Protein AF-0000000085070399 (afdb_homodimer)

Structure (mmCIF, N/CA/C/O backbone):
data_AF-0000000085070399-model_v1
#
loop_
_entity.id
_entity.type
_entity.pdbx_description
1 polymer 'Transcriptional regulator, LysR family'
#
loop_
_atom_site.group_PDB
_atom_site.id
_atom_site.type_symbol
_atom_site.label_atom_id
_atom_site.label_alt_id
_atom_site.label_comp_id
_atom_site.label_asym_id
_atom_site.label_entity_id
_atom_site.label_seq_id
_atom_site.pdbx_PDB_ins_code
_atom_site.Cartn_x
_atom_site.Cartn_y
_atom_site.Cartn_z
_atom_site.occupancy
_atom_site.B_iso_or_equiv
_atom_site.auth_seq_id
_atom_site.auth_comp_id
_atom_sit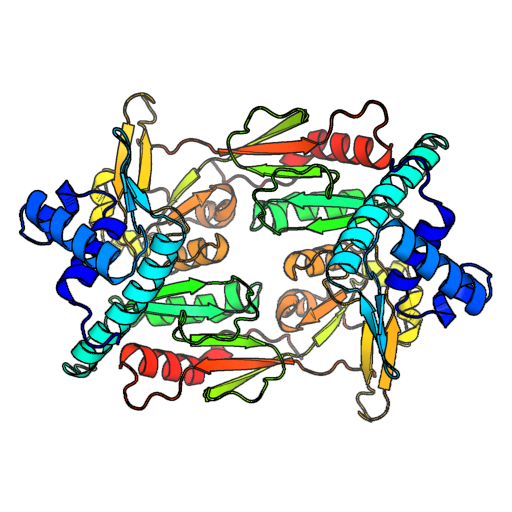e.auth_asym_id
_atom_site.auth_atom_id
_atom_site.pdbx_PDB_model_num
ATOM 1 N N . MET A 1 1 ? 22.188 -31.109 18.359 1 32.31 1 MET A N 1
ATOM 2 C CA . MET A 1 1 ? 21.031 -31.797 18.938 1 32.31 1 MET A CA 1
ATOM 3 C C . MET A 1 1 ? 19.922 -31.953 17.922 1 32.31 1 MET A C 1
ATOM 5 O O . MET A 1 1 ? 19.016 -32.781 18.109 1 32.31 1 MET A O 1
ATOM 9 N N . TYR A 1 2 ? 19.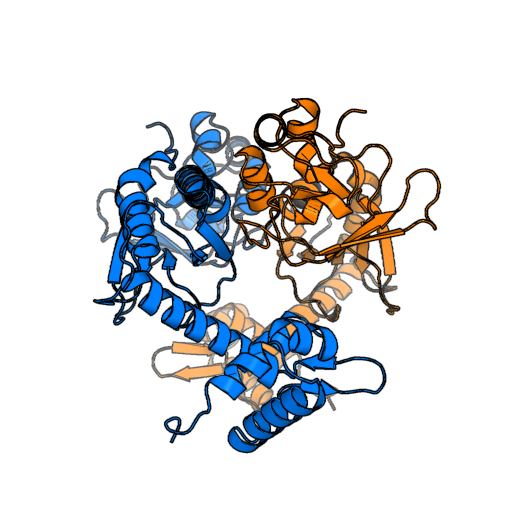766 -31.016 17 1 45.41 2 TYR A N 1
ATOM 10 C CA . TYR A 1 2 ? 18.812 -31.094 15.898 1 45.41 2 TYR A CA 1
ATOM 11 C C . TYR A 1 2 ? 19.125 -32.25 14.969 1 45.41 2 TYR A C 1
ATOM 13 O O . TYR A 1 2 ? 18.469 -32.438 13.945 1 45.41 2 TYR A O 1
ATOM 21 N N . GLN A 1 3 ? 20.141 -32.906 15.305 1 48.97 3 GLN A N 1
ATOM 22 C CA . GLN A 1 3 ? 20.641 -34 14.484 1 48.97 3 GLN A CA 1
ATOM 23 C C . GLN A 1 3 ? 19.641 -35.156 14.461 1 48.97 3 GLN A C 1
ATOM 25 O O . GLN A 1 3 ? 19.625 -35.969 13.523 1 48.97 3 GLN A O 1
ATOM 30 N N . ASP A 1 4 ? 18.75 -35.25 15.438 1 55.19 4 ASP A N 1
ATOM 31 C CA . ASP A 1 4 ? 17.922 -36.438 15.547 1 55.19 4 ASP A CA 1
ATOM 32 C C . ASP A 1 4 ? 16.469 -36.156 15.148 1 55.19 4 ASP A C 1
ATOM 34 O O . ASP A 1 4 ? 15.562 -36.906 15.484 1 55.19 4 ASP A O 1
ATOM 38 N N . LEU A 1 5 ? 16.328 -35.094 14.461 1 60.56 5 LEU A N 1
ATOM 39 C CA . LEU A 1 5 ? 14.984 -34.75 14.023 1 60.56 5 LEU A CA 1
ATOM 40 C C . LEU A 1 5 ? 14.531 -35.656 12.891 1 60.56 5 LEU A C 1
ATOM 42 O O . LEU A 1 5 ? 15.242 -35.812 11.891 1 60.56 5 LEU A O 1
ATOM 46 N N . ASN A 1 6 ? 13.5 -36.438 13.148 1 67.88 6 ASN A N 1
ATOM 47 C CA . ASN A 1 6 ? 12.914 -37.281 12.117 1 67.88 6 ASN A CA 1
ATOM 48 C C . ASN A 1 6 ? 12.211 -36.469 11.047 1 67.88 6 ASN A C 1
ATOM 50 O O . ASN A 1 6 ? 11.148 -35.875 11.289 1 67.88 6 ASN A O 1
ATOM 54 N N . LEU A 1 7 ? 12.781 -36.469 9.906 1 70.94 7 LEU A N 1
ATOM 55 C CA . LEU A 1 7 ? 12.266 -35.688 8.805 1 70.94 7 LEU A CA 1
ATOM 56 C C . LEU A 1 7 ? 10.859 -36.125 8.422 1 70.94 7 LEU A C 1
ATOM 58 O O . LEU A 1 7 ? 10.047 -35.312 7.973 1 70.94 7 LEU A O 1
ATOM 62 N N . ALA A 1 8 ? 10.602 -37.344 8.625 1 75.56 8 ALA A N 1
ATOM 63 C CA . ALA A 1 8 ? 9.258 -37.844 8.336 1 75.56 8 ALA A CA 1
ATOM 64 C C . ALA A 1 8 ? 8.227 -37.219 9.258 1 75.56 8 ALA A C 1
ATOM 66 O O . ALA A 1 8 ? 7.109 -36.906 8.828 1 75.56 8 ALA A O 1
ATOM 67 N N . ASP A 1 9 ? 8.688 -37.031 10.469 1 80.62 9 ASP A N 1
ATOM 68 C CA . ASP A 1 9 ? 7.793 -36.375 11.422 1 80.62 9 ASP A CA 1
ATOM 69 C C . ASP A 1 9 ? 7.566 -34.906 11.062 1 80.62 9 ASP A C 1
ATOM 71 O O . ASP A 1 9 ? 6.453 -34.406 11.18 1 80.62 9 ASP A O 1
ATOM 75 N N . VAL A 1 10 ? 8.641 -34.344 10.562 1 78.62 10 VAL A N 1
ATOM 76 C CA . VAL A 1 10 ? 8.531 -32.938 10.133 1 78.62 10 VAL A CA 1
ATOM 77 C C . VAL A 1 10 ? 7.609 -32.844 8.922 1 78.62 10 VAL A C 1
ATOM 79 O O . VAL A 1 10 ? 6.754 -31.953 8.859 1 78.62 10 VAL A O 1
ATOM 82 N N . ARG A 1 11 ? 7.766 -33.75 8.039 1 77.69 11 ARG A N 1
ATOM 83 C CA . ARG A 1 11 ? 6.91 -33.781 6.859 1 77.69 11 ARG A CA 1
ATOM 84 C C . ARG A 1 11 ? 5.453 -34 7.246 1 77.69 11 ARG A C 1
ATOM 86 O O . ARG A 1 11 ? 4.551 -33.375 6.711 1 77.69 11 ARG A O 1
ATOM 93 N N . ALA A 1 12 ? 5.246 -34.906 8.133 1 83.62 12 ALA A N 1
ATOM 94 C CA . ALA A 1 12 ? 3.9 -35.188 8.625 1 83.62 12 ALA A CA 1
ATOM 95 C C . ALA A 1 12 ? 3.242 -33.906 9.164 1 83.62 12 ALA A C 1
ATOM 97 O O . ALA A 1 12 ? 2.121 -33.562 8.773 1 83.62 12 ALA A O 1
ATOM 98 N N . PHE A 1 13 ? 4.008 -33.188 9.945 1 86.94 13 PHE A N 1
ATOM 99 C CA . PHE A 1 13 ? 3.516 -31.953 10.523 1 86.94 13 PHE A CA 1
ATOM 100 C C . PHE A 1 13 ? 3.189 -30.938 9.438 1 86.94 13 PHE A C 1
ATOM 102 O O . PHE A 1 13 ? 2.123 -30.328 9.453 1 86.94 13 PHE A O 1
ATOM 109 N N . THR A 1 14 ? 4.102 -30.828 8.586 1 84.88 14 THR A N 1
ATOM 110 C CA . THR A 1 14 ? 3.93 -29.797 7.562 1 84.88 14 THR A CA 1
ATOM 111 C C . THR A 1 14 ? 2.705 -30.094 6.703 1 84.88 14 THR A C 1
ATOM 113 O O . THR A 1 14 ? 1.967 -29.172 6.332 1 84.88 14 THR A O 1
ATOM 116 N N . VAL A 1 15 ? 2.391 -31.312 6.43 1 83.19 15 VAL A N 1
ATOM 117 C CA . VAL A 1 15 ? 1.247 -31.703 5.613 1 83.19 15 VAL A CA 1
ATOM 118 C C . VAL A 1 15 ? -0.044 -31.5 6.402 1 83.19 15 VAL A C 1
ATOM 120 O O . VAL A 1 15 ? -1.042 -31.016 5.863 1 83.19 15 VAL A O 1
ATOM 123 N N . ILE A 1 16 ? 0.028 -31.828 7.641 1 87.38 16 ILE A N 1
ATOM 124 C CA . ILE A 1 16 ? -1.137 -31.609 8.492 1 87.38 16 ILE A CA 1
ATOM 125 C C . ILE A 1 16 ? -1.468 -30.109 8.539 1 87.38 16 ILE A C 1
ATOM 127 O O . ILE A 1 16 ? -2.633 -29.719 8.422 1 87.38 16 ILE A O 1
ATOM 131 N N . ALA A 1 17 ? -0.436 -29.375 8.75 1 85.69 17 ALA A N 1
ATOM 132 C CA . ALA A 1 17 ? -0.605 -27.922 8.867 1 85.69 17 ALA A CA 1
ATOM 133 C C . ALA A 1 17 ? -1.156 -27.328 7.574 1 85.69 17 ALA A C 1
ATOM 135 O O . ALA A 1 17 ? -2.018 -26.453 7.605 1 85.69 17 ALA A O 1
ATOM 136 N N . GLU A 1 18 ? -0.58 -27.844 6.531 1 81.31 18 GLU A N 1
ATOM 137 C CA . GLU A 1 18 ? -0.972 -27.375 5.207 1 81.31 18 GLU A CA 1
ATOM 138 C C . GLU A 1 18 ? -2.428 -27.719 4.906 1 81.31 18 GLU A C 1
ATOM 140 O O . GLU A 1 18 ? -3.178 -26.891 4.395 1 81.31 18 GLU A O 1
ATOM 145 N N . LYS A 1 19 ? -2.809 -28.891 5.203 1 80.56 19 LYS A N 1
ATOM 146 C CA . LYS A 1 19 ? -4.109 -29.422 4.801 1 80.56 19 LYS A CA 1
ATOM 147 C C . LYS A 1 19 ? -5.188 -29.062 5.824 1 80.56 19 LYS A C 1
ATOM 149 O O . LYS A 1 19 ? -6.379 -29.078 5.508 1 80.56 19 LYS A O 1
ATOM 154 N N . GLY A 1 20 ? -4.738 -28.719 7 1 82.5 20 GLY A N 1
ATOM 155 C CA . GLY A 1 20 ? -5.645 -28.344 8.078 1 82.5 20 GLY A CA 1
ATOM 156 C C . GLY A 1 20 ? -6.508 -29.484 8.562 1 82.5 20 GLY A C 1
ATOM 157 O O . GLY A 1 20 ? -7.535 -29.266 9.203 1 82.5 20 GLY A O 1
ATOM 158 N N . SER A 1 21 ? -6.242 -30.656 8.039 1 84.19 21 SER A N 1
ATOM 159 C CA . SER A 1 21 ? -7 -31.859 8.398 1 84.19 21 SER A CA 1
ATOM 160 C C . SER A 1 21 ? -6.086 -33.062 8.5 1 84.19 21 SER A C 1
ATOM 162 O O . SER A 1 21 ? -5.305 -33.344 7.586 1 84.19 21 SER A O 1
ATOM 164 N N . PHE A 1 22 ? -6.305 -33.844 9.578 1 87.25 22 PHE A N 1
ATOM 165 C CA . PHE A 1 22 ? -5.52 -35.062 9.773 1 87.25 22 PHE A CA 1
ATOM 166 C C . PHE A 1 22 ? -5.902 -36.125 8.758 1 87.25 22 PHE A C 1
ATOM 168 O O . PHE A 1 22 ? -5.039 -36.844 8.242 1 87.25 22 PHE A O 1
ATOM 175 N N . THR A 1 23 ? -7.172 -36.125 8.508 1 86.25 23 THR A N 1
ATOM 176 C CA . THR A 1 23 ? -7.664 -37.125 7.57 1 86.25 23 THR A CA 1
ATOM 177 C C . THR A 1 23 ? -7.117 -36.875 6.168 1 86.25 23 THR A C 1
ATOM 179 O O . THR A 1 23 ? -6.602 -37.781 5.523 1 86.25 23 THR A O 1
ATOM 182 N N . ILE A 1 24 ? -7.18 -35.719 5.797 1 86.25 24 ILE A N 1
ATOM 183 C CA . ILE A 1 24 ? -6.719 -35.344 4.461 1 86.25 24 ILE A CA 1
ATOM 184 C C . ILE A 1 24 ? -5.199 -35.469 4.383 1 86.25 24 ILE A C 1
ATOM 186 O O . ILE A 1 24 ? -4.664 -35.938 3.379 1 86.25 24 ILE A O 1
ATOM 190 N N . ALA A 1 25 ? -4.598 -35.125 5.383 1 88.88 25 ALA A N 1
ATOM 191 C CA . ALA A 1 25 ? -3.141 -35.25 5.434 1 88.88 25 ALA A CA 1
ATOM 192 C C . ALA A 1 25 ? -2.703 -36.688 5.367 1 88.88 25 ALA A C 1
ATOM 194 O O . ALA A 1 25 ? -1.74 -37.031 4.672 1 88.88 25 ALA A O 1
ATOM 195 N N . ALA A 1 26 ? -3.387 -37.5 6.027 1 89.62 26 ALA A N 1
ATOM 196 C CA . ALA A 1 26 ? -3.07 -38.938 6.02 1 89.62 26 ALA A CA 1
ATOM 197 C C . ALA A 1 26 ? -3.252 -39.531 4.625 1 89.62 26 ALA A C 1
ATOM 199 O O . ALA A 1 26 ? -2.422 -40.312 4.168 1 89.62 26 ALA A O 1
ATOM 200 N N . GLU A 1 27 ?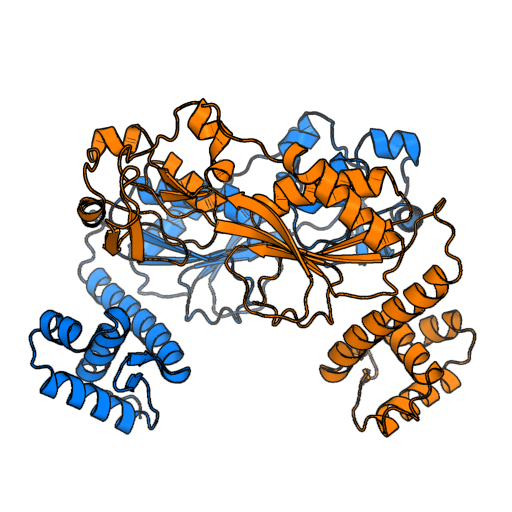 -4.254 -39.125 4.008 1 84.62 27 GLU A N 1
ATOM 201 C CA . GLU A 1 27 ? -4.504 -39.562 2.641 1 84.62 27 GLU A CA 1
ATOM 202 C C . GLU A 1 27 ? -3.389 -39.125 1.703 1 84.62 27 GLU A C 1
ATOM 204 O O . GLU A 1 27 ? -2.898 -39.906 0.892 1 84.62 27 GLU A O 1
ATOM 209 N N . LYS A 1 28 ? -2.971 -38.031 1.941 1 82.44 28 LYS A N 1
ATOM 210 C CA . LYS A 1 28 ? -1.915 -37.438 1.109 1 82.44 28 LYS A CA 1
ATOM 211 C C . LYS A 1 28 ? -0.589 -38.188 1.332 1 82.44 28 LYS A C 1
ATOM 213 O O . LYS A 1 28 ? 0.173 -38.375 0.387 1 82.44 28 LYS A O 1
ATOM 218 N N . LEU A 1 29 ? -0.382 -38.5 2.504 1 83.12 29 LEU A N 1
ATOM 219 C CA . LEU A 1 29 ? 0.894 -39.125 2.869 1 83.12 29 LEU A CA 1
ATOM 220 C C . LEU A 1 29 ? 0.821 -40.625 2.76 1 83.12 29 LEU A C 1
ATOM 222 O O . LEU A 1 29 ? 1.832 -41.312 2.922 1 83.12 29 LEU A O 1
ATOM 226 N N . GLY A 1 30 ? -0.4 -41.094 2.475 1 86 30 GLY A N 1
ATOM 227 C CA . GLY A 1 30 ? -0.584 -42.531 2.307 1 86 30 GLY A CA 1
ATOM 228 C C . GLY A 1 30 ? -0.414 -43.312 3.598 1 86 30 GLY A C 1
ATOM 229 O O . GLY A 1 30 ? 0.187 -44.375 3.605 1 86 30 GLY A O 1
ATOM 230 N N . CYS A 1 31 ? -0.804 -42.719 4.625 1 84.44 31 CYS A N 1
ATOM 231 C CA . CYS A 1 31 ? -0.688 -43.406 5.906 1 84.44 31 CYS A CA 1
ATOM 232 C C . CYS A 1 31 ? -1.979 -43.281 6.707 1 84.44 31 CYS A C 1
ATOM 234 O O . CYS A 1 31 ? -2.941 -42.688 6.25 1 84.44 31 CYS A O 1
ATOM 236 N N . SER A 1 32 ? -2.074 -44.031 7.75 1 88.44 32 SER A N 1
ATOM 237 C CA . SER A 1 32 ? -3.258 -43.969 8.602 1 88.44 32 SER A CA 1
ATOM 238 C C . SER A 1 32 ? -3.258 -42.688 9.453 1 88.44 32 SER A C 1
ATOM 240 O O . SER A 1 32 ? -2.197 -42.156 9.766 1 88.44 32 SER A O 1
ATOM 242 N N . ARG A 1 33 ? -4.41 -42.312 9.797 1 90.75 33 ARG A N 1
ATOM 243 C CA . ARG A 1 33 ? -4.566 -41.156 10.672 1 90.75 33 ARG A CA 1
ATOM 244 C C . ARG A 1 33 ? -3.852 -41.375 12 1 90.75 33 ARG A C 1
ATOM 246 O O . ARG A 1 33 ? -3.25 -40.469 12.555 1 90.75 33 ARG A O 1
ATOM 253 N N . SER A 1 34 ? -3.975 -42.594 12.516 1 90 34 SER A N 1
ATOM 254 C CA . SER A 1 34 ? -3.334 -42.938 13.781 1 90 34 SER A CA 1
ATOM 255 C C . SER A 1 34 ? -1.818 -42.781 13.688 1 90 34 SER A C 1
ATOM 257 O O . SER A 1 34 ? -1.181 -42.281 14.609 1 90 34 SER A O 1
ATOM 259 N N . HIS A 1 35 ? -1.276 -43.25 12.617 1 88.31 35 HIS A N 1
ATOM 260 C CA . HIS A 1 35 ? 0.16 -43.125 12.391 1 88.31 35 HIS A CA 1
ATOM 261 C C . HIS A 1 35 ? 0.582 -41.656 12.297 1 88.31 35 HIS A C 1
ATOM 263 O O . HIS A 1 35 ? 1.591 -41.25 12.883 1 88.31 35 HIS A O 1
ATOM 269 N N . LEU A 1 36 ? -0.133 -40.938 11.609 1 90.19 36 LEU A N 1
ATOM 270 C CA . LEU A 1 36 ? 0.137 -39.5 11.422 1 90.19 36 LEU A CA 1
ATOM 271 C C . LEU A 1 36 ? 0.086 -38.781 12.758 1 90.19 36 LEU A C 1
ATOM 273 O O . LEU A 1 36 ? 0.918 -37.906 13.023 1 90.19 36 LEU A O 1
ATOM 277 N N . SER A 1 37 ? -0.88 -39.094 13.57 1 89.94 37 SER A N 1
ATOM 278 C CA . SER A 1 37 ? -1.021 -38.5 14.891 1 89.94 37 SER A CA 1
ATOM 279 C C . SER A 1 37 ? 0.172 -38.812 15.781 1 89.94 37 SER A C 1
ATOM 281 O O . SER A 1 37 ? 0.664 -37.969 16.516 1 89.94 37 SER A O 1
ATOM 283 N N . LYS A 1 38 ? 0.625 -39.969 15.625 1 90.12 38 LYS A N 1
ATOM 284 C CA . LYS A 1 38 ? 1.791 -40.406 16.391 1 90.12 38 LYS A CA 1
ATOM 285 C C . LYS A 1 38 ? 3.039 -39.625 15.969 1 90.12 38 LYS A C 1
ATOM 287 O O . LYS A 1 38 ? 3.84 -39.25 16.812 1 90.12 38 LYS A O 1
ATOM 292 N N . GLN A 1 39 ? 3.18 -39.531 14.711 1 87.94 39 GLN A N 1
ATOM 293 C CA . GLN A 1 39 ? 4.309 -38.781 14.195 1 87.94 39 GLN A CA 1
ATOM 294 C C . GLN A 1 39 ? 4.309 -37.344 14.727 1 87.94 39 GLN A C 1
ATOM 296 O O . GLN A 1 39 ? 5.355 -36.812 15.109 1 87.94 39 GLN A O 1
ATOM 301 N N . LEU A 1 40 ? 3.16 -36.75 14.727 1 90.62 40 LEU A N 1
ATOM 302 C CA . LEU A 1 40 ? 3.039 -35.375 15.242 1 90.62 40 LEU A CA 1
ATOM 303 C C . LEU A 1 40 ? 3.395 -35.344 16.719 1 90.62 40 LEU A C 1
ATOM 305 O O . LEU A 1 40 ? 4.129 -34.438 17.156 1 90.62 40 LEU A O 1
ATOM 309 N N . THR A 1 41 ? 2.848 -36.25 17.438 1 88.88 41 THR A N 1
ATOM 310 C CA . THR A 1 41 ? 3.111 -36.312 18.859 1 88.88 41 THR A CA 1
ATOM 311 C C . THR A 1 41 ? 4.602 -36.5 19.141 1 88.88 41 THR A C 1
ATOM 313 O O . THR A 1 41 ? 5.152 -35.875 20.047 1 88.88 41 THR A O 1
ATOM 316 N N . GLN A 1 42 ? 5.18 -37.344 18.359 1 84.31 42 GLN A N 1
ATOM 317 C CA . GLN A 1 42 ? 6.617 -37.562 18.484 1 84.31 42 GLN A CA 1
ATOM 318 C C . GLN A 1 42 ? 7.395 -36.281 18.219 1 84.31 42 GLN A C 1
ATOM 320 O O . GLN A 1 42 ? 8.344 -35.969 18.938 1 84.31 42 GLN A O 1
ATOM 325 N N . LEU A 1 43 ? 7.047 -35.594 17.188 1 85.62 43 LEU A N 1
ATOM 326 C CA . LEU A 1 43 ? 7.695 -34.344 16.844 1 85.62 43 LEU A CA 1
ATOM 327 C C . LEU A 1 43 ? 7.52 -33.312 17.953 1 85.62 43 LEU A C 1
ATOM 329 O O . LEU A 1 43 ? 8.484 -32.656 18.344 1 85.62 43 LEU A O 1
ATOM 333 N N . GLU A 1 44 ? 6.293 -33.188 18.469 1 88.31 44 GLU A N 1
ATOM 334 C CA . GLU A 1 44 ? 5.992 -32.219 19.531 1 88.31 44 GLU A CA 1
ATOM 335 C C . GLU A 1 44 ? 6.77 -32.562 20.812 1 88.31 44 GLU A C 1
ATOM 337 O O . GLU A 1 44 ? 7.273 -31.656 21.484 1 88.31 44 GLU A O 1
ATOM 342 N N . ARG A 1 45 ? 6.871 -33.844 21.078 1 80.31 45 ARG A N 1
ATOM 343 C CA . ARG A 1 45 ? 7.652 -34.281 22.219 1 80.31 45 ARG A CA 1
ATOM 344 C C . ARG A 1 45 ? 9.125 -33.938 22.047 1 80.31 45 ARG A C 1
ATOM 346 O O . ARG A 1 45 ? 9.781 -33.5 22.984 1 80.31 45 ARG A O 1
ATOM 353 N N . TYR A 1 46 ? 9.562 -34.281 20.906 1 77.88 46 TYR A N 1
ATOM 354 C CA . TYR A 1 46 ? 10.953 -33.969 20.609 1 77.88 46 TYR A CA 1
ATOM 355 C C . TYR A 1 46 ? 11.242 -32.469 20.766 1 77.88 46 TYR A C 1
ATOM 357 O O . TYR A 1 46 ? 12.266 -32.094 21.328 1 77.88 46 TYR A O 1
ATOM 365 N N . LEU A 1 47 ? 10.312 -31.656 20.281 1 79.44 47 LEU A N 1
ATOM 366 C CA . LEU A 1 47 ? 10.477 -30.203 20.281 1 79.44 47 LEU A CA 1
ATOM 367 C C . LEU A 1 47 ? 10.117 -29.609 21.641 1 79.44 47 LEU A C 1
ATOM 369 O O . LEU A 1 47 ? 10.484 -28.484 21.953 1 79.44 47 LEU A O 1
ATOM 373 N N . GLY A 1 48 ? 9.344 -30.359 22.422 1 79.5 48 GLY A N 1
ATOM 374 C CA . GLY A 1 48 ? 8.922 -29.922 23.75 1 79.5 48 GLY A CA 1
ATOM 375 C C . GLY A 1 48 ? 7.82 -28.875 23.703 1 79.5 48 GLY A C 1
ATOM 376 O O . GLY A 1 48 ? 7.656 -28.094 24.641 1 79.5 48 GLY A O 1
ATOM 377 N N . VAL A 1 49 ? 7.266 -28.734 22.531 1 83.44 49 VAL A N 1
ATOM 378 C CA . VAL A 1 49 ? 6.184 -27.766 22.375 1 83.44 49 VAL A CA 1
ATOM 379 C C . VAL A 1 49 ? 5 -28.422 21.672 1 83.44 49 VAL A C 1
ATOM 381 O O . VAL A 1 49 ? 5.16 -29.469 21.031 1 83.44 49 VAL A O 1
ATOM 384 N N . THR A 1 50 ? 3.824 -27.812 21.859 1 86.88 50 THR A N 1
ATOM 385 C CA . THR A 1 50 ? 2.637 -28.203 21.125 1 86.88 50 THR A CA 1
ATOM 386 C C . THR A 1 50 ? 2.502 -27.375 19.844 1 86.88 50 THR A C 1
ATOM 388 O O . THR A 1 50 ? 2.537 -26.141 19.891 1 86.88 50 THR A O 1
ATOM 391 N N . LEU A 1 51 ? 2.482 -28.125 18.734 1 88.69 51 LEU A N 1
ATOM 392 C CA . LEU A 1 51 ? 2.426 -27.453 17.453 1 88.69 51 LEU A CA 1
ATOM 393 C C . LEU A 1 51 ? 0.984 -27.281 16.984 1 88.69 51 LEU A C 1
ATOM 395 O O . LEU A 1 51 ? 0.652 -26.312 16.312 1 88.69 51 LEU A O 1
ATOM 399 N N . ILE A 1 52 ? 0.136 -28.234 17.297 1 88.88 52 ILE A N 1
ATOM 400 C CA . ILE A 1 52 ? -1.256 -28.234 16.859 1 88.88 52 ILE A CA 1
ATOM 401 C C . ILE A 1 52 ? -2.168 -28.531 18.047 1 88.88 52 ILE A C 1
ATOM 403 O O . ILE A 1 52 ? -1.924 -29.469 18.797 1 88.88 52 ILE A O 1
ATOM 407 N N . THR A 1 53 ? -3.076 -27.531 18.266 1 83.31 53 THR A N 1
ATOM 408 C CA . THR A 1 53 ? -4.078 -27.797 19.297 1 83.31 53 THR A CA 1
ATOM 409 C C . THR A 1 53 ? -5.332 -28.406 18.688 1 83.31 53 THR A C 1
ATOM 411 O O . THR A 1 53 ? -5.777 -27.984 17.609 1 83.31 53 THR A O 1
ATOM 414 N N . ARG A 1 54 ? -5.727 -29.562 19.188 1 72.12 54 ARG A N 1
ATOM 415 C CA . ARG A 1 54 ? -6.91 -30.266 18.719 1 72.12 54 ARG A CA 1
ATOM 416 C C . ARG A 1 54 ? -8.086 -30.078 19.672 1 72.12 54 ARG A C 1
ATOM 418 O O . ARG A 1 54 ? -7.934 -30.203 20.891 1 72.12 54 ARG A O 1
ATOM 425 N N . THR A 1 55 ? -9.008 -29.281 19.266 1 62 55 THR A N 1
ATOM 426 C CA . THR A 1 55 ? -10.273 -29.344 19.984 1 62 55 THR A CA 1
ATOM 427 C C . THR A 1 55 ? -11.266 -30.266 19.281 1 62 55 THR A C 1
ATOM 429 O O . THR A 1 55 ? -10.984 -30.766 18.188 1 62 55 THR A O 1
ATOM 432 N N . THR A 1 56 ? -12.406 -30.734 19.953 1 58.62 56 THR A N 1
ATOM 433 C CA . THR A 1 56 ? -13.445 -31.578 19.375 1 58.62 56 THR A CA 1
ATOM 434 C C . THR A 1 56 ? -13.922 -31.031 18.047 1 58.62 56 THR A C 1
ATOM 436 O O . THR A 1 56 ? -14.398 -31.781 17.188 1 58.62 56 THR A O 1
ATOM 439 N N . ARG A 1 57 ? -13.758 -29.734 17.812 1 54.91 57 ARG A N 1
ATOM 440 C CA . ARG A 1 57 ? -14.422 -29.156 16.641 1 54.91 57 ARG A CA 1
ATOM 441 C C . ARG A 1 57 ? -13.406 -28.641 15.633 1 54.91 57 ARG A C 1
ATOM 443 O O . ARG A 1 57 ? -13.742 -28.406 14.469 1 54.91 57 ARG A O 1
ATOM 450 N N . ALA A 1 58 ? -12.172 -28.375 16.062 1 62.34 58 ALA A N 1
ATOM 451 C CA . ALA A 1 58 ? -11.273 -27.781 15.07 1 62.34 58 ALA A CA 1
ATOM 452 C C . ALA A 1 58 ? -9.812 -28 15.445 1 62.34 58 ALA A C 1
ATOM 454 O O . ALA A 1 58 ? -9.492 -28.172 16.625 1 62.34 58 ALA A O 1
ATOM 455 N N . GLN A 1 59 ? -8.93 -28.203 14.438 1 75.06 59 GLN A N 1
ATOM 456 C CA . GLN A 1 59 ? -7.477 -28.234 14.594 1 75.06 59 GLN A CA 1
ATOM 457 C C . GLN A 1 59 ? -6.848 -26.891 14.203 1 75.06 59 GLN A C 1
ATOM 459 O O . GLN A 1 59 ? -7.215 -26.312 13.188 1 75.06 59 GLN A O 1
ATOM 464 N N . ARG A 1 60 ? -6.078 -26.281 15.156 1 82.38 60 ARG A N 1
ATOM 465 C CA . ARG A 1 60 ? -5.422 -25.016 14.859 1 82.38 60 ARG A CA 1
ATOM 466 C C . ARG A 1 60 ? -3.939 -25.062 15.219 1 82.38 60 ARG A C 1
ATOM 468 O O . ARG A 1 60 ? -3.555 -25.719 16.203 1 82.38 60 ARG A O 1
ATOM 475 N N . LEU A 1 61 ? -3.154 -24.5 14.352 1 85.31 61 LEU A N 1
ATOM 476 C CA . LEU A 1 61 ? -1.746 -24.328 14.688 1 85.31 61 LEU A CA 1
ATOM 477 C C . LEU A 1 61 ? -1.587 -23.406 15.898 1 85.31 61 LEU A C 1
ATOM 479 O O . LEU A 1 61 ? -2.295 -22.406 16.016 1 85.31 61 LEU A O 1
ATOM 483 N N . THR A 1 62 ? -0.68 -23.797 16.844 1 81.19 62 THR A N 1
ATOM 484 C CA . THR A 1 62 ? -0.236 -22.859 17.875 1 81.19 62 THR A CA 1
ATOM 485 C C . THR A 1 62 ? 0.682 -21.797 17.297 1 81.19 62 THR A C 1
ATOM 487 O O . THR A 1 62 ? 1.043 -21.859 16.125 1 81.19 62 THR A O 1
ATOM 490 N N . GLU A 1 63 ? 0.999 -20.812 18.094 1 77.25 63 GLU A N 1
ATOM 491 C CA . GLU A 1 63 ? 1.976 -19.828 17.656 1 77.25 63 GLU A CA 1
ATOM 492 C C . GLU A 1 63 ? 3.309 -20.484 17.312 1 77.25 63 GLU A C 1
ATOM 494 O O . GLU A 1 63 ? 3.922 -20.141 16.297 1 77.25 63 GLU A O 1
ATOM 499 N N . GLN A 1 64 ? 3.643 -21.406 18.109 1 77.81 64 GLN A N 1
ATOM 500 C CA . GLN A 1 64 ? 4.859 -22.172 17.859 1 77.81 64 GLN A CA 1
ATOM 501 C C . GLN A 1 64 ? 4.707 -23.047 16.609 1 77.81 64 GLN A C 1
ATOM 503 O O . GLN A 1 64 ? 5.668 -23.234 15.859 1 77.81 64 GLN A O 1
ATOM 508 N N . GLY A 1 65 ? 3.52 -23.547 16.469 1 82.5 65 GLY A N 1
ATOM 509 C CA . GLY A 1 65 ? 3.236 -24.328 15.281 1 82.5 65 GLY A CA 1
ATOM 510 C C . GLY A 1 65 ? 3.344 -23.531 14 1 82.5 65 GLY A C 1
ATOM 511 O O . GLY A 1 65 ? 3.928 -23.984 13.016 1 82.5 65 GLY A O 1
ATOM 512 N N . ARG A 1 66 ? 2.846 -22.359 14.078 1 79.88 66 ARG A N 1
ATOM 513 C CA . ARG A 1 66 ? 2.914 -21.484 12.914 1 79.88 66 ARG A CA 1
ATOM 514 C C . ARG A 1 66 ? 4.359 -21.125 12.578 1 79.88 66 ARG A C 1
ATOM 516 O O . ARG A 1 66 ? 4.758 -21.156 11.414 1 79.88 66 ARG A O 1
ATOM 523 N N . PHE A 1 67 ? 5.074 -20.812 13.602 1 73.44 67 PHE A N 1
ATOM 524 C CA . PHE A 1 67 ? 6.484 -20.484 13.438 1 73.44 67 PHE A CA 1
ATOM 525 C C . PHE A 1 67 ? 7.254 -21.672 12.867 1 73.44 67 PHE A C 1
ATOM 527 O O . PHE A 1 67 ? 8 -21.516 11.891 1 73.44 67 PHE A O 1
ATOM 534 N N . PHE A 1 68 ? 7.039 -22.812 13.469 1 78.25 68 PHE A N 1
ATOM 535 C CA . PHE A 1 68 ? 7.742 -24.016 13.039 1 78.25 68 PHE A CA 1
ATOM 536 C C . PHE A 1 68 ? 7.348 -24.391 11.617 1 78.25 68 PHE A C 1
ATOM 538 O O . PHE A 1 68 ? 8.195 -24.781 10.812 1 78.25 68 PHE A O 1
ATOM 545 N N . TYR A 1 69 ? 6.086 -24.281 11.305 1 81.38 69 TYR A N 1
ATOM 546 C CA . TYR A 1 69 ? 5.59 -24.594 9.961 1 81.38 69 TYR A CA 1
ATOM 547 C C . TYR A 1 69 ? 6.25 -23.688 8.922 1 81.38 69 TYR A C 1
ATOM 549 O O . TYR A 1 69 ? 6.742 -24.188 7.898 1 81.38 69 TYR A O 1
ATOM 557 N N . GLU A 1 70 ? 6.262 -22.469 9.203 1 72.25 70 GLU A N 1
ATOM 558 C CA . GLU A 1 70 ? 6.863 -21.516 8.266 1 72.25 70 GLU A CA 1
ATOM 559 C C . GLU A 1 70 ? 8.344 -21.828 8.047 1 72.25 70 GLU A C 1
ATOM 561 O O . GLU A 1 70 ? 8.82 -21.797 6.91 1 72.25 70 GLU A O 1
ATOM 566 N N . ARG A 1 71 ? 8.992 -22.188 9.109 1 67.75 71 ARG A N 1
ATOM 567 C CA . ARG A 1 71 ? 10.406 -22.531 9.023 1 67.75 71 ARG A CA 1
ATOM 568 C C . ARG A 1 71 ? 10.617 -23.828 8.273 1 67.75 71 ARG A C 1
ATOM 570 O O . ARG A 1 71 ? 11.555 -23.953 7.48 1 67.75 71 ARG A O 1
ATOM 577 N N . CYS A 1 72 ? 9.773 -24.766 8.523 1 72.06 72 CYS A N 1
ATOM 578 C CA . CYS A 1 72 ? 9.867 -26.062 7.848 1 72.06 72 CYS A CA 1
ATOM 579 C C . CYS A 1 72 ? 9.594 -25.906 6.355 1 72.06 72 CYS A C 1
ATOM 581 O O . CYS A 1 72 ? 10.281 -26.516 5.531 1 72.06 72 CYS A O 1
ATOM 583 N N . GLN A 1 73 ? 8.594 -25.156 6.141 1 67.5 73 GLN A N 1
ATOM 584 C CA . GLN A 1 73 ? 8.281 -24.938 4.734 1 67.5 73 GLN A CA 1
ATOM 585 C C . GLN A 1 73 ? 9.469 -24.328 3.996 1 67.5 73 GLN A C 1
ATOM 587 O O . GLN A 1 73 ? 9.789 -24.734 2.883 1 67.5 73 GLN A O 1
ATOM 592 N N . HIS A 1 74 ? 10.047 -23.484 4.648 1 62.75 74 HIS A N 1
ATOM 593 C CA . HIS A 1 74 ? 11.227 -22.859 4.062 1 62.75 74 HIS A CA 1
ATOM 594 C C . HIS A 1 74 ? 12.344 -23.875 3.865 1 62.75 74 HIS A C 1
ATOM 596 O O . HIS A 1 74 ? 12.992 -23.906 2.816 1 62.75 74 HIS A O 1
ATOM 602 N N . ALA A 1 75 ? 12.547 -24.625 4.895 1 60.59 75 ALA A N 1
ATOM 603 C CA . ALA A 1 75 ? 13.578 -25.656 4.812 1 60.59 75 ALA A CA 1
ATOM 604 C C . ALA A 1 75 ? 13.258 -26.672 3.715 1 60.59 75 ALA A C 1
ATOM 606 O O . ALA A 1 75 ? 14.148 -27.109 2.98 1 60.59 75 ALA A O 1
ATOM 607 N N . LEU A 1 76 ? 12.031 -27.078 3.662 1 59.47 76 LEU A N 1
ATOM 608 C CA . LEU A 1 76 ? 11.633 -28.031 2.621 1 59.47 76 LEU A CA 1
ATOM 609 C C . LEU A 1 76 ? 11.82 -27.422 1.237 1 59.47 76 LEU A C 1
ATOM 611 O O . LEU A 1 76 ? 12.25 -28.094 0.306 1 59.47 76 LEU A O 1
ATOM 615 N N . ASP A 1 77 ? 11.508 -26.234 1.177 1 58.28 77 ASP A N 1
ATOM 616 C CA . ASP A 1 77 ? 11.734 -25.516 -0.074 1 58.28 77 ASP A CA 1
ATOM 617 C C . ASP A 1 77 ? 13.211 -25.531 -0.453 1 58.28 77 ASP A C 1
ATOM 619 O O . ASP A 1 77 ? 13.562 -25.75 -1.617 1 58.28 77 ASP A O 1
ATOM 623 N N . ILE A 1 78 ? 13.992 -25.344 0.561 1 53.03 78 ILE A N 1
ATOM 624 C CA . ILE A 1 78 ? 15.438 -25.391 0.35 1 53.03 78 ILE A CA 1
ATOM 625 C C . ILE A 1 78 ? 15.852 -26.781 -0.1 1 53.03 78 ILE A C 1
ATOM 627 O O . ILE A 1 78 ? 16.656 -26.938 -1.022 1 53.03 78 ILE A O 1
ATOM 631 N N . MET A 1 79 ? 15.312 -27.797 0.541 1 53.81 79 MET A N 1
ATOM 632 C CA . MET A 1 79 ? 15.625 -29.172 0.175 1 53.81 79 MET A CA 1
ATOM 633 C C . MET A 1 79 ? 15.156 -29.484 -1.242 1 53.81 79 MET A C 1
ATOM 635 O O . MET A 1 79 ? 15.859 -30.141 -2.006 1 53.81 79 MET A O 1
ATOM 639 N N . GLU A 1 80 ? 13.961 -29.094 -1.433 1 50.84 80 GLU A N 1
ATOM 640 C CA . GLU A 1 80 ? 13.469 -29.281 -2.795 1 50.84 80 GLU A CA 1
ATOM 641 C C . GLU A 1 80 ? 14.375 -28.578 -3.807 1 50.84 80 GLU A C 1
ATOM 643 O O . GLU A 1 80 ? 14.633 -29.109 -4.887 1 50.84 80 GLU A O 1
ATOM 648 N N . GLN A 1 81 ? 14.781 -27.516 -3.35 1 50.56 81 GLN A N 1
ATOM 649 C CA . GLN A 1 81 ? 15.719 -26.766 -4.18 1 50.56 81 GLN A CA 1
ATOM 650 C C . GLN A 1 81 ? 17.016 -27.547 -4.395 1 50.56 81 GLN A C 1
ATOM 652 O O . GLN A 1 81 ? 17.562 -27.547 -5.492 1 50.56 81 GLN A O 1
ATOM 657 N N . ALA A 1 82 ? 17.406 -28.125 -3.361 1 49.19 82 ALA A N 1
ATOM 658 C CA . ALA A 1 82 ? 18.609 -28.938 -3.457 1 49.19 82 ALA A CA 1
ATOM 659 C C . ALA A 1 82 ? 18.406 -30.109 -4.414 1 49.19 82 ALA A C 1
ATOM 661 O O . ALA A 1 82 ? 19.297 -30.422 -5.215 1 49.19 82 ALA A O 1
ATOM 662 N N . VAL A 1 83 ? 17.312 -30.719 -4.277 1 47.22 83 VAL A N 1
ATOM 663 C CA . VAL A 1 83 ? 17 -31.828 -5.176 1 47.22 83 VAL A CA 1
ATOM 664 C C . VAL A 1 83 ? 16.875 -31.312 -6.605 1 47.22 83 VAL A C 1
ATOM 666 O O . VAL A 1 83 ? 17.391 -31.922 -7.543 1 47.22 83 VAL A O 1
ATOM 669 N N . ALA A 1 84 ? 16.078 -30.219 -6.66 1 48 84 ALA A N 1
ATOM 670 C CA . ALA A 1 84 ? 15.914 -29.641 -7.988 1 48 84 ALA A CA 1
ATOM 671 C C . ALA A 1 84 ? 17.266 -29.25 -8.586 1 48 84 ALA A C 1
ATOM 673 O O . ALA A 1 84 ? 17.484 -29.406 -9.789 1 48 84 ALA A O 1
ATOM 674 N N . LYS A 1 85 ? 18.031 -28.75 -7.734 1 47.03 85 LYS A N 1
ATOM 675 C CA . LYS A 1 85 ? 19.375 -28.406 -8.18 1 47.03 85 LYS A CA 1
ATOM 676 C C . LYS A 1 85 ? 20.094 -29.641 -8.742 1 47.03 85 LYS A C 1
ATOM 678 O O . LYS A 1 85 ? 20.891 -29.516 -9.68 1 47.03 85 LYS A O 1
ATOM 683 N N . THR A 1 86 ? 19.891 -30.688 -8.047 1 46.12 86 THR A N 1
ATOM 684 C CA . THR A 1 86 ? 20.531 -31.906 -8.547 1 46.12 86 THR A CA 1
ATOM 685 C C . THR A 1 86 ? 19.969 -32.281 -9.914 1 46.12 86 THR A C 1
ATOM 687 O O . THR A 1 86 ? 20.672 -32.844 -10.758 1 46.12 86 THR A O 1
ATOM 690 N N . VAL A 1 87 ? 18.672 -32.094 -10.062 1 44.19 87 VAL A N 1
ATOM 691 C CA . VAL A 1 87 ? 18.125 -32.281 -11.398 1 44.19 87 VAL A CA 1
ATOM 692 C C . VAL A 1 87 ? 18.188 -30.969 -12.18 1 44.19 87 VAL A C 1
ATOM 694 O O . VAL A 1 87 ? 17.469 -30.016 -11.852 1 44.19 87 VAL A O 1
ATOM 697 N N . ASP A 1 88 ? 19.188 -30.391 -12.352 1 44.44 88 ASP A N 1
ATOM 698 C CA . ASP A 1 88 ? 19.688 -29.172 -12.961 1 44.44 88 ASP A CA 1
ATOM 699 C C . ASP A 1 88 ? 18.922 -28.844 -14.242 1 44.44 88 ASP A C 1
ATOM 701 O O . ASP A 1 88 ? 19.484 -28.891 -15.336 1 44.44 88 ASP A O 1
ATOM 705 N N . ASP A 1 89 ? 17.688 -29.438 -14.633 1 48.12 89 ASP A N 1
ATOM 706 C CA . ASP A 1 89 ? 17.406 -29.203 -16.047 1 48.12 89 ASP A CA 1
ATOM 707 C C . ASP A 1 89 ? 16.984 -27.75 -16.281 1 48.12 89 ASP A C 1
ATOM 709 O O . ASP A 1 89 ? 15.992 -27.281 -15.719 1 48.12 89 ASP A O 1
ATOM 713 N N . ALA A 1 90 ? 17.953 -26.844 -16.672 1 51.06 90 ALA A N 1
ATOM 714 C CA . ALA A 1 90 ? 17.875 -25.469 -17.172 1 51.06 90 ALA A CA 1
ATOM 715 C C . ALA A 1 90 ? 16.609 -25.266 -17.984 1 51.06 90 ALA A C 1
ATOM 717 O O . ALA A 1 90 ? 16.078 -24.156 -18.031 1 51.06 90 ALA A O 1
ATOM 718 N N . HIS A 1 91 ? 16.078 -26.219 -18.641 1 56.56 91 HIS A N 1
ATOM 719 C CA . HIS A 1 91 ? 15.055 -25.984 -19.656 1 56.56 91 HIS A CA 1
ATOM 720 C C . HIS A 1 91 ? 13.656 -25.953 -19.047 1 56.56 91 HIS A C 1
ATOM 722 O O . HIS A 1 91 ? 12.711 -25.469 -19.672 1 56.56 91 HIS A O 1
ATOM 728 N N . ASN A 1 92 ? 13.469 -26.438 -17.812 1 68.5 92 ASN A N 1
ATOM 729 C CA . ASN A 1 92 ? 12.133 -26.406 -17.234 1 68.5 92 ASN A CA 1
ATOM 730 C C . ASN A 1 92 ? 12.164 -25.875 -15.805 1 68.5 92 ASN A C 1
ATOM 732 O O . ASN A 1 92 ? 11.977 -26.641 -14.852 1 68.5 92 ASN A O 1
ATOM 736 N N . LEU A 1 93 ? 12.406 -24.547 -15.703 1 83 93 LEU A N 1
ATOM 737 C CA . LEU A 1 93 ? 12.453 -23.938 -14.383 1 83 93 LEU A CA 1
ATOM 738 C C . LEU A 1 93 ? 11.117 -24.094 -13.656 1 83 93 LEU A C 1
ATOM 740 O O . LEU A 1 93 ? 10.055 -23.922 -14.25 1 83 93 LEU A O 1
ATOM 744 N N . GLN A 1 94 ? 11.211 -24.625 -12.445 1 85 94 GLN A N 1
ATOM 745 C CA . GLN A 1 94 ? 10 -24.797 -11.648 1 85 94 GLN A CA 1
ATOM 746 C C . GLN A 1 94 ? 10.258 -24.484 -10.18 1 85 94 GLN A C 1
ATOM 748 O O . GLN A 1 94 ? 11.414 -24.422 -9.742 1 85 94 GLN A O 1
ATOM 753 N N . GLY A 1 95 ? 9.172 -24.234 -9.484 1 87.31 95 GLY A N 1
ATOM 754 C CA . GLY A 1 95 ? 9.258 -24.031 -8.047 1 87.31 95 GLY A CA 1
ATOM 755 C C . GLY A 1 95 ? 8.844 -22.641 -7.609 1 87.31 95 GLY A C 1
ATOM 756 O O . GLY A 1 95 ? 8.266 -21.891 -8.391 1 87.31 95 GLY A O 1
ATOM 757 N N . LYS A 1 96 ? 9.188 -22.406 -6.309 1 90.25 96 LYS A N 1
ATOM 758 C CA . LYS A 1 96 ? 8.695 -21.188 -5.688 1 90.25 96 LYS A CA 1
ATOM 759 C C . LYS A 1 96 ? 9.836 -20.203 -5.414 1 90.25 96 LYS A C 1
ATOM 761 O O . LYS A 1 96 ? 10.93 -20.625 -5.004 1 90.25 96 LYS A O 1
ATOM 766 N N . ILE A 1 97 ? 9.594 -18.984 -5.695 1 92.81 97 ILE A N 1
ATOM 767 C CA . ILE A 1 97 ? 10.508 -17.906 -5.328 1 92.81 97 ILE A CA 1
ATOM 768 C C . ILE A 1 97 ? 9.82 -16.953 -4.352 1 92.81 97 ILE A C 1
ATOM 770 O O . ILE A 1 97 ? 8.758 -16.406 -4.656 1 92.81 97 ILE A O 1
ATOM 774 N N . ASN A 1 98 ? 10.422 -16.734 -3.186 1 92.5 98 ASN A N 1
ATOM 775 C CA . ASN A 1 98 ? 9.906 -15.805 -2.184 1 92.5 98 ASN A CA 1
ATOM 776 C C . ASN A 1 98 ? 10.656 -14.477 -2.221 1 92.5 98 ASN A C 1
ATOM 778 O O . ASN A 1 98 ? 11.852 -14.422 -1.928 1 92.5 98 ASN A O 1
ATOM 782 N N . ILE A 1 99 ? 9.906 -13.445 -2.52 1 94.56 99 ILE A N 1
ATOM 783 C CA . ILE A 1 99 ? 10.516 -12.133 -2.705 1 94.56 99 ILE A CA 1
ATOM 784 C C . ILE A 1 99 ? 9.906 -11.141 -1.716 1 94.56 99 ILE A C 1
ATOM 786 O O . ILE A 1 99 ? 8.688 -10.984 -1.647 1 94.56 99 ILE A O 1
ATOM 790 N N . ASN A 1 100 ? 10.742 -10.508 -0.966 1 93.56 100 ASN A N 1
ATOM 791 C CA . ASN A 1 100 ? 10.328 -9.328 -0.219 1 93.56 100 ASN A CA 1
ATOM 792 C C . ASN A 1 100 ? 10.742 -8.039 -0.931 1 93.56 100 ASN A C 1
ATOM 794 O O . ASN A 1 100 ? 11.852 -7.953 -1.462 1 93.56 100 ASN A O 1
ATOM 798 N N . CYS A 1 101 ? 9.859 -7.105 -0.875 1 94.12 101 CYS A N 1
ATOM 799 C CA . CYS A 1 101 ? 10.102 -5.883 -1.629 1 94.12 101 CYS A CA 1
ATOM 800 C C . CYS A 1 101 ? 9.547 -4.668 -0.893 1 94.12 101 CYS A C 1
ATOM 802 O O . CYS A 1 101 ? 8.516 -4.758 -0.229 1 94.12 101 CYS A O 1
ATOM 804 N N . VAL A 1 102 ? 10.297 -3.582 -1.016 1 91.69 102 VAL A N 1
ATOM 805 C CA . VAL A 1 102 ? 9.703 -2.314 -0.602 1 91.69 102 VAL A CA 1
ATOM 806 C C . VAL A 1 102 ? 8.375 -2.107 -1.319 1 91.69 102 VAL A C 1
ATOM 808 O O . VAL A 1 102 ? 8.242 -2.416 -2.506 1 91.69 102 VAL A O 1
ATOM 811 N N . GLY A 1 103 ? 7.387 -1.677 -0.626 1 90.69 103 GLY A N 1
ATOM 812 C CA . GLY A 1 103 ? 6.07 -1.448 -1.206 1 90.69 103 GLY A CA 1
ATOM 813 C C . GLY A 1 103 ? 6 -0.184 -2.041 1 90.69 103 GLY A C 1
ATOM 814 O O . GLY A 1 103 ? 7.016 0.288 -2.553 1 90.69 103 GLY A O 1
ATOM 815 N N . GLY A 1 104 ? 4.715 0.266 -2.293 1 91.75 104 GLY A N 1
ATOM 816 C CA . GLY A 1 104 ? 4.508 1.49 -3.051 1 91.75 104 GLY A CA 1
ATOM 817 C C . GLY A 1 104 ? 4.773 1.324 -4.535 1 91.75 104 GLY A C 1
ATOM 818 O O . GLY A 1 104 ? 4.68 0.218 -5.07 1 91.75 104 GLY A O 1
ATOM 819 N N . TYR A 1 105 ? 5.07 2.424 -5.105 1 94.88 105 TYR A N 1
ATOM 820 C CA . TYR A 1 105 ? 5.242 2.482 -6.551 1 94.88 105 TYR A CA 1
ATOM 821 C C . TYR A 1 105 ? 6.301 1.488 -7.016 1 94.88 105 TYR A C 1
ATOM 823 O O . TYR A 1 105 ? 6.102 0.769 -7.996 1 94.88 105 TYR A O 1
ATOM 831 N N . ILE A 1 106 ? 7.402 1.413 -6.355 1 95.94 106 ILE A N 1
ATOM 832 C CA . ILE A 1 106 ? 8.5 0.545 -6.758 1 95.94 106 ILE A CA 1
ATOM 833 C C . ILE A 1 106 ? 8.039 -0.91 -6.754 1 95.94 106 ILE A C 1
ATOM 835 O O . ILE A 1 106 ? 8.234 -1.633 -7.734 1 95.94 106 ILE A O 1
ATOM 839 N N . GLY A 1 107 ? 7.445 -1.347 -5.707 1 96.25 107 GLY A N 1
ATOM 840 C CA . GLY A 1 107 ? 6.969 -2.717 -5.621 1 96.25 107 GLY A CA 1
ATOM 841 C C . GLY A 1 107 ? 5.785 -2.994 -6.527 1 96.25 107 GLY A C 1
ATOM 842 O O . GLY A 1 107 ? 5.773 -3.984 -7.262 1 96.25 107 GLY A O 1
ATOM 843 N N . GLU A 1 108 ? 4.832 -2.092 -6.535 1 96.62 108 GLU A N 1
ATOM 844 C CA . GLU A 1 108 ? 3.529 -2.34 -7.145 1 96.62 108 GLU A CA 1
ATOM 845 C C . GLU A 1 108 ? 3.572 -2.111 -8.648 1 96.62 108 GLU A C 1
ATOM 847 O O . GLU A 1 108 ? 2.732 -2.633 -9.391 1 96.62 108 GLU A O 1
ATOM 852 N N . GLU A 1 109 ? 4.531 -1.344 -9.117 1 97 109 GLU A N 1
ATOM 853 C CA . GLU A 1 109 ? 4.566 -1.021 -10.539 1 97 109 GLU A CA 1
ATOM 854 C C . GLU A 1 109 ? 5.82 -1.582 -11.203 1 97 109 GLU A C 1
ATOM 856 O O . GLU A 1 109 ? 5.738 -2.256 -12.227 1 97 109 GLU A O 1
ATOM 861 N N . ILE A 1 110 ? 6.918 -1.414 -10.617 1 97.94 110 ILE A N 1
ATOM 862 C CA . ILE A 1 110 ? 8.172 -1.762 -11.273 1 97.94 110 ILE A CA 1
ATOM 863 C C . ILE A 1 110 ? 8.484 -3.238 -11.047 1 97.94 110 ILE A C 1
ATOM 865 O O . ILE A 1 110 ? 8.477 -4.035 -11.992 1 97.94 110 ILE A O 1
ATOM 869 N N . VAL A 1 111 ? 8.633 -3.609 -9.812 1 98.31 111 VAL A N 1
ATOM 870 C CA . VAL A 1 111 ? 9.023 -4.98 -9.5 1 98.31 111 VAL A CA 1
ATOM 871 C C . VAL A 1 111 ? 7.918 -5.945 -9.922 1 98.31 111 VAL A C 1
ATOM 873 O O . VAL A 1 111 ? 8.195 -7.027 -10.445 1 98.31 111 VAL A O 1
ATOM 876 N N . ASN A 1 112 ? 6.738 -5.527 -9.703 1 97.88 112 ASN A N 1
ATOM 877 C CA . ASN A 1 112 ? 5.602 -6.359 -10.086 1 97.88 112 ASN A CA 1
ATOM 878 C C . ASN A 1 112 ? 5.617 -6.668 -11.586 1 97.88 112 ASN A C 1
ATOM 880 O O . ASN A 1 112 ? 5.402 -7.812 -11.984 1 97.88 112 ASN A O 1
ATOM 884 N N . GLN A 1 113 ? 5.832 -5.695 -12.414 1 98.38 113 GLN A N 1
ATOM 885 C CA . GLN A 1 113 ? 5.871 -5.922 -13.859 1 98.38 113 GLN A CA 1
ATOM 886 C C . GLN A 1 113 ? 7.02 -6.848 -14.242 1 98.38 113 GLN A C 1
ATOM 888 O O . GLN A 1 113 ? 6.867 -7.711 -15.102 1 98.38 113 GLN A O 1
ATOM 893 N N . LEU A 1 114 ? 8.094 -6.609 -13.617 1 98.62 114 LEU A N 1
ATOM 894 C CA . LEU A 1 114 ? 9.242 -7.484 -13.805 1 98.62 114 LEU A CA 1
ATOM 895 C C . LEU A 1 114 ? 8.891 -8.922 -13.445 1 98.62 114 LEU A C 1
ATOM 897 O O . LEU A 1 114 ? 9.188 -9.844 -14.211 1 98.62 114 LEU A O 1
ATOM 901 N N . VAL A 1 115 ? 8.227 -9.141 -12.344 1 98.5 115 VAL A N 1
ATOM 902 C CA . VAL A 1 115 ? 7.812 -10.461 -11.875 1 98.5 115 VAL A CA 1
ATOM 903 C C . VAL A 1 115 ? 6.82 -11.07 -12.859 1 98.5 115 VAL A C 1
ATOM 905 O O . VAL A 1 115 ? 6.938 -12.242 -13.219 1 98.5 115 VAL A O 1
ATOM 908 N N . ASN A 1 116 ? 5.875 -10.281 -13.281 1 98 116 ASN A N 1
ATOM 909 C CA . ASN A 1 116 ? 4.891 -10.766 -14.242 1 98 116 ASN A CA 1
ATOM 910 C C . ASN A 1 116 ? 5.559 -11.297 -15.516 1 98 116 ASN A C 1
ATOM 912 O O . ASN A 1 116 ? 5.223 -12.383 -15.984 1 98 116 ASN A O 1
ATOM 916 N N . ASP A 1 117 ? 6.473 -10.555 -16.031 1 97.88 117 ASP A N 1
ATOM 917 C CA . ASP A 1 117 ? 7.152 -10.945 -17.266 1 97.88 117 ASP A CA 1
ATOM 918 C C . ASP A 1 117 ? 7.973 -12.219 -17.062 1 97.88 117 ASP A C 1
ATOM 920 O O . ASP A 1 117 ? 7.992 -13.094 -17.922 1 97.88 117 ASP A O 1
ATOM 924 N N . PHE A 1 118 ? 8.656 -12.289 -15.906 1 97.88 118 PHE A N 1
ATOM 925 C CA . PHE A 1 118 ? 9.438 -13.492 -15.609 1 97.88 118 PHE A CA 1
ATOM 926 C C . PHE A 1 118 ? 8.531 -14.719 -15.539 1 97.88 118 PHE A C 1
ATOM 928 O O . PHE A 1 118 ? 8.867 -15.773 -16.078 1 97.88 118 PHE A O 1
ATOM 935 N N . MET A 1 119 ? 7.391 -14.547 -14.898 1 95.69 119 MET A N 1
ATOM 936 C CA . MET A 1 119 ? 6.449 -15.648 -14.758 1 95.69 119 MET A CA 1
ATOM 937 C C . MET A 1 119 ? 5.883 -16.062 -16.109 1 95.69 119 MET A C 1
ATOM 939 O O . MET A 1 119 ? 5.605 -17.234 -16.344 1 95.69 119 MET A O 1
ATOM 943 N N . THR A 1 120 ? 5.68 -15.117 -16.938 1 92.56 120 THR A N 1
ATOM 944 C CA . THR A 1 120 ? 5.211 -15.406 -18.281 1 92.56 120 THR A CA 1
ATOM 945 C C . THR A 1 120 ? 6.23 -16.266 -19.047 1 92.56 120 THR A C 1
ATOM 947 O O . THR A 1 120 ? 5.859 -17.188 -19.766 1 92.56 120 THR A O 1
ATOM 950 N N . LEU A 1 121 ? 7.484 -15.969 -18.859 1 92.94 121 LEU A N 1
ATOM 951 C CA . LEU A 1 121 ? 8.57 -16.703 -19.5 1 92.94 121 LEU A CA 1
ATOM 952 C C . LEU A 1 121 ? 8.734 -18.094 -18.875 1 92.94 121 LEU A C 1
ATOM 954 O O . LEU A 1 121 ? 9.156 -19.031 -19.547 1 92.94 121 LEU A O 1
ATOM 958 N N . HIS A 1 122 ? 8.375 -18.141 -17.625 1 92.75 122 HIS A N 1
ATOM 959 C CA . HIS A 1 122 ? 8.539 -19.375 -16.891 1 92.75 122 HIS A CA 1
ATOM 960 C C . HIS A 1 122 ? 7.25 -19.781 -16.188 1 92.75 122 HIS A C 1
ATOM 962 O O . HIS A 1 122 ? 7.129 -19.641 -14.969 1 92.75 122 HIS A O 1
ATOM 968 N N . PRO A 1 123 ? 6.359 -20.438 -16.859 1 88.69 123 PRO A N 1
ATOM 969 C CA . PRO A 1 123 ? 4.992 -20.656 -16.375 1 88.69 123 PRO A CA 1
ATOM 970 C C . PRO A 1 123 ? 4.938 -21.625 -15.188 1 88.69 123 PRO A C 1
ATOM 972 O O . PRO A 1 123 ? 3.908 -21.719 -14.508 1 88.69 123 PRO A O 1
ATOM 975 N N . ASN A 1 124 ? 6.012 -22.344 -14.945 1 89.12 124 ASN A N 1
ATOM 976 C CA . ASN A 1 124 ? 5.996 -23.312 -13.852 1 89.12 124 ASN A CA 1
ATOM 977 C C . ASN A 1 124 ? 6.609 -22.734 -12.578 1 89.12 124 ASN A C 1
ATOM 979 O O . ASN A 1 124 ? 6.777 -23.438 -11.586 1 89.12 124 ASN A O 1
ATOM 983 N N . ILE A 1 125 ? 6.906 -21.453 -12.594 1 92.25 125 ILE A N 1
ATOM 984 C CA . ILE A 1 125 ? 7.418 -20.75 -11.422 1 92.25 125 ILE A CA 1
ATOM 985 C C . ILE A 1 125 ? 6.262 -20.109 -10.664 1 92.25 125 ILE A C 1
ATOM 987 O O . ILE A 1 125 ? 5.363 -19.516 -11.273 1 92.25 125 ILE A O 1
ATOM 991 N N . GLN A 1 126 ? 6.316 -20.328 -9.398 1 92.88 126 GLN A N 1
ATOM 992 C CA . GLN A 1 126 ? 5.422 -19.594 -8.5 1 92.88 126 GLN A CA 1
ATOM 993 C C . GLN A 1 126 ? 6.172 -18.516 -7.734 1 92.88 126 GLN A C 1
ATOM 995 O O . GLN A 1 126 ? 7.309 -18.719 -7.309 1 92.88 126 GLN A O 1
ATOM 1000 N N . VAL A 1 127 ? 5.531 -17.375 -7.543 1 96.62 127 VAL A N 1
ATOM 1001 C CA . VAL A 1 127 ? 6.184 -16.281 -6.84 1 96.62 127 VAL A CA 1
ATOM 1002 C C . VAL A 1 127 ? 5.324 -15.836 -5.656 1 96.62 127 VAL A C 1
ATOM 1004 O O . VAL A 1 127 ? 4.109 -15.688 -5.789 1 96.62 127 VAL A O 1
ATOM 1007 N N . HIS A 1 128 ? 5.91 -15.766 -4.543 1 95.19 128 HIS A N 1
ATOM 1008 C CA . HIS A 1 128 ? 5.371 -15.039 -3.396 1 95.19 128 HIS A CA 1
ATOM 1009 C C . HIS A 1 128 ? 6.008 -13.664 -3.262 1 95.19 128 HIS A C 1
ATOM 1011 O O . HIS A 1 128 ? 7.195 -13.555 -2.936 1 95.19 128 HIS A O 1
ATOM 1017 N N . LEU A 1 129 ? 5.254 -12.664 -3.574 1 96.12 129 LEU A N 1
ATOM 1018 C CA . LEU A 1 129 ? 5.715 -11.289 -3.488 1 96.12 129 LEU A CA 1
ATOM 1019 C C . LEU A 1 129 ? 5.137 -10.594 -2.256 1 96.12 129 LEU A C 1
ATOM 1021 O O . LEU A 1 129 ? 3.928 -10.375 -2.172 1 96.12 129 LEU A O 1
ATOM 1025 N N . ASP A 1 130 ? 6.039 -10.164 -1.352 1 93.56 130 ASP A N 1
ATOM 1026 C CA . ASP A 1 130 ? 5.652 -9.656 -0.039 1 93.56 130 ASP A CA 1
ATOM 1027 C C . ASP A 1 130 ? 6.105 -8.211 0.142 1 93.56 130 ASP A C 1
ATOM 1029 O O . ASP A 1 130 ? 7.254 -7.871 -0.154 1 93.56 130 ASP A O 1
ATOM 1033 N N . PHE A 1 131 ? 5.188 -7.391 0.635 1 90.44 131 PHE A N 1
ATOM 1034 C CA . PHE A 1 131 ? 5.523 -5.988 0.835 1 90.44 131 PHE A CA 1
ATOM 1035 C C . PHE A 1 131 ? 5.609 -5.656 2.32 1 90.44 131 PHE A C 1
ATOM 1037 O O . PHE A 1 131 ? 5.59 -4.484 2.703 1 90.44 131 PHE A O 1
ATOM 1044 N N . SER A 1 132 ? 5.562 -6.582 3.143 1 80.44 132 SER A N 1
ATOM 1045 C CA . SER A 1 132 ? 5.633 -6.309 4.574 1 80.44 132 SER A CA 1
ATOM 1046 C C . SER A 1 132 ? 7.02 -5.809 4.973 1 80.44 132 SER A C 1
ATOM 1048 O O . SER A 1 132 ? 8.023 -6.234 4.402 1 80.44 132 SER A O 1
ATOM 1050 N N . SER A 1 133 ? 7.148 -4.445 5.52 1 63.69 133 SER A N 1
ATOM 1051 C CA . SER A 1 133 ? 8.398 -3.748 5.805 1 63.69 133 SER A CA 1
ATOM 1052 C C . SER A 1 133 ? 9.078 -4.32 7.043 1 63.69 133 SER A C 1
ATOM 1054 O O . SER A 1 133 ? 8.656 -4.059 8.172 1 63.69 133 SER A O 1
ATOM 1056 N N . GLN A 1 134 ? 9.289 -5.449 7.273 1 57.06 134 GLN A N 1
ATOM 1057 C CA . GLN A 1 134 ? 10.062 -5.738 8.477 1 57.06 134 GLN A CA 1
ATOM 1058 C C . GLN A 1 134 ? 11.555 -5.527 8.234 1 57.06 134 GLN A C 1
ATOM 1060 O O . GLN A 1 134 ? 12.07 -5.879 7.168 1 57.06 134 GLN A O 1
ATOM 1065 N N . ARG A 1 135 ? 11.984 -4.207 8.711 1 51.34 135 ARG A N 1
ATOM 1066 C CA . ARG A 1 135 ? 13.438 -4.215 8.664 1 51.34 135 ARG A CA 1
ATOM 1067 C C . ARG A 1 135 ? 13.984 -5.629 8.836 1 51.34 135 ARG A C 1
ATOM 1069 O O . ARG A 1 135 ? 13.945 -6.184 9.938 1 51.34 135 ARG A O 1
ATOM 1076 N N . VAL A 1 136 ? 13.555 -6.309 8.117 1 46.88 136 VAL A N 1
ATOM 1077 C CA . VAL A 1 136 ? 13.922 -7.719 8.188 1 46.88 136 VAL A CA 1
ATOM 1078 C C . VAL A 1 136 ? 15.375 -7.848 8.633 1 46.88 136 VAL A C 1
ATOM 1080 O O . VAL A 1 136 ? 16.266 -7.227 8.055 1 46.88 136 VAL A O 1
ATOM 1083 N N . ASP A 1 137 ? 15.648 -7.617 9.914 1 47.84 137 ASP A N 1
ATOM 1084 C CA . ASP A 1 137 ? 16.828 -8.484 9.977 1 47.84 137 ASP A CA 1
ATOM 1085 C C . ASP A 1 137 ? 16.797 -9.539 8.875 1 47.84 137 ASP A C 1
ATOM 1087 O O . ASP A 1 137 ? 15.875 -10.367 8.836 1 47.84 137 ASP A O 1
ATOM 1091 N N . LEU A 1 138 ? 16.938 -8.891 7.703 1 50.03 138 LEU A N 1
ATOM 1092 C CA . LEU A 1 138 ? 17.047 -9.773 6.547 1 50.03 138 LEU A CA 1
ATOM 1093 C C . LEU A 1 138 ? 17.219 -11.227 6.984 1 50.03 138 LEU A C 1
ATOM 1095 O O . LEU A 1 138 ? 18.344 -11.695 7.133 1 50.03 138 LEU A O 1
ATOM 1099 N N . VAL A 1 139 ? 16.656 -11.43 8.172 1 47.28 139 VAL A N 1
ATOM 1100 C CA . VAL A 1 139 ? 16.938 -12.844 8.414 1 47.28 139 VAL A CA 1
ATOM 1101 C C . VAL A 1 139 ? 16.547 -13.664 7.195 1 47.28 139 VAL A C 1
ATOM 1103 O O . VAL A 1 139 ? 15.359 -13.789 6.879 1 47.28 139 VAL A O 1
ATOM 1106 N N . LEU A 1 140 ? 17.359 -13.602 6.133 1 52.72 140 LEU A N 1
ATOM 1107 C CA . LEU A 1 140 ? 17.469 -14.469 4.969 1 52.72 140 LEU A CA 1
ATOM 1108 C C . LEU A 1 140 ? 16.797 -15.812 5.223 1 52.72 140 LEU A C 1
ATOM 1110 O O . LEU A 1 140 ? 16.703 -16.641 4.316 1 52.72 140 LEU A O 1
ATOM 1114 N N . ASP A 1 141 ? 16 -15.75 6.238 1 61.41 141 ASP A N 1
ATOM 1115 C CA . ASP A 1 141 ? 15.523 -17.125 6.379 1 61.41 141 ASP A CA 1
ATOM 1116 C C . ASP A 1 141 ? 14.125 -17.281 5.793 1 61.41 141 ASP A C 1
ATOM 1118 O O . ASP A 1 141 ? 13.727 -18.391 5.402 1 61.41 141 ASP A O 1
ATOM 1122 N N . GLU A 1 142 ? 13.461 -16.062 5.453 1 74.75 142 GLU A N 1
ATOM 1123 C CA . GLU A 1 142 ? 12.094 -16.281 4.973 1 74.75 142 GLU A CA 1
ATOM 1124 C C . GLU A 1 142 ? 11.969 -15.914 3.496 1 74.75 142 GLU A C 1
ATOM 1126 O O . GLU A 1 142 ? 11.023 -16.328 2.828 1 74.75 142 GLU A O 1
ATOM 1131 N N . PHE A 1 143 ? 12.945 -15.203 3.029 1 87.38 143 PHE A N 1
ATOM 1132 C CA . PHE A 1 143 ? 12.875 -14.758 1.643 1 87.38 143 PHE A CA 1
ATOM 1133 C C . PHE A 1 143 ? 14.156 -15.117 0.894 1 87.38 143 PHE A C 1
ATOM 1135 O O . PHE A 1 143 ? 15.242 -15.102 1.473 1 87.38 143 PHE A O 1
ATOM 1142 N N . ASP A 1 144 ? 13.875 -15.445 -0.369 1 87.31 144 ASP A N 1
ATOM 1143 C CA . ASP A 1 144 ? 15 -15.758 -1.243 1 87.31 144 ASP A CA 1
ATOM 1144 C C . ASP A 1 144 ? 15.703 -14.484 -1.714 1 87.31 144 ASP A C 1
ATOM 1146 O O . ASP A 1 144 ? 16.922 -14.453 -1.856 1 87.31 144 ASP A O 1
ATOM 1150 N N . LEU A 1 145 ? 14.883 -13.531 -2.012 1 92.5 145 LEU A N 1
ATOM 1151 C CA . LEU A 1 145 ? 15.344 -12.258 -2.555 1 92.5 145 LEU A CA 1
ATOM 1152 C C . LEU A 1 145 ? 14.672 -11.086 -1.838 1 92.5 145 LEU A C 1
ATOM 1154 O O . LEU A 1 145 ? 13.5 -11.172 -1.471 1 92.5 145 LEU A O 1
ATOM 1158 N N . VAL A 1 146 ? 15.43 -9.992 -1.772 1 92.69 146 VAL A N 1
ATOM 1159 C CA . VAL A 1 146 ? 14.883 -8.797 -1.135 1 92.69 146 VAL A CA 1
ATOM 1160 C C . VAL A 1 146 ? 15.234 -7.562 -1.963 1 92.69 146 VAL A C 1
ATOM 1162 O O . VAL A 1 146 ? 16.406 -7.332 -2.281 1 92.69 146 VAL A O 1
ATOM 1165 N N . PHE A 1 147 ? 14.227 -6.824 -2.365 1 94.62 147 PHE A N 1
ATOM 1166 C CA . PHE A 1 147 ? 14.422 -5.48 -2.889 1 94.62 147 PHE A CA 1
ATOM 1167 C C . PHE A 1 147 ? 14.398 -4.449 -1.765 1 94.62 147 PHE A C 1
ATOM 1169 O O . PHE A 1 147 ? 13.375 -4.266 -1.107 1 94.62 147 PHE A O 1
ATOM 1176 N N . ARG A 1 148 ? 15.477 -3.707 -1.656 1 92.19 148 ARG A N 1
ATOM 1177 C CA . ARG A 1 148 ? 15.594 -2.822 -0.502 1 92.19 148 ARG A CA 1
ATOM 1178 C C . ARG A 1 148 ? 16.156 -1.464 -0.91 1 92.19 148 ARG A C 1
ATOM 1180 O O . ARG A 1 148 ? 17.078 -1.386 -1.729 1 92.19 148 ARG A O 1
ATOM 1187 N N . MET A 1 149 ? 15.602 -0.538 -0.246 1 91.88 149 MET A N 1
ATOM 1188 C CA . MET A 1 149 ? 16.109 0.82 -0.431 1 91.88 149 MET A CA 1
ATOM 1189 C C . MET A 1 149 ? 17 1.231 0.73 1 91.88 149 MET A C 1
ATOM 1191 O O . MET A 1 149 ? 16.797 0.788 1.862 1 91.88 149 MET A O 1
ATOM 1195 N N . GLY A 1 150 ? 17.953 2.123 0.408 1 90.38 150 GLY A N 1
ATOM 1196 C CA . GLY A 1 150 ? 18.766 2.721 1.458 1 90.38 150 GLY A CA 1
ATOM 1197 C C . GLY A 1 150 ? 20.141 2.09 1.584 1 90.38 150 GLY A C 1
ATOM 1198 O O . GLY A 1 150 ? 20.422 1.062 0.961 1 90.38 150 GLY A O 1
ATOM 1199 N N . GLU A 1 151 ? 20.906 2.713 2.412 1 86.31 151 GLU A N 1
ATOM 1200 C CA . GLU A 1 151 ? 22.25 2.203 2.66 1 86.31 151 GLU A CA 1
ATOM 1201 C C . GLU A 1 151 ? 22.203 0.883 3.426 1 86.31 151 GLU A C 1
ATOM 1203 O O . GLU A 1 151 ? 21.375 0.702 4.312 1 86.31 151 GLU A O 1
ATOM 1208 N N . LEU A 1 152 ? 23.094 0.044 3.006 1 83.38 152 LEU A N 1
ATOM 1209 C CA . LEU A 1 152 ? 23.109 -1.298 3.58 1 83.38 152 LEU A CA 1
ATOM 1210 C C . LEU A 1 152 ? 24.188 -1.42 4.652 1 83.38 152 LEU A C 1
ATOM 1212 O O . LEU A 1 152 ? 25.281 -0.866 4.512 1 83.38 152 LEU A O 1
ATOM 1216 N N . GLU A 1 153 ? 23.719 -2.061 5.656 1 76.69 153 GLU A N 1
ATOM 1217 C CA . GLU A 1 153 ? 24.734 -2.438 6.625 1 76.69 153 GLU A CA 1
ATOM 1218 C C . GLU A 1 153 ? 25.516 -3.66 6.152 1 76.69 153 GLU A C 1
ATOM 1220 O O . GLU A 1 153 ? 25.078 -4.383 5.258 1 76.69 153 GLU A O 1
ATOM 1225 N N . ASP A 1 154 ? 26.703 -3.736 6.707 1 66.44 154 ASP A N 1
ATOM 1226 C CA . ASP A 1 154 ? 27.5 -4.91 6.387 1 66.44 154 ASP A CA 1
ATOM 1227 C C . ASP A 1 154 ? 26.797 -6.195 6.801 1 66.44 154 ASP A C 1
ATOM 1229 O O . ASP A 1 154 ? 26.375 -6.34 7.953 1 66.44 154 ASP A O 1
ATOM 1233 N N . SER A 1 155 ? 26.484 -6.832 5.68 1 72.19 155 SER A N 1
ATOM 1234 C CA . SER A 1 155 ? 25.891 -8.141 5.922 1 72.19 155 SER A CA 1
ATOM 1235 C C . SER A 1 155 ? 26.547 -9.219 5.07 1 72.19 155 SER A C 1
ATOM 1237 O O . SER A 1 155 ? 27.391 -8.922 4.223 1 72.19 155 SER A O 1
ATOM 1239 N N . GLY A 1 156 ? 26.438 -10.453 5.406 1 76 156 GLY A N 1
ATOM 1240 C CA . GLY A 1 156 ? 26.906 -11.578 4.613 1 76 156 GLY A CA 1
ATOM 1241 C C . GLY A 1 156 ? 26.109 -11.797 3.348 1 76 156 GLY A C 1
ATOM 1242 O O . GLY A 1 156 ? 26.359 -12.742 2.596 1 76 156 GLY A O 1
ATOM 1243 N N . LEU A 1 157 ? 25.359 -10.742 3.014 1 83.56 157 LEU A N 1
ATOM 1244 C CA . LEU A 1 157 ? 24.516 -10.867 1.83 1 83.56 157 LEU A CA 1
ATOM 1245 C C . LEU A 1 157 ? 25.188 -10.219 0.618 1 83.56 157 LEU A C 1
ATOM 1247 O O . LEU A 1 157 ? 26 -9.305 0.765 1 83.56 157 LEU A O 1
ATOM 1251 N N . VAL A 1 158 ? 24.812 -10.836 -0.505 1 89.19 158 VAL A N 1
ATOM 1252 C CA . VAL A 1 158 ? 25.172 -10.164 -1.756 1 89.19 158 VAL A CA 1
ATOM 1253 C C . VAL A 1 158 ? 24.203 -9.008 -2.002 1 89.19 158 VAL A C 1
ATOM 1255 O O . VAL A 1 158 ? 22.984 -9.148 -1.851 1 89.19 158 VAL A O 1
ATOM 1258 N N . ALA A 1 159 ? 24.766 -7.895 -2.334 1 93 159 ALA A N 1
ATOM 1259 C CA . ALA A 1 159 ? 23.984 -6.711 -2.68 1 93 159 ALA A CA 1
ATOM 1260 C C . ALA A 1 159 ? 24.281 -6.246 -4.102 1 93 159 ALA A C 1
ATOM 1262 O O . ALA A 1 159 ? 25.422 -5.852 -4.402 1 93 159 ALA A O 1
ATOM 1263 N N . ARG A 1 160 ? 23.266 -6.309 -4.953 1 95.06 160 ARG A N 1
ATOM 1264 C CA . ARG A 1 160 ? 23.391 -5.766 -6.305 1 95.06 160 ARG A CA 1
ATOM 1265 C C . ARG A 1 160 ? 22.625 -4.457 -6.438 1 95.06 160 ARG A C 1
ATOM 1267 O O . ARG A 1 160 ? 21.391 -4.426 -6.277 1 95.06 160 ARG A O 1
ATOM 1274 N N . LYS A 1 161 ? 23.344 -3.469 -6.715 1 97 161 LYS A N 1
ATOM 1275 C CA . LYS A 1 161 ? 22.672 -2.18 -6.902 1 97 161 LYS A CA 1
ATOM 1276 C C . LYS A 1 161 ? 21.891 -2.148 -8.211 1 97 161 LYS A C 1
ATOM 1278 O O . LYS A 1 161 ? 22.422 -2.473 -9.273 1 97 161 LYS A O 1
ATOM 1283 N N . LEU A 1 162 ? 20.672 -1.753 -8.125 1 98.19 162 LEU A N 1
ATOM 1284 C CA . LEU A 1 162 ? 19.812 -1.713 -9.305 1 98.19 162 LEU A CA 1
ATOM 1285 C C . LEU A 1 162 ? 19.719 -0.298 -9.867 1 98.19 162 LEU A C 1
ATOM 1287 O O . LEU A 1 162 ? 19.719 -0.107 -11.086 1 98.19 162 LEU A O 1
ATOM 1291 N N . MET A 1 163 ? 19.641 0.673 -8.953 1 97.38 163 MET A N 1
ATOM 1292 C CA . MET A 1 163 ? 19.594 2.07 -9.367 1 97.38 163 MET A CA 1
ATOM 1293 C C . MET A 1 163 ? 19.781 3.004 -8.18 1 97.38 163 MET A C 1
ATOM 1295 O O . MET A 1 163 ? 19.719 2.564 -7.027 1 97.38 163 MET A O 1
ATOM 1299 N N . ASP A 1 164 ? 20.094 4.227 -8.5 1 97.38 164 ASP A N 1
ATOM 1300 C CA . ASP A 1 164 ? 19.953 5.332 -7.559 1 97.38 164 ASP A CA 1
ATOM 1301 C C . ASP A 1 164 ? 18.656 6.094 -7.777 1 97.38 164 ASP A C 1
ATOM 1303 O O . ASP A 1 164 ? 18.406 6.613 -8.867 1 97.38 164 ASP A O 1
ATOM 1307 N N . ILE A 1 165 ? 17.906 6.117 -6.758 1 97.06 165 ILE A N 1
ATOM 1308 C CA . ILE A 1 165 ? 16.609 6.785 -6.836 1 97.06 165 ILE A CA 1
ATOM 1309 C C . ILE A 1 165 ? 16.781 8.266 -6.508 1 97.06 165 ILE A C 1
ATOM 1311 O O . ILE A 1 165 ? 17.141 8.625 -5.383 1 97.06 165 ILE A O 1
ATOM 1315 N N . ALA A 1 166 ? 16.453 9.094 -7.48 1 96.31 166 ALA A N 1
ATOM 1316 C CA . ALA A 1 166 ? 16.484 10.531 -7.258 1 96.31 166 ALA A CA 1
ATOM 1317 C C . ALA A 1 166 ? 15.273 10.992 -6.453 1 96.31 166 ALA A C 1
ATOM 1319 O O . ALA A 1 166 ? 14.141 10.617 -6.758 1 96.31 166 ALA A O 1
ATOM 1320 N N . ASN A 1 167 ? 15.555 11.758 -5.426 1 96.38 167 ASN A N 1
ATOM 1321 C CA . ASN A 1 167 ? 14.492 12.383 -4.648 1 96.38 167 ASN A CA 1
ATOM 1322 C C . ASN A 1 167 ? 14.32 13.852 -5.008 1 96.38 167 ASN A C 1
ATOM 1324 O O . ASN A 1 167 ? 15.281 14.516 -5.402 1 96.38 167 ASN A O 1
ATOM 1328 N N . CYS A 1 168 ? 13.078 14.336 -4.848 1 96.5 168 CYS A N 1
ATOM 1329 C CA . CYS A 1 168 ? 12.828 15.719 -5.25 1 96.5 168 CYS A CA 1
ATOM 1330 C C . CYS A 1 168 ? 11.797 16.375 -4.34 1 96.5 168 CYS A C 1
ATOM 1332 O O . CYS A 1 168 ? 11.078 15.688 -3.611 1 96.5 168 CYS A O 1
ATOM 1334 N N . THR A 1 169 ? 11.836 17.641 -4.379 1 98.06 169 THR A N 1
ATOM 1335 C CA . THR A 1 169 ? 10.844 18.484 -3.721 1 98.06 169 THR A CA 1
ATOM 1336 C C . THR A 1 169 ? 9.898 19.109 -4.742 1 98.06 169 THR A C 1
ATOM 1338 O O . THR A 1 169 ? 10.336 19.844 -5.633 1 98.06 169 THR A O 1
ATOM 1341 N N . LEU A 1 170 ? 8.617 18.828 -4.562 1 98.62 170 LEU A N 1
ATOM 1342 C CA . LEU A 1 170 ? 7.656 19.188 -5.602 1 98.62 170 LEU A CA 1
ATOM 1343 C C . LEU A 1 170 ? 6.453 19.906 -5.004 1 98.62 170 LEU A C 1
ATOM 1345 O O . LEU A 1 170 ? 6.141 19.734 -3.824 1 98.62 170 LEU A O 1
ATOM 1349 N N . ALA A 1 171 ? 5.824 20.688 -5.812 1 98.56 171 ALA A N 1
ATOM 1350 C CA . ALA A 1 171 ? 4.527 21.297 -5.523 1 98.56 171 ALA A CA 1
ATOM 1351 C C . ALA A 1 171 ? 3.707 21.484 -6.797 1 98.56 171 ALA A C 1
ATOM 1353 O O . ALA A 1 171 ? 4.254 21.453 -7.902 1 98.56 171 ALA A O 1
ATOM 1354 N N . SER A 1 172 ? 2.416 21.609 -6.602 1 98.62 172 SER A N 1
ATOM 1355 C CA . SER A 1 172 ? 1.576 21.969 -7.742 1 98.62 172 SER A CA 1
ATOM 1356 C C . SER A 1 172 ? 1.71 23.438 -8.086 1 98.62 172 SER A C 1
ATOM 1358 O O . SER A 1 172 ? 1.944 24.266 -7.199 1 98.62 172 SER A O 1
ATOM 1360 N N . PRO A 1 173 ? 1.55 23.812 -9.367 1 98.5 173 PRO A N 1
ATOM 1361 C CA . PRO A 1 173 ? 1.523 25.234 -9.727 1 98.5 173 PRO A CA 1
ATOM 1362 C C . PRO A 1 173 ? 0.468 26.016 -8.945 1 98.5 173 PRO A C 1
ATOM 1364 O O . PRO A 1 173 ? 0.693 27.188 -8.594 1 98.5 173 PRO A O 1
ATOM 1367 N N . ARG A 1 174 ? -0.577 25.391 -8.703 1 96.56 174 ARG A N 1
ATOM 1368 C CA . ARG A 1 174 ? -1.644 26.047 -7.945 1 96.56 174 ARG A CA 1
ATOM 1369 C C . ARG A 1 174 ? -1.171 26.406 -6.543 1 96.56 174 ARG A C 1
ATOM 1371 O O . ARG A 1 174 ? -1.476 27.5 -6.047 1 96.56 174 ARG A O 1
ATOM 1378 N N . TYR A 1 175 ? -0.539 25.531 -5.922 1 96.88 175 TYR A N 1
ATOM 1379 C CA . TYR A 1 175 ? -0.004 25.828 -4.598 1 96.88 175 TYR A CA 1
ATOM 1380 C C . TYR A 1 175 ? 0.954 27 -4.648 1 96.88 175 TYR A C 1
ATOM 1382 O O . TYR A 1 175 ? 0.878 27.906 -3.814 1 96.88 175 TYR A O 1
ATOM 1390 N N . ILE A 1 176 ? 1.846 27 -5.582 1 97.88 176 ILE A N 1
ATOM 1391 C CA . ILE A 1 176 ? 2.857 28.047 -5.723 1 97.88 176 ILE A CA 1
ATOM 1392 C C . ILE A 1 176 ? 2.18 29.391 -5.965 1 97.88 176 ILE A C 1
ATOM 1394 O O . ILE A 1 176 ? 2.584 30.406 -5.395 1 97.88 176 ILE A O 1
ATOM 1398 N N . ALA A 1 177 ? 1.194 29.406 -6.766 1 97.69 177 ALA A N 1
ATOM 1399 C CA . ALA A 1 177 ? 0.471 30.625 -7.078 1 97.69 177 ALA A CA 1
ATOM 1400 C C . ALA A 1 177 ? -0.161 31.234 -5.824 1 97.69 177 ALA A C 1
ATOM 1402 O O . ALA A 1 177 ? -0.197 32.438 -5.66 1 97.69 177 ALA A O 1
ATOM 1403 N N . LYS A 1 178 ? -0.57 30.391 -5.016 1 95.56 178 LYS A N 1
ATOM 1404 C CA . LYS A 1 178 ? -1.311 30.828 -3.836 1 95.56 178 LYS A CA 1
ATOM 1405 C C . LYS A 1 178 ? -0.365 31.188 -2.689 1 95.56 178 LYS A C 1
ATOM 1407 O O . LYS A 1 178 ? -0.605 32.125 -1.949 1 95.56 178 LYS A O 1
ATOM 1412 N N . HIS A 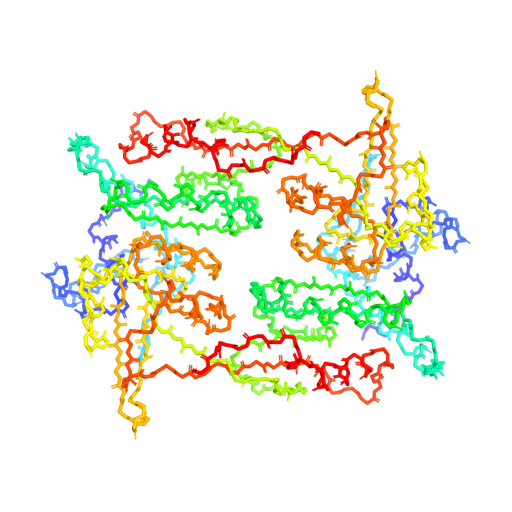1 179 ? 0.724 30.438 -2.549 1 95.56 179 HIS A N 1
ATOM 1413 C CA . HIS A 1 179 ? 1.517 30.562 -1.329 1 95.56 179 HIS A CA 1
ATOM 1414 C C . HIS A 1 179 ? 2.922 31.062 -1.631 1 95.56 179 HIS A C 1
ATOM 1416 O O . HIS A 1 179 ? 3.695 31.344 -0.713 1 95.56 179 HIS A O 1
ATOM 1422 N N . GLY A 1 180 ? 3.252 31.203 -2.928 1 97.19 180 GLY A N 1
ATOM 1423 C CA . GLY A 1 180 ? 4.598 31.594 -3.32 1 97.19 180 GLY A CA 1
ATOM 1424 C C . GLY A 1 180 ? 5.547 30.406 -3.439 1 97.19 180 GLY A C 1
ATOM 1425 O O . GLY A 1 180 ? 5.273 29.328 -2.908 1 97.19 180 GLY A O 1
ATOM 1426 N N . ARG A 1 181 ? 6.629 30.656 -4.086 1 97.12 181 ARG A N 1
ATOM 1427 C CA . ARG A 1 181 ? 7.691 29.672 -4.25 1 97.12 181 ARG A CA 1
ATOM 1428 C C . ARG A 1 181 ? 8.836 29.938 -3.271 1 97.12 181 ARG A C 1
ATOM 1430 O O . ARG A 1 181 ? 9.414 31.016 -3.262 1 97.12 181 ARG A O 1
ATOM 1437 N N . PRO A 1 182 ? 9.148 28.969 -2.482 1 97.19 182 PRO A N 1
ATOM 1438 C CA . PRO A 1 182 ? 10.32 29.188 -1.633 1 97.19 182 PRO A CA 1
ATOM 1439 C C . PRO A 1 182 ? 11.625 29.234 -2.426 1 97.19 182 PRO A C 1
ATOM 1441 O O . PRO A 1 182 ? 11.812 28.438 -3.355 1 97.19 182 PRO A O 1
ATOM 1444 N N . GLU A 1 183 ? 12.539 30.078 -2.033 1 94.31 183 GLU A N 1
ATOM 1445 C CA . GLU A 1 183 ? 13.812 30.219 -2.736 1 94.31 183 GLU A CA 1
ATOM 1446 C C . GLU A 1 183 ? 14.914 29.406 -2.057 1 94.31 183 GLU A C 1
ATOM 1448 O O . GLU A 1 183 ? 15.945 29.125 -2.668 1 94.31 183 GLU A O 1
ATOM 1453 N N . HIS A 1 184 ? 14.703 29.219 -0.845 1 96.81 184 HIS A N 1
ATOM 1454 C CA . HIS A 1 184 ? 15.641 28.453 -0.033 1 96.81 184 HIS A CA 1
ATOM 1455 C C . HIS A 1 184 ? 14.922 27.375 0.777 1 96.81 184 HIS A C 1
ATOM 1457 O O . HIS A 1 184 ? 13.82 27.609 1.285 1 96.81 184 HIS A O 1
ATOM 1463 N N . PRO A 1 185 ? 15.602 26.172 1.003 1 97.75 185 PRO A N 1
ATOM 1464 C CA . PRO A 1 185 ? 14.953 25.109 1.763 1 97.75 185 PRO A CA 1
ATOM 1465 C C . PRO A 1 185 ? 14.5 25.547 3.15 1 97.75 185 PRO A C 1
ATOM 1467 O O . PRO A 1 185 ? 13.477 25.078 3.654 1 97.75 185 PRO A O 1
ATOM 1470 N N . LYS A 1 186 ? 15.133 26.453 3.738 1 96.75 186 LYS A N 1
ATOM 1471 C CA . LYS A 1 186 ? 14.789 26.922 5.078 1 96.75 186 LYS A CA 1
ATOM 1472 C C . LYS A 1 186 ? 13.422 27.594 5.086 1 96.75 186 LYS A C 1
ATOM 1474 O O . LYS A 1 186 ? 12.773 27.688 6.129 1 96.75 186 LYS A O 1
ATOM 1479 N N . GLU A 1 187 ? 13 28.109 3.951 1 97.06 187 GLU A N 1
ATOM 1480 C CA . GLU A 1 187 ? 11.711 28.781 3.842 1 97.06 187 GLU A CA 1
ATOM 1481 C C . GLU A 1 187 ? 10.555 27.781 3.895 1 97.06 187 GLU A C 1
ATOM 1483 O O . GLU A 1 187 ? 9.398 28.172 4.07 1 97.06 187 GLU A O 1
ATOM 1488 N N . LEU A 1 188 ? 10.883 26.453 3.822 1 97.06 188 LEU A N 1
ATOM 1489 C CA . LEU A 1 188 ? 9.852 25.422 3.883 1 97.06 188 LEU A CA 1
ATOM 1490 C C . LEU A 1 188 ? 9.133 25.453 5.227 1 97.06 188 LEU A C 1
ATOM 1492 O O . LEU A 1 188 ? 7.992 25 5.336 1 97.06 188 LEU A O 1
ATOM 1496 N N . LYS A 1 189 ? 9.734 25.969 6.207 1 93.38 189 LYS A N 1
ATOM 1497 C CA . LYS A 1 189 ? 9.125 26.078 7.531 1 93.38 189 LYS A CA 1
ATOM 1498 C C . LYS A 1 189 ? 7.898 26.984 7.504 1 93.38 189 LYS A C 1
ATOM 1500 O O . LYS A 1 189 ? 7.047 26.906 8.391 1 93.38 189 LYS A O 1
ATOM 1505 N N . HIS A 1 190 ? 7.812 27.859 6.449 1 93.81 190 HIS A N 1
ATOM 1506 C CA . HIS A 1 190 ? 6.691 28.781 6.312 1 93.81 190 HIS A CA 1
ATOM 1507 C C . HIS A 1 190 ? 5.648 28.25 5.336 1 93.81 190 HIS A C 1
ATOM 1509 O O . HIS A 1 190 ? 4.703 28.953 4.977 1 93.81 190 HIS A O 1
ATOM 1515 N N . HIS A 1 191 ? 5.875 27.062 4.891 1 95.12 191 HIS A N 1
ATOM 1516 C CA . HIS A 1 191 ? 4.977 26.422 3.943 1 95.12 191 HIS A CA 1
ATOM 1517 C C . HIS A 1 191 ? 4.359 25.156 4.535 1 95.12 191 HIS A C 1
ATOM 1519 O O . HIS A 1 191 ? 4.902 24.578 5.48 1 95.12 191 HIS A O 1
ATOM 1525 N N . ALA A 1 192 ? 3.197 24.844 4.008 1 93.69 192 ALA A N 1
ATOM 1526 C CA . ALA A 1 192 ? 2.641 23.531 4.324 1 93.69 192 ALA A CA 1
ATOM 1527 C C . ALA A 1 192 ? 3.357 22.438 3.549 1 93.69 192 ALA A C 1
ATOM 1529 O O . ALA A 1 192 ? 3.602 22.578 2.348 1 93.69 192 ALA A O 1
ATOM 1530 N N . CYS A 1 193 ? 3.703 21.391 4.285 1 96.19 193 CYS A N 1
ATOM 1531 C CA . CYS A 1 193 ? 4.324 20.234 3.627 1 96.19 193 CYS A CA 1
ATOM 1532 C C . CYS A 1 193 ? 3.49 18.984 3.828 1 96.19 193 CYS A C 1
ATOM 1534 O O . CYS A 1 193 ? 2.68 18.906 4.754 1 96.19 193 CYS A O 1
ATOM 1536 N N . VAL A 1 194 ? 3.539 18.109 2.861 1 96.31 194 VAL A N 1
ATOM 1537 C CA . VAL A 1 194 ? 2.986 16.766 2.975 1 96.31 194 VAL A CA 1
ATOM 1538 C C . VAL A 1 194 ? 4.059 15.812 3.502 1 96.31 194 VAL A C 1
ATOM 1540 O O . VAL A 1 194 ? 5.113 15.648 2.885 1 96.31 194 VAL A O 1
ATOM 1543 N N . THR A 1 195 ? 3.752 15.156 4.605 1 93.06 195 THR A N 1
ATOM 1544 C CA . THR A 1 195 ? 4.828 14.43 5.27 1 93.06 195 THR A CA 1
ATOM 1545 C C . THR A 1 195 ? 4.5 12.938 5.348 1 93.06 195 THR A C 1
ATOM 1547 O O . THR A 1 195 ? 3.332 12.555 5.453 1 93.06 195 THR A O 1
ATOM 1550 N N . GLY A 1 196 ? 5.488 12.164 5.258 1 91.31 196 GLY A N 1
ATOM 1551 C CA . GLY A 1 196 ? 5.426 10.742 5.539 1 91.31 196 GLY A CA 1
ATOM 1552 C C . GLY A 1 196 ? 5.969 10.375 6.91 1 91.31 196 GLY A C 1
ATOM 1553 O O . GLY A 1 196 ? 5.414 10.789 7.93 1 91.31 196 GLY A O 1
ATOM 1554 N N . SER A 1 197 ? 7.164 9.773 6.953 1 80.88 197 SER A N 1
ATOM 1555 C CA . SER A 1 197 ? 7.781 9.383 8.219 1 80.88 197 SER A CA 1
ATOM 1556 C C . SER A 1 197 ? 8.875 10.367 8.625 1 80.88 197 SER A C 1
ATOM 1558 O O . SER A 1 197 ? 9.289 10.398 9.781 1 80.88 197 SER A O 1
ATOM 1560 N N . VAL A 1 198 ? 9.258 11.172 7.77 1 82.5 198 VAL A N 1
ATOM 1561 C CA . VAL A 1 198 ? 10.406 12.039 8.008 1 82.5 198 VAL A CA 1
ATOM 1562 C C . VAL A 1 198 ? 9.945 13.5 8.086 1 82.5 198 VAL A C 1
ATOM 1564 O O . VAL A 1 198 ? 9.289 14 7.164 1 82.5 198 VAL A O 1
ATOM 1567 N N . HIS A 1 199 ? 10.391 14.172 9.141 1 88.69 199 HIS A N 1
ATOM 1568 C CA . HIS A 1 199 ? 10.008 15.562 9.32 1 88.69 199 HIS A CA 1
ATOM 1569 C C . HIS A 1 199 ? 11.219 16.484 9.203 1 88.69 199 HIS A C 1
ATOM 1571 O O . HIS A 1 199 ? 11.07 17.719 9.195 1 88.69 199 HIS A O 1
ATOM 1577 N N . HIS A 1 200 ? 12.336 15.898 9.156 1 91.94 200 HIS A N 1
ATOM 1578 C CA . HIS A 1 200 ? 13.562 16.656 8.93 1 91.94 200 HIS A CA 1
ATOM 1579 C C . HIS A 1 200 ? 14.133 16.391 7.543 1 91.94 200 HIS A C 1
ATOM 1581 O O . HIS A 1 200 ? 14.508 15.25 7.234 1 91.94 200 HIS A O 1
ATOM 1587 N N . TRP A 1 201 ? 14.109 17.453 6.805 1 95.75 201 TRP A N 1
ATOM 1588 C CA . TRP A 1 201 ? 14.586 17.297 5.434 1 95.75 201 TRP A CA 1
ATOM 1589 C C . TRP A 1 201 ? 15.992 17.875 5.281 1 95.75 201 TRP A C 1
ATOM 1591 O O . TRP A 1 201 ? 16.266 18.984 5.758 1 95.75 201 TRP A O 1
ATOM 1601 N N . SER A 1 202 ? 16.828 17.125 4.625 1 96.88 202 SER A N 1
ATOM 1602 C CA . SER A 1 202 ? 18.203 17.562 4.375 1 96.88 202 SER A CA 1
ATOM 1603 C C . SER A 1 202 ? 18.438 17.828 2.893 1 96.88 202 SER A C 1
ATOM 1605 O O . SER A 1 202 ? 17.953 17.094 2.033 1 96.88 202 SER A O 1
ATOM 1607 N N . TYR A 1 203 ? 19.203 18.922 2.674 1 97.75 203 TYR A N 1
ATOM 1608 C CA . TYR A 1 203 ? 19.547 19.344 1.324 1 97.75 203 TYR A CA 1
ATOM 1609 C C . TYR A 1 203 ? 21.047 19.609 1.212 1 97.75 203 TYR A C 1
ATOM 1611 O O . TYR A 1 203 ? 21.734 19.812 2.223 1 97.75 203 TYR A O 1
ATOM 1619 N N . HIS A 1 204 ? 21.516 19.609 -0.04 1 97.56 204 HIS A N 1
ATOM 1620 C CA . HIS A 1 204 ? 22.844 20.109 -0.384 1 97.56 204 HIS A CA 1
ATOM 1621 C C . HIS A 1 204 ? 22.812 20.891 -1.694 1 97.56 204 HIS A C 1
ATOM 1623 O O . HIS A 1 204 ? 21.906 20.719 -2.504 1 97.56 204 HIS A O 1
ATOM 1629 N N . ARG A 1 205 ? 23.766 21.75 -1.823 1 96.69 205 ARG A N 1
ATOM 1630 C CA . ARG A 1 205 ? 23.859 22.469 -3.084 1 96.69 205 ARG A CA 1
ATOM 1631 C C . ARG A 1 205 ? 24.25 21.547 -4.23 1 96.69 205 ARG A C 1
ATOM 1633 O O . ARG A 1 205 ? 25.094 20.672 -4.066 1 96.69 205 ARG A O 1
ATOM 1640 N N . ARG A 1 206 ? 23.594 21.766 -5.328 1 94.94 206 ARG A N 1
ATOM 1641 C CA . ARG A 1 206 ? 23.922 20.953 -6.496 1 94.94 206 ARG A CA 1
ATOM 1642 C C . ARG A 1 206 ? 25.375 21.188 -6.922 1 94.94 206 ARG A C 1
ATOM 1644 O O . ARG A 1 206 ? 26.047 20.25 -7.359 1 94.94 206 ARG A O 1
ATOM 1651 N N . SER A 1 207 ? 25.828 22.406 -6.812 1 93.56 207 SER A N 1
ATOM 1652 C CA . SER A 1 207 ? 27.172 22.781 -7.238 1 93.56 207 SER A CA 1
ATOM 1653 C C . SER A 1 207 ? 28.219 22.328 -6.23 1 93.56 207 SER A C 1
ATOM 1655 O O . SER A 1 207 ? 29.406 22.266 -6.551 1 93.56 207 SER A O 1
ATOM 1657 N N . ASN A 1 208 ? 27.859 22.156 -5.027 1 93.5 208 ASN A N 1
ATOM 1658 C CA . ASN A 1 208 ? 28.766 21.812 -3.943 1 93.5 208 ASN A CA 1
ATOM 1659 C C . ASN A 1 208 ? 28.078 20.938 -2.889 1 93.5 208 ASN A C 1
ATOM 1661 O O . ASN A 1 208 ? 27.484 21.469 -1.946 1 93.5 208 ASN A O 1
ATOM 1665 N N . LYS A 1 209 ? 28.344 19.703 -2.854 1 90.75 209 LYS A N 1
ATOM 1666 C CA . LYS A 1 209 ? 27.641 18.75 -2 1 90.75 209 LYS A CA 1
ATOM 1667 C C . LYS A 1 209 ? 28.016 18.938 -0.534 1 90.75 209 LYS A C 1
ATOM 1669 O O . LYS A 1 209 ? 27.312 18.453 0.36 1 90.75 209 LYS A O 1
ATOM 1674 N N . SER A 1 210 ? 29.031 19.578 -0.28 1 92.94 210 SER A N 1
ATOM 1675 C CA . SER A 1 210 ? 29.469 19.812 1.096 1 92.94 210 SER A CA 1
ATOM 1676 C C . SER A 1 210 ? 28.656 20.922 1.751 1 92.94 210 SER A C 1
ATOM 1678 O O . SER A 1 210 ? 28.672 21.062 2.977 1 92.94 210 SER A O 1
ATOM 1680 N N . HIS A 1 211 ? 28.125 21.766 0.943 1 95.62 211 HIS A N 1
ATOM 1681 C CA . HIS A 1 211 ? 27.25 22.812 1.467 1 95.62 211 HIS A CA 1
ATOM 1682 C C . HIS A 1 211 ? 25.844 22.266 1.737 1 95.62 211 HIS A C 1
ATOM 1684 O O . HIS A 1 211 ? 25.016 22.188 0.825 1 95.62 211 HIS A O 1
ATOM 1690 N N . LYS A 1 212 ? 25.562 22.031 3.004 1 97 212 LYS A N 1
ATOM 1691 C CA . LYS A 1 212 ? 24.328 21.344 3.396 1 97 212 LYS A CA 1
ATOM 1692 C C . LYS A 1 212 ? 23.422 22.266 4.219 1 97 212 LYS A C 1
ATOM 1694 O O . LYS A 1 212 ? 23.906 23.25 4.801 1 97 212 LYS A O 1
ATOM 1699 N N . THR A 1 213 ? 22.156 22.016 4.145 1 96.56 213 THR A N 1
ATOM 1700 C CA . THR A 1 213 ? 21.172 22.672 5.012 1 96.56 213 THR A CA 1
ATOM 1701 C C . THR A 1 213 ? 20.062 21.688 5.406 1 96.56 213 THR A C 1
ATOM 1703 O O . THR A 1 213 ? 19.828 20.703 4.719 1 96.56 213 THR A O 1
ATOM 1706 N N . GLU A 1 214 ? 19.469 21.953 6.535 1 96.25 214 GLU A N 1
ATOM 1707 C CA . GLU A 1 214 ? 18.359 21.141 7.035 1 96.25 214 GLU A CA 1
ATOM 1708 C C . GLU A 1 214 ? 17.188 22.016 7.465 1 96.25 214 GLU A C 1
ATOM 1710 O O . GLU A 1 214 ? 17.375 23.172 7.836 1 96.25 214 GLU A O 1
ATOM 1715 N N . VAL A 1 215 ? 16.062 21.422 7.395 1 94.88 215 VAL A N 1
ATOM 1716 C CA . VAL A 1 215 ? 14.859 22.156 7.793 1 94.88 215 VAL A CA 1
ATOM 1717 C C . VAL A 1 215 ? 13.844 21.188 8.398 1 94.88 215 VAL A C 1
ATOM 1719 O O . VAL A 1 215 ? 13.672 20.062 7.91 1 94.88 215 VAL A O 1
ATOM 1722 N N . THR A 1 216 ? 13.297 21.594 9.492 1 93.12 216 THR A N 1
ATOM 1723 C CA . THR A 1 216 ? 12.148 20.891 10.047 1 93.12 216 THR A CA 1
ATOM 1724 C C . THR A 1 216 ? 10.852 21.375 9.398 1 93.12 216 THR A C 1
ATOM 1726 O O . THR A 1 216 ? 10.578 22.562 9.359 1 93.12 216 THR A O 1
ATOM 1729 N N . ILE A 1 217 ? 10.117 20.406 8.898 1 93.19 217 ILE A N 1
ATOM 1730 C CA . ILE A 1 217 ? 8.922 20.766 8.148 1 93.19 217 ILE A CA 1
ATOM 1731 C C . ILE A 1 217 ? 7.68 20.453 8.977 1 93.19 217 ILE A C 1
ATOM 1733 O O . ILE A 1 217 ? 7.73 19.625 9.898 1 93.19 217 ILE A O 1
ATOM 1737 N N . THR A 1 218 ? 6.625 21.203 8.648 1 86.88 218 THR A N 1
ATOM 1738 C CA . THR A 1 218 ? 5.289 20.953 9.18 1 86.88 218 THR A CA 1
ATOM 1739 C C . THR A 1 218 ? 4.266 20.875 8.047 1 86.88 218 THR A C 1
ATOM 1741 O O . THR A 1 218 ? 4.484 21.406 6.965 1 86.88 218 THR A O 1
ATOM 1744 N N . GLY A 1 219 ? 3.182 20.125 8.344 1 85.06 219 GLY A N 1
ATOM 1745 C CA . GLY A 1 219 ? 2.229 20.047 7.246 1 85.06 219 GLY A CA 1
ATOM 1746 C C . GLY A 1 219 ? 0.852 19.594 7.684 1 85.06 219 GLY A C 1
ATOM 1747 O O . GLY A 1 219 ? 0.666 19.172 8.828 1 85.06 219 GLY A O 1
ATOM 1748 N N . ALA A 1 220 ? -0.017 19.719 6.688 1 86 220 ALA A N 1
ATOM 1749 C CA . ALA A 1 220 ? -1.435 19.484 6.938 1 86 220 ALA A CA 1
ATOM 1750 C C . ALA A 1 220 ? -1.759 17.984 6.836 1 86 220 ALA A C 1
ATOM 1752 O O . ALA A 1 220 ? -2.74 17.516 7.418 1 86 220 ALA A O 1
ATOM 1753 N N . LEU A 1 221 ? -0.871 17.234 6.141 1 95.31 221 LEU A N 1
ATOM 1754 C CA . LEU A 1 221 ? -1.139 15.82 5.984 1 95.31 221 LEU A CA 1
ATOM 1755 C C . LEU A 1 221 ? 0.079 14.984 6.375 1 95.31 221 LEU A C 1
ATOM 1757 O O . LEU A 1 221 ? 1.2 15.289 5.961 1 95.31 221 LEU A O 1
ATOM 1761 N N . LEU A 1 222 ? -0.179 14.039 7.156 1 94.81 222 LEU A N 1
ATOM 1762 C CA . LEU A 1 222 ? 0.786 12.992 7.473 1 94.81 222 LEU A CA 1
ATOM 1763 C C . LEU A 1 222 ? 0.289 11.633 6.992 1 94.81 222 LEU A C 1
ATOM 1765 O O . LEU A 1 222 ? -0.757 11.156 7.438 1 94.81 222 LEU A O 1
ATOM 1769 N N . CYS A 1 223 ? 0.989 11.016 6.109 1 95.94 223 CYS A N 1
ATOM 1770 C CA . CYS A 1 223 ? 0.671 9.68 5.617 1 95.94 223 CYS A CA 1
ATOM 1771 C C . CYS A 1 223 ? 1.915 8.992 5.066 1 95.94 223 CYS A C 1
ATOM 1773 O O . CYS A 1 223 ? 2.562 9.508 4.152 1 95.94 223 CYS A O 1
ATOM 1775 N N . LYS A 1 224 ? 2.152 7.797 5.52 1 92.56 224 LYS A N 1
ATOM 1776 C CA . LYS A 1 224 ? 3.32 7.047 5.07 1 92.56 224 LYS A CA 1
ATOM 1777 C C . LYS A 1 224 ? 3.004 6.242 3.812 1 92.56 224 LYS A C 1
ATOM 1779 O O . LYS A 1 224 ? 3.16 5.02 3.797 1 92.56 224 LYS A O 1
ATOM 1784 N N . ASN A 1 225 ? 2.598 6.934 2.818 1 94.81 225 ASN A N 1
ATOM 1785 C CA . ASN A 1 225 ? 2.217 6.359 1.533 1 94.81 225 ASN A CA 1
ATOM 1786 C C . ASN A 1 225 ? 2.467 7.332 0.386 1 94.81 225 ASN A C 1
ATOM 1788 O O . ASN A 1 225 ? 1.819 8.375 0.302 1 94.81 225 ASN A O 1
ATOM 1792 N N . GLY A 1 226 ? 3.336 6.918 -0.501 1 95.88 226 GLY A N 1
ATOM 1793 C CA . GLY A 1 226 ? 3.777 7.816 -1.555 1 95.88 226 GLY A CA 1
ATOM 1794 C C . GLY A 1 226 ? 2.662 8.227 -2.496 1 95.88 226 GLY A C 1
ATOM 1795 O O . GLY A 1 226 ? 2.643 9.359 -2.99 1 95.88 226 GLY A O 1
ATOM 1796 N N . ARG A 1 227 ? 1.762 7.387 -2.736 1 96.25 227 ARG A N 1
ATOM 1797 C CA . ARG A 1 227 ? 0.653 7.703 -3.631 1 96.25 227 ARG A CA 1
ATOM 1798 C C . ARG A 1 227 ? -0.247 8.773 -3.025 1 96.25 227 ARG A C 1
ATOM 1800 O O . ARG A 1 227 ? -0.667 9.703 -3.719 1 96.25 227 ARG A O 1
ATOM 1807 N N . VAL A 1 228 ? -0.506 8.586 -1.767 1 97.5 228 VAL A N 1
ATOM 1808 C CA . VAL A 1 228 ? -1.344 9.547 -1.062 1 97.5 228 VAL A CA 1
ATOM 1809 C C . VAL A 1 228 ? -0.632 10.898 -0.992 1 97.5 228 VAL A C 1
ATOM 1811 O O . VAL A 1 228 ? -1.245 11.945 -1.229 1 97.5 228 VAL A O 1
ATOM 1814 N N . MET A 1 229 ? 0.621 10.844 -0.693 1 97.62 229 MET A N 1
ATOM 1815 C CA . MET A 1 229 ? 1.401 12.07 -0.602 1 97.62 229 MET A CA 1
ATOM 1816 C C . MET A 1 229 ? 1.4 12.812 -1.933 1 97.62 229 MET A C 1
ATOM 1818 O O . MET A 1 229 ? 1.189 14.031 -1.97 1 97.62 229 MET A O 1
ATOM 1822 N N . LYS A 1 230 ? 1.627 12.109 -2.986 1 98.25 230 LYS A N 1
ATOM 1823 C CA . LYS A 1 230 ? 1.595 12.719 -4.316 1 98.25 230 LYS A CA 1
ATOM 1824 C C . LYS A 1 230 ? 0.231 13.336 -4.602 1 98.25 230 LYS A C 1
ATOM 1826 O O . LYS A 1 230 ? 0.147 14.484 -5.055 1 98.25 230 LYS A O 1
ATOM 1831 N N . SER A 1 231 ? -0.775 12.602 -4.316 1 98.19 231 SER A N 1
ATOM 1832 C CA . SER A 1 231 ? -2.141 13.055 -4.574 1 98.19 231 SER A CA 1
ATOM 1833 C C . SER A 1 231 ? -2.461 14.32 -3.793 1 98.19 231 SER A C 1
ATOM 1835 O O . SER A 1 231 ? -3.102 15.234 -4.32 1 98.19 231 SER A O 1
ATOM 1837 N N . SER A 1 232 ? -2.043 14.336 -2.596 1 97.88 232 SER A N 1
ATOM 1838 C CA . SER A 1 232 ? -2.297 15.508 -1.76 1 97.88 232 SER A CA 1
ATOM 1839 C C . SER A 1 232 ? -1.575 16.734 -2.299 1 97.88 232 SER A C 1
ATOM 1841 O O . SER A 1 232 ? -2.131 17.844 -2.301 1 97.88 232 SER A O 1
ATOM 1843 N N . ALA A 1 233 ? -0.343 16.547 -2.756 1 98.12 233 ALA A N 1
ATOM 1844 C CA . ALA A 1 233 ? 0.395 17.641 -3.365 1 98.12 233 ALA A CA 1
ATOM 1845 C C . ALA A 1 233 ? -0.303 18.141 -4.629 1 98.12 233 ALA A C 1
ATOM 1847 O O . ALA A 1 233 ? -0.412 19.344 -4.855 1 98.12 233 ALA A O 1
ATOM 1848 N N . LEU A 1 234 ? -0.769 17.219 -5.402 1 98.38 234 LEU A N 1
ATOM 1849 C CA . LEU A 1 234 ? -1.493 17.547 -6.625 1 98.38 234 LEU A CA 1
ATOM 1850 C C . LEU A 1 234 ? -2.742 18.375 -6.309 1 98.38 234 LEU A C 1
ATOM 1852 O O . LEU A 1 234 ? -3.105 19.281 -7.062 1 98.38 234 LEU A O 1
ATOM 1856 N N . ALA A 1 235 ? -3.332 18.078 -5.188 1 96.94 235 ALA A N 1
ATOM 1857 C CA . ALA A 1 235 ? -4.551 18.766 -4.77 1 96.94 235 ALA A CA 1
ATOM 1858 C C . ALA A 1 235 ? -4.238 20.156 -4.215 1 96.94 235 ALA A C 1
ATOM 1860 O O . ALA A 1 235 ? -5.148 20.906 -3.877 1 96.94 235 ALA A O 1
ATOM 1861 N N . GLY A 1 236 ? -2.967 20.406 -4.094 1 96.19 236 GLY A N 1
ATOM 1862 C CA . GLY A 1 236 ? -2.564 21.719 -3.627 1 96.19 236 GLY A CA 1
ATOM 1863 C C . GLY A 1 236 ? -2.504 21.828 -2.115 1 96.19 236 GLY A C 1
ATOM 1864 O O . GLY A 1 236 ? -2.576 22.922 -1.561 1 96.19 236 GLY A O 1
ATOM 1865 N N . ASN A 1 237 ? -2.379 20.688 -1.459 1 95.5 237 ASN A N 1
ATOM 1866 C CA . ASN A 1 237 ? -2.418 20.703 -0 1 95.5 237 ASN A CA 1
ATOM 1867 C C . ASN A 1 237 ? -1.033 20.938 0.595 1 95.5 237 ASN A C 1
ATOM 1869 O O . ASN A 1 237 ? -0.891 21.078 1.812 1 95.5 237 ASN A O 1
ATOM 1873 N N . GLY A 1 238 ? -0.006 20.984 -0.274 1 96.75 238 GLY A N 1
ATOM 1874 C CA . GLY A 1 238 ? 1.307 21.281 0.279 1 96.75 238 GLY A CA 1
ATOM 1875 C C . GLY A 1 238 ? 2.445 20.859 -0.638 1 96.75 238 GLY A C 1
ATOM 1876 O O . GLY A 1 238 ? 2.211 20.375 -1.743 1 96.75 238 GLY A O 1
ATOM 1877 N N . ILE A 1 239 ? 3.676 21.141 -0.136 1 97.94 239 ILE A N 1
ATOM 1878 C CA . ILE A 1 239 ? 4.934 20.766 -0.772 1 97.94 239 ILE A CA 1
ATOM 1879 C C . ILE A 1 239 ? 5.309 19.328 -0.368 1 97.94 239 ILE A C 1
ATOM 1881 O O . ILE A 1 239 ? 5.172 18.953 0.798 1 97.94 239 ILE A O 1
ATOM 1885 N N . VAL A 1 240 ? 5.793 18.547 -1.343 1 98.12 240 VAL A N 1
ATOM 1886 C CA . VAL A 1 240 ? 6.043 17.141 -1.046 1 98.12 240 VAL A CA 1
ATOM 1887 C C . VAL A 1 240 ? 7.469 16.781 -1.456 1 98.12 240 VAL A C 1
ATOM 1889 O O . VAL A 1 240 ? 8.016 17.359 -2.396 1 98.12 240 VAL A O 1
ATOM 1892 N N . ARG A 1 241 ? 8.07 15.891 -0.718 1 97.25 241 ARG A N 1
ATOM 1893 C CA . ARG A 1 241 ? 9.312 15.227 -1.094 1 97.25 241 ARG A CA 1
ATOM 1894 C C . ARG A 1 241 ? 9.062 13.766 -1.463 1 97.25 241 ARG A C 1
ATOM 1896 O O . ARG A 1 241 ? 8.516 13.008 -0.666 1 97.25 241 ARG A O 1
ATOM 1903 N N . LEU A 1 242 ? 9.398 13.375 -2.668 1 97.06 242 LEU A N 1
ATOM 1904 C CA . LEU A 1 242 ? 9.164 12.031 -3.18 1 97.06 242 LEU A CA 1
ATOM 1905 C C . LEU A 1 242 ? 10.266 11.617 -4.145 1 97.06 242 LEU A C 1
ATOM 1907 O O . LEU A 1 242 ? 10.945 12.469 -4.723 1 97.06 242 LEU A O 1
ATOM 1911 N N . PRO A 1 243 ? 10.398 10.25 -4.32 1 96.69 243 PRO A N 1
ATOM 1912 C CA . PRO A 1 243 ? 11.172 9.828 -5.488 1 96.69 243 PRO A CA 1
ATOM 1913 C C . PRO A 1 243 ? 10.617 10.375 -6.797 1 96.69 243 PRO A C 1
ATOM 1915 O O . PRO A 1 243 ? 9.398 10.367 -7.004 1 96.69 243 PRO A O 1
ATOM 1918 N N . GLU A 1 244 ? 11.516 10.805 -7.613 1 97 244 GLU A N 1
ATOM 1919 C CA . GLU A 1 244 ? 11.117 11.414 -8.875 1 97 244 GLU A CA 1
ATOM 1920 C C . GLU A 1 244 ? 10.32 10.43 -9.727 1 97 244 GLU A C 1
ATOM 1922 O O . GLU A 1 244 ? 9.367 10.82 -10.414 1 97 244 GLU A O 1
ATOM 1927 N N . ILE A 1 245 ? 10.617 9.203 -9.688 1 97.06 245 ILE A N 1
ATOM 1928 C CA . ILE A 1 245 ? 10 8.172 -10.523 1 97.06 245 ILE A CA 1
ATOM 1929 C C . ILE A 1 245 ? 8.547 7.984 -10.117 1 97.06 245 ILE A C 1
ATOM 1931 O O . ILE A 1 245 ? 7.762 7.371 -10.852 1 97.06 245 ILE A O 1
ATOM 1935 N N . TYR A 1 246 ? 8.172 8.43 -8.906 1 97.31 246 TYR A N 1
ATOM 1936 C CA . TYR A 1 246 ? 6.77 8.375 -8.492 1 97.31 246 TYR A CA 1
ATOM 1937 C C . TYR A 1 246 ? 5.938 9.391 -9.266 1 97.31 246 TYR A C 1
ATOM 1939 O O . TYR A 1 246 ? 4.711 9.266 -9.344 1 97.31 246 TYR A O 1
ATOM 1947 N N . CYS A 1 247 ? 6.613 10.383 -9.852 1 98.12 247 CYS A N 1
ATOM 1948 C CA . CYS A 1 247 ? 5.891 11.555 -10.336 1 98.12 247 CYS A CA 1
ATOM 1949 C C . CYS A 1 247 ? 6.234 11.852 -11.789 1 98.12 247 CYS A C 1
ATOM 1951 O O . CYS A 1 247 ? 6.129 12.992 -12.242 1 98.12 247 CYS A O 1
ATOM 1953 N N . SER A 1 248 ? 6.719 10.867 -12.5 1 97.62 248 SER A N 1
ATOM 1954 C CA . SER A 1 248 ? 7.176 11.102 -13.867 1 97.62 248 SER A CA 1
ATOM 1955 C C . SER A 1 248 ? 6.07 11.711 -14.727 1 97.62 248 SER A C 1
ATOM 1957 O O . SER A 1 248 ? 6.293 12.695 -15.43 1 97.62 248 SER A O 1
ATOM 1959 N N . ALA A 1 249 ? 4.879 11.156 -14.672 1 97.06 249 ALA A N 1
ATOM 1960 C CA . ALA A 1 249 ? 3.768 11.641 -15.484 1 97.06 249 ALA A CA 1
ATOM 1961 C C . ALA A 1 249 ? 3.393 13.07 -15.109 1 97.06 249 ALA A C 1
ATOM 1963 O O . ALA A 1 249 ? 3.162 13.914 -15.977 1 97.06 249 ALA A O 1
ATOM 1964 N N . GLU A 1 250 ? 3.34 13.312 -13.844 1 98.31 250 GLU A N 1
ATOM 1965 C CA . GLU A 1 250 ? 2.943 14.633 -13.344 1 98.31 250 GLU A CA 1
ATOM 1966 C C . GLU A 1 250 ? 4.008 15.68 -13.656 1 98.31 250 GLU A C 1
ATOM 1968 O O . GLU A 1 250 ? 3.68 16.828 -13.938 1 98.31 250 GLU A O 1
ATOM 1973 N N . LEU A 1 251 ? 5.25 15.281 -13.617 1 98.19 251 LEU A N 1
ATOM 1974 C CA . LEU A 1 251 ? 6.348 16.172 -13.977 1 98.19 251 LEU A CA 1
ATOM 1975 C C . LEU A 1 251 ? 6.324 16.484 -15.469 1 98.19 251 LEU A C 1
ATOM 1977 O O . LEU A 1 251 ? 6.477 17.641 -15.867 1 98.19 251 LEU A O 1
ATOM 1981 N N . ASN A 1 252 ? 6.055 15.5 -16.234 1 98.06 252 ASN A N 1
ATOM 1982 C CA . ASN A 1 252 ? 5.977 15.688 -17.688 1 98.06 252 ASN A CA 1
ATOM 1983 C C . ASN A 1 252 ? 4.793 16.562 -18.078 1 98.06 252 ASN A C 1
ATOM 1985 O O . ASN A 1 252 ? 4.883 17.344 -19.016 1 98.06 252 ASN A O 1
ATOM 1989 N N . ALA A 1 253 ? 3.734 16.453 -17.344 1 97.94 253 ALA A N 1
ATOM 1990 C CA . ALA A 1 253 ? 2.516 17.203 -17.625 1 97.94 253 ALA A CA 1
ATOM 1991 C C . ALA A 1 253 ? 2.564 18.594 -17 1 97.94 253 ALA A C 1
ATOM 1993 O O . ALA A 1 253 ? 1.726 19.453 -17.281 1 97.94 253 ALA A O 1
ATOM 1994 N N . GLY A 1 254 ? 3.441 18.75 -16.094 1 97.94 254 GLY A N 1
ATOM 1995 C CA . GLY A 1 254 ? 3.592 20.031 -15.422 1 97.94 254 GLY A CA 1
ATOM 1996 C C . GLY A 1 254 ? 2.596 20.25 -14.297 1 97.94 254 GLY A C 1
ATOM 1997 O O . GLY A 1 254 ? 2.4 21.359 -13.828 1 97.94 254 GLY A O 1
ATOM 1998 N N . THR A 1 255 ? 1.985 19.188 -13.891 1 98.56 255 THR A N 1
ATOM 1999 C CA . THR A 1 255 ? 1.024 19.312 -12.805 1 98.56 255 THR A CA 1
ATOM 2000 C C . THR A 1 255 ? 1.733 19.281 -11.453 1 98.56 255 THR A C 1
ATOM 2002 O O . THR A 1 255 ? 1.161 19.672 -10.438 1 98.56 255 THR A O 1
ATOM 2005 N N . LEU A 1 256 ? 2.928 18.781 -11.406 1 98.62 256 LEU A N 1
ATOM 2006 C CA . LEU A 1 256 ? 3.914 18.969 -10.344 1 98.62 256 LEU A CA 1
ATOM 2007 C C . LEU A 1 256 ? 5.215 19.531 -10.906 1 98.62 256 LEU A C 1
ATOM 2009 O O . LEU A 1 256 ? 5.625 19.172 -12.016 1 98.62 256 LEU A O 1
ATOM 2013 N N . VAL A 1 257 ? 5.82 20.391 -10.109 1 98.44 257 VAL A N 1
ATOM 2014 C CA . VAL A 1 257 ? 7.051 21 -10.594 1 98.44 257 VAL A CA 1
ATOM 2015 C C . VAL A 1 257 ? 8.102 21 -9.484 1 98.44 257 VAL A C 1
ATOM 2017 O O . VAL A 1 257 ? 7.766 21.078 -8.305 1 98.44 257 VAL A O 1
ATOM 2020 N N . HIS A 1 258 ? 9.367 20.938 -9.891 1 97.81 258 HIS A N 1
ATOM 2021 C CA . HIS A 1 258 ? 10.477 21.062 -8.953 1 97.81 258 HIS A CA 1
ATOM 2022 C C . HIS A 1 258 ? 10.5 22.438 -8.297 1 97.81 258 HIS A C 1
ATOM 2024 O O . HIS A 1 258 ? 10.312 23.453 -8.977 1 97.81 258 HIS A O 1
ATOM 2030 N N . LEU A 1 259 ? 10.789 22.453 -7.039 1 97.88 259 LEU A N 1
ATOM 2031 C CA . LEU A 1 259 ? 10.781 23.734 -6.34 1 97.88 259 LEU A CA 1
ATOM 2032 C C . LEU A 1 259 ? 12.172 24.375 -6.348 1 97.88 259 LEU A C 1
ATOM 2034 O O . LEU A 1 259 ? 12.305 25.594 -6.414 1 97.88 259 LEU A O 1
ATOM 2038 N N . PHE A 1 260 ? 13.164 23.531 -6.277 1 96.94 260 PHE A N 1
ATOM 2039 C CA . PHE A 1 260 ? 14.516 24.047 -6.133 1 96.94 260 PHE A CA 1
ATOM 2040 C C . PHE A 1 260 ? 15.383 23.656 -7.32 1 96.94 260 PHE A C 1
ATOM 2042 O O . PHE A 1 260 ? 15.484 22.469 -7.645 1 96.94 260 PHE A O 1
ATOM 2049 N N . ASP A 1 261 ? 16.031 24.625 -7.84 1 93.19 261 ASP A N 1
ATOM 2050 C CA . ASP A 1 261 ? 16.953 24.359 -8.945 1 93.19 261 ASP A CA 1
ATOM 2051 C C . ASP A 1 261 ? 18.375 24.156 -8.438 1 93.19 261 ASP A C 1
ATOM 2053 O O . ASP A 1 261 ? 19.125 23.344 -8.984 1 93.19 261 ASP A O 1
ATOM 2057 N N . ASP A 1 262 ? 18.688 24.828 -7.383 1 95.25 262 ASP A N 1
ATOM 2058 C CA . ASP A 1 262 ? 20.078 24.859 -6.945 1 95.25 262 ASP A CA 1
ATOM 2059 C C . ASP A 1 262 ? 20.297 23.938 -5.75 1 95.25 262 ASP A C 1
ATOM 2061 O O . ASP A 1 262 ? 21.438 23.719 -5.332 1 95.25 262 ASP A O 1
ATOM 2065 N N . TRP A 1 263 ? 19.266 23.5 -5.199 1 97.06 263 TRP A N 1
ATOM 2066 C CA . TRP A 1 263 ? 19.344 22.609 -4.047 1 97.06 263 TRP A CA 1
ATOM 2067 C C . TRP A 1 263 ? 18.906 21.203 -4.418 1 97.06 263 TRP A C 1
ATOM 2069 O O . TRP A 1 263 ? 17.938 21.016 -5.16 1 97.06 263 TRP A O 1
ATOM 2079 N N . ALA A 1 264 ? 19.656 20.25 -3.869 1 96.19 264 ALA A N 1
ATOM 2080 C CA . ALA A 1 264 ? 19.391 18.859 -4.188 1 96.19 264 ALA A CA 1
ATOM 2081 C C . ALA A 1 264 ? 19.266 18.016 -2.922 1 96.19 264 ALA A C 1
ATOM 2083 O O . ALA A 1 264 ? 19.672 18.453 -1.842 1 96.19 264 ALA A O 1
ATOM 2084 N N . ILE A 1 265 ? 18.562 16.891 -3.07 1 96.38 265 ILE A N 1
ATOM 2085 C CA . ILE A 1 265 ? 18.453 15.852 -2.055 1 96.38 265 ILE A CA 1
ATOM 2086 C C . ILE A 1 265 ? 19.312 14.648 -2.445 1 96.38 265 ILE A C 1
ATOM 2088 O O . ILE A 1 265 ? 19.391 14.297 -3.623 1 96.38 265 ILE A O 1
ATOM 2092 N N . SER A 1 266 ? 19.922 13.992 -1.48 1 94.62 266 SER A N 1
ATOM 2093 C CA . SER A 1 266 ? 20.734 12.812 -1.78 1 94.62 266 SER A CA 1
ATOM 2094 C C . SER A 1 266 ? 19.875 11.695 -2.373 1 94.62 266 SER A C 1
ATOM 2096 O O . SER A 1 266 ? 18.75 11.461 -1.918 1 94.62 266 SER A O 1
ATOM 2098 N N . ASP A 1 267 ? 20.484 11.031 -3.342 1 96.06 267 ASP A N 1
ATOM 2099 C CA . ASP A 1 267 ? 19.828 9.867 -3.924 1 96.06 267 ASP A CA 1
ATOM 2100 C C . ASP A 1 267 ? 19.734 8.727 -2.914 1 96.06 267 ASP A C 1
ATOM 2102 O O . ASP A 1 267 ? 20.516 8.664 -1.967 1 96.06 267 ASP A O 1
ATOM 2106 N N . THR A 1 268 ? 18.719 7.906 -3.125 1 96 268 THR A N 1
ATOM 2107 C CA . THR A 1 268 ? 18.562 6.68 -2.348 1 96 268 THR A CA 1
ATOM 2108 C C . THR A 1 268 ? 18.859 5.453 -3.203 1 96 268 THR A C 1
ATOM 2110 O O . THR A 1 268 ? 18.188 5.215 -4.211 1 96 268 THR A O 1
ATOM 2113 N N . PRO A 1 269 ? 19.797 4.68 -2.812 1 96.75 269 PRO A N 1
ATOM 2114 C CA . PRO A 1 269 ? 20.078 3.488 -3.615 1 96.75 269 PRO A CA 1
ATOM 2115 C C . PRO A 1 269 ? 19.031 2.391 -3.43 1 96.75 269 PRO A C 1
ATOM 2117 O O . PRO A 1 269 ? 18.453 2.258 -2.344 1 96.75 269 PRO A O 1
ATOM 2120 N N . LEU A 1 270 ? 18.766 1.657 -4.488 1 96.81 270 LEU A N 1
ATOM 2121 C CA . LEU A 1 270 ? 17.953 0.451 -4.48 1 96.81 270 LEU A CA 1
ATOM 2122 C C . LEU A 1 270 ? 18.797 -0.781 -4.797 1 96.81 270 LEU A C 1
ATOM 2124 O O . LEU A 1 270 ? 19.547 -0.792 -5.773 1 96.81 270 LEU A O 1
ATOM 2128 N N . TYR A 1 271 ? 18.578 -1.823 -3.947 1 95.69 271 TYR A N 1
ATOM 2129 C CA . TYR A 1 271 ? 19.375 -3.027 -4.102 1 95.69 271 TYR A CA 1
ATOM 2130 C C . TYR A 1 271 ? 18.5 -4.262 -4.234 1 95.69 271 TYR A C 1
ATOM 2132 O O . TYR A 1 271 ? 17.375 -4.289 -3.732 1 95.69 271 TYR A O 1
ATOM 2140 N N . LEU A 1 272 ? 19.016 -5.207 -4.918 1 95.44 272 LEU A N 1
ATOM 2141 C CA . LEU A 1 272 ? 18.594 -6.598 -4.789 1 95.44 272 LEU A CA 1
ATOM 2142 C C . LEU A 1 272 ? 19.531 -7.367 -3.861 1 95.44 272 LEU A C 1
ATOM 2144 O O . LEU A 1 272 ? 20.734 -7.438 -4.105 1 95.44 272 LEU A O 1
ATOM 2148 N N . LEU A 1 273 ? 18.969 -7.941 -2.812 1 91.94 273 LEU A N 1
ATOM 2149 C CA . LEU A 1 273 ? 19.75 -8.68 -1.827 1 91.94 273 LEU A CA 1
ATOM 2150 C C . LEU A 1 273 ? 19.422 -10.172 -1.883 1 91.94 273 LEU A C 1
ATOM 2152 O O . LEU A 1 273 ? 18.266 -10.555 -2.039 1 91.94 273 LEU A O 1
ATOM 2156 N N . TYR A 1 274 ? 20.406 -10.938 -1.711 1 89.12 274 TYR A N 1
ATOM 2157 C CA . TYR A 1 274 ? 20.234 -12.375 -1.604 1 89.12 274 TYR A CA 1
ATOM 2158 C C . TYR A 1 274 ? 21.438 -13.031 -0.948 1 89.12 274 TYR A C 1
ATOM 2160 O O . TYR A 1 274 ? 22.5 -12.406 -0.82 1 89.12 274 TYR A O 1
ATOM 2168 N N . ASN A 1 275 ? 21.266 -14.258 -0.501 1 83.06 275 ASN A N 1
ATOM 2169 C CA . ASN A 1 275 ? 22.359 -14.992 0.12 1 83.06 275 ASN A CA 1
ATOM 2170 C C . ASN A 1 275 ? 23.391 -15.445 -0.912 1 83.06 275 ASN A C 1
ATOM 2172 O O . ASN A 1 275 ? 23.031 -15.844 -2.02 1 83.06 275 ASN A O 1
ATOM 2176 N N . ARG A 1 276 ? 24.672 -15.359 -0.335 1 79.38 276 ARG A N 1
ATOM 2177 C CA . ARG A 1 276 ? 25.75 -15.922 -1.142 1 79.38 276 ARG A CA 1
ATOM 2178 C C . ARG A 1 276 ? 25.766 -17.438 -1.066 1 79.38 276 ARG A C 1
ATOM 2180 O O . ARG A 1 276 ? 25.828 -18.016 0.023 1 79.38 276 ARG A O 1
ATOM 2187 N N . ASP A 1 277 ? 24.984 -17.984 -1.887 1 67 277 ASP A N 1
ATOM 2188 C CA . ASP A 1 277 ? 24.922 -19.438 -1.815 1 67 277 ASP A CA 1
ATOM 2189 C C . ASP A 1 277 ? 25.469 -20.078 -3.082 1 67 277 ASP A C 1
ATOM 2191 O O . ASP A 1 277 ? 25.016 -19.781 -4.188 1 67 277 ASP A O 1
ATOM 2195 N N . GLN A 1 278 ? 26.578 -20.875 -2.893 1 56.53 278 GLN A N 1
ATOM 2196 C CA . GLN A 1 278 ? 27.156 -21.625 -4 1 56.53 278 GLN A CA 1
ATOM 2197 C C . GLN A 1 278 ? 26.156 -22.578 -4.629 1 56.53 278 GLN A C 1
ATOM 2199 O O . GLN A 1 278 ? 26.266 -22.938 -5.801 1 56.53 278 GLN A O 1
ATOM 2204 N N . PHE A 1 279 ? 25.125 -22.922 -3.906 1 61.59 279 PHE A N 1
ATOM 2205 C CA . PHE A 1 279 ? 24.156 -23.875 -4.434 1 61.59 279 PHE A CA 1
ATOM 2206 C C . PHE A 1 279 ? 22.812 -23.203 -4.672 1 61.59 279 PHE A C 1
ATOM 2208 O O . PHE A 1 279 ? 21.766 -23.812 -4.461 1 61.59 279 PHE A O 1
ATOM 2215 N N . GLN A 1 280 ? 22.875 -22.094 -5.176 1 75.81 280 GLN A N 1
ATOM 2216 C CA . GLN A 1 280 ? 21.672 -21.344 -5.504 1 75.81 280 GLN A CA 1
ATOM 2217 C C . GLN A 1 280 ? 20.844 -22.078 -6.566 1 75.81 280 GLN A C 1
ATOM 2219 O O . GLN A 1 280 ? 21.359 -22.438 -7.617 1 75.81 280 GLN A O 1
ATOM 2224 N N . PRO A 1 281 ? 19.547 -22.391 -6.305 1 78.69 281 PRO A N 1
ATOM 2225 C CA . PRO A 1 281 ? 18.688 -23.016 -7.309 1 78.69 281 PRO A CA 1
ATOM 2226 C C . PRO A 1 281 ? 18.641 -22.25 -8.625 1 78.69 281 PRO A C 1
ATOM 2228 O O . PRO A 1 281 ? 18.766 -21.016 -8.625 1 78.69 281 PRO A O 1
ATOM 2231 N N . ALA A 1 282 ? 18.422 -22.969 -9.711 1 83.31 282 ALA A N 1
ATOM 2232 C CA . ALA A 1 282 ? 18.453 -22.391 -11.047 1 83.31 282 ALA A CA 1
ATOM 2233 C C . ALA A 1 282 ? 17.391 -21.297 -11.18 1 83.31 282 ALA A C 1
ATOM 2235 O O . ALA A 1 282 ? 17.641 -20.266 -11.828 1 83.31 282 ALA A O 1
ATOM 2236 N N . ARG A 1 283 ? 16.188 -21.531 -10.57 1 89.69 283 ARG A N 1
ATOM 2237 C CA . ARG A 1 283 ? 15.117 -20.547 -10.672 1 89.69 283 ARG A CA 1
ATOM 2238 C C . ARG A 1 283 ? 15.539 -19.203 -10.062 1 89.69 283 ARG A C 1
ATOM 2240 O O . ARG A 1 283 ? 15.195 -18.141 -10.586 1 89.69 283 ARG A O 1
ATOM 2247 N N . LEU A 1 284 ? 16.312 -19.203 -9.008 1 90.94 284 LEU A N 1
ATOM 2248 C CA . LEU A 1 284 ? 16.781 -17.984 -8.367 1 90.94 284 LEU A CA 1
ATOM 2249 C C . LEU A 1 284 ? 17.875 -17.312 -9.203 1 90.94 284 LEU A C 1
ATOM 2251 O O . LEU A 1 284 ? 17.844 -16.094 -9.391 1 90.94 284 LEU A O 1
ATOM 2255 N N . ARG A 1 285 ? 18.797 -18.109 -9.688 1 89.19 285 ARG A N 1
ATOM 2256 C CA . ARG A 1 285 ? 19.844 -17.578 -10.547 1 89.19 285 ARG A CA 1
ATOM 2257 C C . ARG A 1 285 ? 19.25 -16.891 -11.773 1 89.19 285 ARG A C 1
ATOM 2259 O O . ARG A 1 285 ? 19.672 -15.781 -12.133 1 89.19 285 ARG A O 1
ATOM 2266 N N . GLN A 1 286 ? 18.266 -17.531 -12.305 1 93.12 286 GLN A N 1
ATOM 2267 C CA . GLN A 1 286 ? 17.641 -16.984 -13.5 1 93.12 286 GLN A CA 1
ATOM 2268 C C . GLN A 1 286 ? 16.859 -15.711 -13.18 1 93.12 286 GLN A C 1
ATOM 2270 O O . GLN A 1 286 ? 16.859 -14.766 -13.969 1 93.12 286 GLN A O 1
ATOM 2275 N N . PHE A 1 287 ? 16.188 -15.695 -12.062 1 96.44 287 PHE A N 1
ATOM 2276 C CA . PHE A 1 287 ? 15.453 -14.492 -11.672 1 96.44 287 PHE A CA 1
ATOM 2277 C C . PHE A 1 287 ? 16.422 -13.336 -11.422 1 96.44 287 PHE A C 1
ATOM 2279 O O . PHE A 1 287 ? 16.156 -12.211 -11.844 1 96.44 287 PHE A O 1
ATOM 2286 N N . ILE A 1 288 ? 17.484 -13.641 -10.758 1 96 288 ILE A N 1
ATOM 2287 C CA . ILE A 1 288 ? 18.484 -12.625 -10.461 1 96 288 ILE A CA 1
ATOM 2288 C C . ILE A 1 288 ? 19.047 -12.062 -11.766 1 96 288 ILE A C 1
ATOM 2290 O O . ILE A 1 288 ? 19.125 -10.844 -11.945 1 96 288 ILE A O 1
ATOM 2294 N N . GLU A 1 289 ? 19.438 -12.938 -12.648 1 95.56 289 GLU A N 1
ATOM 2295 C CA . GLU A 1 289 ? 19.984 -12.508 -13.938 1 95.56 289 GLU A CA 1
ATOM 2296 C C . GLU A 1 289 ? 18.953 -11.688 -14.719 1 95.56 289 GLU A C 1
ATOM 2298 O O . GLU A 1 289 ? 19.281 -10.641 -15.273 1 95.56 289 GLU A O 1
ATOM 2303 N N . PHE A 1 290 ? 17.734 -12.148 -14.742 1 97.69 290 PHE A N 1
ATOM 2304 C CA . PHE A 1 290 ? 16.656 -11.445 -15.414 1 97.69 290 PHE A CA 1
ATOM 2305 C C . PHE A 1 290 ? 16.484 -10.039 -14.844 1 97.69 290 PHE A C 1
ATOM 2307 O O . PHE A 1 290 ? 16.328 -9.07 -15.594 1 97.69 290 PHE A O 1
ATOM 2314 N N . THR A 1 291 ? 16.484 -9.922 -13.555 1 98.56 291 THR A N 1
ATOM 2315 C CA . THR A 1 291 ? 16.328 -8.641 -12.875 1 98.56 291 THR A CA 1
ATOM 2316 C C . THR A 1 291 ? 17.469 -7.691 -13.242 1 98.56 291 THR A C 1
ATOM 2318 O O . THR A 1 291 ? 17.219 -6.551 -13.648 1 98.56 291 THR A O 1
ATOM 2321 N N . ILE A 1 292 ? 18.656 -8.164 -13.156 1 97.69 292 ILE A N 1
ATOM 2322 C CA . ILE A 1 292 ? 19.828 -7.328 -13.391 1 97.69 292 ILE A CA 1
ATOM 2323 C C . ILE A 1 292 ? 19.828 -6.844 -14.836 1 97.69 292 ILE A C 1
ATOM 2325 O O . ILE A 1 292 ? 20.156 -5.684 -15.109 1 97.69 292 ILE A O 1
ATOM 2329 N N . GLN A 1 293 ? 19.422 -7.648 -15.719 1 97.5 293 GLN A N 1
ATOM 2330 C CA . GLN A 1 293 ? 19.484 -7.332 -17.141 1 97.5 293 GLN A CA 1
ATOM 2331 C C . GLN A 1 293 ? 18.328 -6.41 -17.547 1 97.5 293 GLN A C 1
ATOM 2333 O O . GLN A 1 293 ? 18.484 -5.602 -18.469 1 97.5 293 GLN A O 1
ATOM 2338 N N . ASN A 1 294 ? 17.234 -6.496 -16.812 1 98.19 294 ASN A N 1
ATOM 2339 C CA . ASN A 1 294 ? 16.031 -5.891 -17.391 1 98.19 294 ASN A CA 1
ATOM 2340 C C . ASN A 1 294 ? 15.445 -4.824 -16.453 1 98.19 294 ASN A C 1
ATOM 2342 O O . ASN A 1 294 ? 14.547 -4.082 -16.859 1 98.19 294 ASN A O 1
ATOM 2346 N N . PHE A 1 295 ? 15.867 -4.66 -15.289 1 98.5 295 PHE A N 1
ATOM 2347 C CA . PHE A 1 295 ? 15.203 -3.842 -14.281 1 98.5 295 PHE A CA 1
ATOM 2348 C C . PHE A 1 295 ? 14.898 -2.453 -14.828 1 98.5 295 PHE A C 1
ATOM 2350 O O . PHE A 1 295 ? 13.773 -1.955 -14.688 1 98.5 295 PHE A O 1
ATOM 2357 N N . MET A 1 296 ? 15.852 -1.869 -15.477 1 97.88 296 MET A N 1
ATOM 2358 C CA . MET A 1 296 ? 15.727 -0.476 -15.898 1 97.88 296 MET A CA 1
ATOM 2359 C C . MET A 1 296 ? 14.68 -0.332 -17 1 97.88 296 MET A C 1
ATOM 2361 O O . MET A 1 296 ? 14.195 0.77 -17.266 1 97.88 296 MET A O 1
ATOM 2365 N N . LYS A 1 297 ? 14.297 -1.407 -17.656 1 97.81 297 LYS A N 1
ATOM 2366 C CA . LYS A 1 297 ? 13.258 -1.37 -18.688 1 97.81 297 LYS A CA 1
ATOM 2367 C C . LYS A 1 297 ? 11.898 -1.031 -18.078 1 97.81 297 LYS A C 1
ATOM 2369 O O . LYS A 1 297 ? 10.984 -0.59 -18.781 1 97.81 297 LYS A O 1
ATOM 2374 N N . TYR A 1 298 ? 11.781 -1.262 -16.812 1 97.94 298 TYR A N 1
ATOM 2375 C CA . TYR A 1 298 ? 10.492 -1.082 -16.156 1 97.94 298 TYR A CA 1
ATOM 2376 C C . TYR A 1 298 ? 10.414 0.267 -15.445 1 97.94 298 TYR A C 1
ATOM 2378 O O . TYR A 1 298 ? 9.406 0.598 -14.828 1 97.94 298 TYR A O 1
ATOM 2386 N N . VAL A 1 299 ? 11.43 0.979 -15.461 1 97.5 299 VAL A N 1
ATOM 2387 C CA . VAL A 1 299 ? 11.508 2.275 -14.789 1 97.5 299 VAL A CA 1
ATOM 2388 C C . VAL A 1 299 ? 11.203 3.389 -15.789 1 97.5 299 VAL A C 1
ATOM 2390 O O . VAL A 1 299 ? 11.836 3.479 -16.844 1 97.5 299 VAL A O 1
ATOM 2393 N N . GLU A 1 300 ? 10.195 4.184 -15.484 1 94.5 300 GLU A N 1
ATOM 2394 C CA . GLU A 1 300 ? 9.883 5.355 -16.297 1 94.5 300 GLU A CA 1
ATOM 2395 C C . GLU A 1 300 ? 10.445 6.629 -15.664 1 94.5 300 GLU A C 1
ATOM 2397 O O . GLU A 1 300 ? 9.906 7.121 -14.672 1 94.5 300 GLU A O 1
ATOM 2402 N N . LEU A 1 301 ? 11.445 7.141 -16.25 1 92.94 301 LEU A N 1
ATOM 2403 C CA . LEU A 1 301 ? 12.039 8.391 -15.797 1 92.94 301 LEU A CA 1
ATOM 2404 C C . LEU A 1 301 ? 11.336 9.594 -16.422 1 92.94 301 LEU A C 1
ATOM 2406 O O . LEU A 1 301 ? 10.844 9.508 -17.547 1 92.94 301 LEU A O 1
ATOM 2410 N N . PRO A 1 302 ? 11.25 10.602 -15.617 1 91.69 302 PRO A N 1
ATOM 2411 C CA . PRO A 1 302 ? 10.695 11.805 -16.234 1 91.69 302 PRO A CA 1
ATOM 2412 C C . PRO A 1 302 ? 11.57 12.336 -17.375 1 91.69 302 PRO A C 1
ATOM 2414 O O . PRO A 1 302 ? 12.773 12.078 -17.406 1 91.69 302 PRO A O 1
ATOM 2417 N N . ASN A 1 303 ? 10.805 13.031 -18.188 1 87.56 303 ASN A N 1
ATOM 2418 C CA . ASN A 1 303 ? 11.547 13.648 -19.281 1 87.56 303 ASN A CA 1
ATOM 2419 C C . ASN A 1 303 ? 12.477 14.75 -18.797 1 87.56 303 ASN A C 1
ATOM 2421 O O . ASN A 1 303 ? 12.148 15.461 -17.844 1 87.56 303 ASN A O 1
ATOM 2425 N N . ALA A 1 304 ? 13.625 14.867 -19.469 1 73.06 304 ALA A N 1
ATOM 2426 C CA . ALA A 1 304 ? 14.594 15.898 -19.109 1 73.06 304 ALA A CA 1
ATOM 2427 C C . ALA A 1 304 ? 14.078 17.281 -19.484 1 73.06 304 ALA A C 1
ATOM 2429 O O . ALA A 1 304 ? 13.422 17.453 -20.516 1 73.06 304 ALA A O 1
ATOM 2430 N N . MET B 1 1 ? -5.691 6.215 41 1 32.38 1 MET B N 1
ATOM 2431 C CA . MET B 1 1 ? -4.285 6.488 41.281 1 32.38 1 MET B CA 1
ATOM 2432 C C . MET B 1 1 ? -3.707 7.469 40.281 1 32.38 1 MET B C 1
ATOM 2434 O O . MET B 1 1 ? -2.682 8.102 40.531 1 32.38 1 MET B O 1
ATOM 2438 N N . TYR B 1 2 ? -4.168 7.43 39.031 1 45.53 2 TYR B N 1
ATOM 2439 C CA . TYR B 1 2 ? -3.781 8.383 37.969 1 45.53 2 TYR B CA 1
ATOM 2440 C C . TYR B 1 2 ? -4.246 9.789 38.344 1 45.53 2 TYR B C 1
ATOM 2442 O O . TYR B 1 2 ? -4.043 10.734 37.562 1 45.53 2 TYR B O 1
ATOM 2450 N N . GLN B 1 3 ? -4.875 9.867 39.438 1 48.69 3 GLN B N 1
ATOM 2451 C CA . GLN B 1 3 ? -5.465 11.125 39.875 1 48.69 3 GLN B CA 1
ATOM 2452 C C . GLN B 1 3 ? -4.383 12.148 40.219 1 48.69 3 GLN B C 1
ATOM 2454 O O . GLN B 1 3 ? -4.629 13.359 40.188 1 48.69 3 GLN B O 1
ATOM 2459 N N . ASP B 1 4 ? -3.166 11.734 40.5 1 54.91 4 ASP B N 1
ATOM 2460 C CA . ASP B 1 4 ? -2.162 12.672 41 1 54.91 4 ASP B CA 1
ATOM 2461 C C . ASP B 1 4 ? -1.111 12.969 39.938 1 54.91 4 ASP B C 1
ATOM 2463 O O . ASP B 1 4 ? -0.017 13.438 40.25 1 54.91 4 ASP B O 1
ATOM 2467 N N . LEU B 1 5 ? -1.483 12.672 38.75 1 60.12 5 LEU B N 1
ATOM 2468 C CA . LEU B 1 5 ? -0.538 12.945 37.656 1 60.12 5 LEU B CA 1
ATOM 2469 C C . LEU B 1 5 ? -0.466 14.445 37.375 1 60.12 5 LEU B C 1
ATOM 2471 O O . LEU B 1 5 ? -1.496 15.094 37.156 1 60.12 5 LEU B O 1
ATOM 2475 N N . ASN B 1 6 ? 0.694 15.031 37.594 1 67.56 6 ASN B N 1
ATOM 2476 C CA . ASN B 1 6 ? 0.919 16.438 37.281 1 67.56 6 ASN B CA 1
ATOM 2477 C C . ASN B 1 6 ? 0.933 16.672 35.781 1 67.56 6 ASN B C 1
ATOM 2479 O O . ASN B 1 6 ? 1.875 16.266 35.094 1 67.56 6 ASN B O 1
ATOM 2483 N N . LEU B 1 7 ? -0.065 17.328 35.344 1 70.62 7 LEU B N 1
ATOM 2484 C CA . LEU B 1 7 ? -0.224 17.562 33.906 1 70.62 7 LEU B CA 1
ATOM 2485 C C . LEU B 1 7 ? 0.935 18.391 33.344 1 70.62 7 LEU B C 1
ATOM 2487 O O . LEU B 1 7 ? 1.316 18.234 32.188 1 70.62 7 LEU B O 1
ATOM 2491 N N . ALA B 1 8 ? 1.467 19.203 34.188 1 75.5 8 ALA B N 1
ATOM 2492 C CA . ALA B 1 8 ? 2.619 20 33.75 1 75.5 8 ALA B CA 1
ATOM 2493 C C . ALA B 1 8 ? 3.816 19.094 33.469 1 75.5 8 ALA B C 1
ATOM 2495 O O . ALA B 1 8 ? 4.57 19.359 32.531 1 75.5 8 ALA B O 1
ATOM 2496 N N . ASP B 1 9 ? 3.898 18.078 34.281 1 80.44 9 ASP B N 1
ATOM 2497 C CA . ASP B 1 9 ? 4.988 17.125 34.062 1 80.44 9 ASP B CA 1
ATOM 2498 C C . ASP B 1 9 ? 4.777 16.344 32.781 1 80.44 9 ASP B C 1
ATOM 2500 O O . ASP B 1 9 ? 5.727 16.078 32.031 1 80.44 9 ASP B O 1
ATOM 2504 N N . VAL B 1 10 ? 3.518 16.062 32.562 1 78.38 10 VAL B N 1
ATOM 2505 C CA . VAL B 1 10 ? 3.178 15.344 31.328 1 78.38 10 VAL B CA 1
ATOM 2506 C C . VAL B 1 10 ? 3.461 16.234 30.109 1 78.38 10 VAL B C 1
ATOM 2508 O O . VAL B 1 10 ? 4.035 15.773 29.125 1 78.38 10 VAL B O 1
ATOM 2511 N N . ARG B 1 11 ? 3.098 17.438 30.219 1 77.19 11 ARG B N 1
ATOM 2512 C CA . ARG B 1 11 ? 3.357 18.391 29.156 1 77.19 11 ARG B CA 1
ATOM 2513 C C . ARG B 1 11 ? 4.855 18.562 28.922 1 77.19 11 ARG B C 1
ATOM 2515 O O . ARG B 1 11 ? 5.309 18.609 27.781 1 77.19 11 ARG B O 1
ATOM 2522 N N . ALA B 1 12 ? 5.578 18.672 29.969 1 83.38 12 ALA B N 1
ATOM 2523 C CA . ALA B 1 12 ? 7.031 18.781 29.875 1 83.38 12 ALA B CA 1
ATOM 2524 C C . ALA B 1 12 ? 7.621 17.625 29.094 1 83.38 12 ALA B C 1
ATOM 2526 O O . ALA B 1 12 ? 8.391 17.828 28.156 1 83.38 12 ALA B O 1
ATOM 2527 N N . PHE B 1 13 ? 7.152 16.453 29.422 1 86.75 13 PHE B N 1
ATOM 2528 C CA . PHE B 1 13 ? 7.621 15.242 28.75 1 86.75 13 PHE B CA 1
ATOM 2529 C C . PHE B 1 13 ? 7.27 15.281 27.281 1 86.75 13 PHE B C 1
ATOM 2531 O O . PHE B 1 13 ? 8.117 15 26.422 1 86.75 13 PHE B O 1
ATOM 2538 N N . THR B 1 14 ? 6.07 15.594 27.062 1 84.69 14 THR B N 1
ATOM 2539 C CA . THR B 1 14 ? 5.609 15.547 25.672 1 84.69 14 THR B CA 1
ATOM 2540 C C . THR B 1 14 ? 6.379 16.547 24.812 1 84.69 14 THR B C 1
ATOM 2542 O O . THR B 1 14 ? 6.715 16.25 23.672 1 84.69 14 THR B O 1
ATOM 2545 N N . VAL B 1 15 ? 6.762 17.672 25.328 1 82.81 15 VAL B N 1
ATOM 2546 C CA . VAL B 1 15 ? 7.496 18.688 24.594 1 82.81 15 VAL B CA 1
ATOM 2547 C C . VAL B 1 15 ? 8.945 18.25 24.391 1 82.81 15 VAL B C 1
ATOM 2549 O O . VAL B 1 15 ? 9.516 18.438 23.312 1 82.81 15 VAL B O 1
ATOM 2552 N N . ILE B 1 16 ? 9.453 17.656 25.391 1 87.19 16 ILE B N 1
ATOM 2553 C CA . ILE B 1 16 ? 10.812 17.141 25.281 1 87.19 16 ILE B CA 1
ATOM 2554 C C . ILE B 1 16 ? 10.875 16.078 24.188 1 87.19 16 ILE B C 1
ATOM 2556 O O . ILE B 1 16 ? 11.789 16.078 23.359 1 87.19 16 ILE B O 1
ATOM 2560 N N . ALA B 1 17 ? 9.914 15.211 24.266 1 85.62 17 ALA B N 1
ATOM 2561 C CA . ALA B 1 17 ? 9.867 14.109 23.312 1 85.62 17 ALA B CA 1
ATOM 2562 C C . ALA B 1 17 ? 9.695 14.633 21.875 1 85.62 17 ALA B C 1
ATOM 2564 O O . ALA B 1 17 ? 10.32 14.117 20.953 1 85.62 17 ALA B O 1
ATOM 2565 N N . GLU B 1 18 ? 8.836 15.586 21.812 1 81.19 18 GLU B N 1
ATOM 2566 C CA . GLU B 1 18 ? 8.539 16.188 20.516 1 81.19 18 GLU B CA 1
ATOM 2567 C C . GLU B 1 18 ? 9.758 16.891 19.938 1 81.19 18 GLU B C 1
ATOM 2569 O O . GLU B 1 18 ? 10.062 16.75 18.75 1 81.19 18 GLU B O 1
ATOM 2574 N N . LYS B 1 19 ? 10.43 17.625 20.75 1 80.38 19 LYS B N 1
ATOM 2575 C CA . LYS B 1 19 ? 11.5 18.5 20.281 1 80.38 19 LYS B CA 1
ATOM 2576 C C . LYS B 1 19 ? 12.828 17.766 20.234 1 80.38 19 LYS B C 1
ATOM 2578 O O . LYS B 1 19 ? 13.758 18.188 19.531 1 80.38 19 LYS B O 1
ATOM 2583 N N . GLY B 1 20 ? 12.867 16.641 20.906 1 82.31 20 GLY B N 1
ATOM 2584 C CA . GLY B 1 20 ? 14.07 15.82 20.938 1 82.31 20 GLY B CA 1
ATOM 2585 C C . GLY B 1 20 ? 15.242 16.5 21.625 1 82.31 20 GLY B C 1
ATOM 2586 O O . GLY B 1 20 ? 16.391 16.094 21.438 1 82.31 20 GLY B O 1
ATOM 2587 N N . SER B 1 21 ? 14.984 17.656 22.203 1 83.88 21 SER B N 1
ATOM 2588 C CA . SER B 1 21 ? 16.016 18.438 22.891 1 83.88 21 SER B CA 1
ATOM 2589 C C . SER B 1 21 ? 15.461 19.094 24.141 1 83.88 21 SER B C 1
ATOM 2591 O O . SER B 1 21 ? 14.422 19.75 24.094 1 83.88 21 SER B O 1
ATOM 2593 N N . PHE B 1 22 ? 16.25 18.984 25.219 1 87.06 22 PHE B N 1
ATOM 2594 C CA . PHE B 1 22 ? 15.852 19.594 26.484 1 87.06 22 PHE B CA 1
ATOM 2595 C C . PHE B 1 22 ? 15.938 21.109 26.391 1 87.06 22 PHE B C 1
ATOM 2597 O O . PHE B 1 22 ? 15.078 21.828 26.922 1 87.06 22 PHE B O 1
ATOM 2604 N N . THR B 1 23 ? 16.953 21.5 25.703 1 85.94 23 THR B N 1
ATOM 2605 C CA . THR B 1 23 ? 17.172 22.953 25.578 1 85.94 23 THR B CA 1
ATOM 2606 C C . THR B 1 23 ? 16.031 23.594 24.781 1 85.94 23 THR B C 1
ATOM 2608 O O . THR B 1 23 ? 15.461 24.594 25.203 1 85.94 23 THR B O 1
ATOM 2611 N N . ILE B 1 24 ? 15.719 22.984 23.75 1 86.19 24 ILE B N 1
ATOM 2612 C CA . ILE B 1 24 ? 14.672 23.531 22.875 1 86.19 24 ILE B CA 1
ATOM 2613 C C . ILE B 1 24 ? 13.32 23.406 23.562 1 86.19 24 ILE B C 1
ATOM 2615 O O . ILE B 1 24 ? 12.492 24.328 23.5 1 86.19 24 ILE B O 1
ATOM 2619 N N . ALA B 1 25 ? 13.148 22.391 24.219 1 88.69 25 ALA B N 1
ATOM 2620 C CA . ALA B 1 25 ? 11.898 22.172 24.953 1 88.69 25 ALA B CA 1
ATOM 2621 C C . ALA B 1 25 ? 11.742 23.203 26.062 1 88.69 25 ALA B C 1
ATOM 2623 O O . ALA B 1 25 ? 10.648 23.734 26.266 1 88.69 25 ALA B O 1
ATOM 2624 N N . ALA B 1 26 ? 12.781 23.484 26.688 1 89.38 26 ALA B N 1
ATOM 2625 C CA . ALA B 1 26 ? 12.75 24.469 27.766 1 89.38 26 ALA B CA 1
ATOM 2626 C C . ALA B 1 26 ? 12.406 25.859 27.219 1 89.38 26 ALA B C 1
ATOM 2628 O O . ALA B 1 26 ? 11.617 26.594 27.828 1 89.38 26 ALA B O 1
ATOM 2629 N N . GLU B 1 27 ? 12.961 26.156 26.172 1 84.62 27 GLU B N 1
ATOM 2630 C CA . GLU B 1 27 ? 12.672 27.422 25.5 1 84.62 27 GLU B CA 1
ATOM 2631 C C . GLU B 1 27 ? 11.203 27.516 25.109 1 84.62 27 GLU B C 1
ATOM 2633 O O . GLU B 1 27 ? 10.555 28.547 25.344 1 84.62 27 GLU B O 1
ATOM 2638 N N . LYS B 1 28 ? 10.734 26.484 24.703 1 82.44 28 LYS B N 1
ATOM 2639 C CA . LYS B 1 28 ? 9.344 26.422 24.266 1 82.44 28 LYS B CA 1
ATOM 2640 C C . LYS B 1 28 ? 8.391 26.578 25.453 1 82.44 28 LYS B C 1
ATOM 2642 O O . LYS B 1 28 ? 7.348 27.219 25.344 1 82.44 28 LYS B O 1
ATOM 2647 N N . LEU B 1 29 ? 8.781 26.016 26.484 1 82.88 29 LEU B N 1
ATOM 2648 C CA . LEU B 1 29 ? 7.914 25.984 27.656 1 82.88 29 LEU B CA 1
ATOM 2649 C C . LEU B 1 29 ? 8.195 27.188 28.562 1 82.88 29 LEU B C 1
ATOM 2651 O O . LEU B 1 29 ? 7.484 27.406 29.547 1 82.88 29 LEU B O 1
ATOM 2655 N N . GLY B 1 30 ? 9.227 27.922 28.156 1 85.81 30 GLY B N 1
ATOM 2656 C CA . GLY B 1 30 ? 9.562 29.109 28.922 1 85.81 30 GLY B CA 1
ATOM 2657 C C . GLY B 1 30 ? 10.109 28.797 30.312 1 85.81 30 GLY B C 1
ATOM 2658 O O . GLY B 1 30 ? 9.758 29.469 31.281 1 85.81 30 GLY B O 1
ATOM 2659 N N . CYS B 1 31 ? 10.805 27.766 30.391 1 84.38 31 CYS B N 1
ATOM 2660 C CA . CYS B 1 31 ? 11.375 27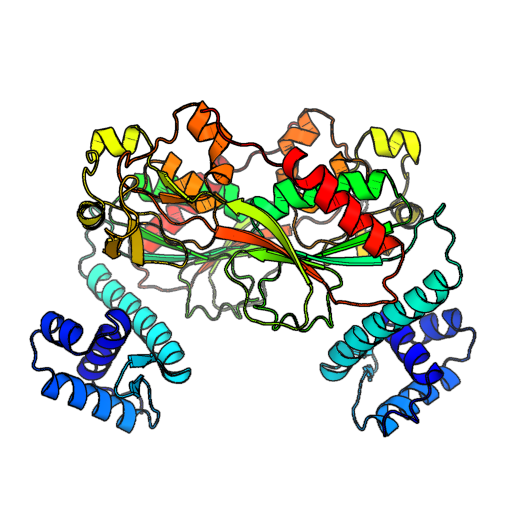.391 31.688 1 84.38 31 CYS B CA 1
ATOM 2661 C C . CYS B 1 31 ? 12.844 27 31.547 1 84.38 31 CYS B C 1
ATOM 2663 O O . CYS B 1 31 ? 13.391 27.016 30.438 1 84.38 31 CYS B O 1
ATOM 2665 N N . SER B 1 32 ? 13.492 26.891 32.625 1 88.12 32 SER B N 1
ATOM 2666 C CA . SER B 1 32 ? 14.898 26.484 32.625 1 88.12 32 SER B CA 1
ATOM 2667 C C . SER B 1 32 ? 15.047 25 32.312 1 88.12 32 SER B C 1
ATOM 2669 O O . SER B 1 32 ? 14.141 24.203 32.594 1 88.12 32 SER B O 1
ATOM 2671 N N . ARG B 1 33 ? 16.156 24.688 31.75 1 90.56 33 ARG B N 1
ATOM 2672 C CA . ARG B 1 33 ? 16.469 23.297 31.469 1 90.56 33 ARG B CA 1
ATOM 2673 C C . ARG B 1 33 ? 16.438 22.453 32.75 1 90.56 33 ARG B C 1
ATOM 2675 O O . ARG B 1 33 ? 15.984 21.312 32.719 1 90.56 33 ARG B O 1
ATOM 2682 N N . SER B 1 34 ? 16.969 23.016 33.781 1 89.88 34 SER B N 1
ATOM 2683 C CA . SER B 1 34 ? 17.016 22.328 35.062 1 89.88 34 SER B CA 1
ATOM 2684 C C . SER B 1 34 ? 15.602 22.016 35.562 1 89.88 34 SER B C 1
ATOM 2686 O O . SER B 1 34 ? 15.344 20.922 36.094 1 89.88 34 SER B O 1
ATOM 2688 N N . HIS B 1 35 ? 14.734 22.969 35.438 1 88.12 35 HIS B N 1
ATOM 2689 C CA . HIS B 1 35 ? 13.344 22.781 35.844 1 88.12 35 HIS B CA 1
ATOM 2690 C C . HIS B 1 35 ? 12.672 21.688 35 1 88.12 35 HIS B C 1
ATOM 2692 O O . HIS B 1 35 ? 11.961 20.844 35.531 1 88.12 35 HIS B O 1
ATOM 2698 N N . LEU B 1 36 ? 12.898 21.75 33.781 1 90.12 36 LEU B N 1
ATOM 2699 C CA . LEU B 1 36 ? 12.336 20.781 32.844 1 90.12 36 LEU B CA 1
ATOM 2700 C C . LEU B 1 36 ? 12.82 19.375 33.188 1 90.12 36 LEU B C 1
ATOM 2702 O O . LEU B 1 36 ? 12.047 18.406 33.125 1 90.12 36 LEU B O 1
ATOM 2706 N N . SER B 1 37 ? 14.078 19.219 33.469 1 89.62 37 SER B N 1
ATOM 2707 C CA . SER B 1 37 ? 14.672 17.938 33.812 1 89.62 37 SER B CA 1
ATOM 2708 C C . SER B 1 37 ? 14.047 17.391 35.094 1 89.62 37 SER B C 1
ATOM 2710 O O . SER B 1 37 ? 13.781 16.188 35.219 1 89.62 37 SER B O 1
ATOM 2712 N N . LYS B 1 38 ? 13.781 18.25 35.969 1 89.88 38 LYS B N 1
ATOM 2713 C CA . LYS B 1 38 ? 13.148 17.859 37.219 1 89.88 38 LYS B CA 1
ATOM 2714 C C . LYS B 1 38 ? 11.727 17.344 37 1 89.88 38 LYS B C 1
ATOM 2716 O O . LYS B 1 38 ? 11.312 16.359 37.594 1 89.88 38 LYS B O 1
ATOM 2721 N N . GLN B 1 39 ? 11.039 18.078 36.219 1 87.62 39 GLN B N 1
ATOM 2722 C CA . GLN B 1 39 ? 9.68 17.672 35.875 1 87.62 39 GLN B CA 1
ATOM 2723 C C . GLN B 1 39 ? 9.664 16.281 35.25 1 87.62 39 GLN B C 1
ATOM 2725 O O . GLN B 1 39 ? 8.805 15.453 35.594 1 87.62 39 GLN B O 1
ATOM 2730 N N . LEU B 1 40 ? 10.586 16.031 34.375 1 90.44 40 LEU B N 1
ATOM 2731 C CA . LEU B 1 40 ? 10.672 14.719 33.75 1 90.44 40 LEU B CA 1
ATOM 2732 C C . LEU B 1 40 ? 10.984 13.641 34.781 1 90.44 40 LEU B C 1
ATOM 2734 O O . LEU B 1 40 ? 10.359 12.578 34.781 1 90.44 40 LEU B O 1
ATOM 2738 N N . THR B 1 41 ? 11.938 13.938 35.594 1 88.62 41 THR B N 1
ATOM 2739 C CA . THR B 1 41 ? 12.328 12.992 36.625 1 88.62 41 THR B CA 1
ATOM 2740 C C . THR B 1 41 ? 11.148 12.688 37.531 1 88.62 41 THR B C 1
ATOM 2742 O O . THR B 1 41 ? 10.938 11.531 37.906 1 88.62 41 THR B O 1
ATOM 2745 N N . GLN B 1 42 ? 10.461 13.734 37.875 1 84 42 GLN B N 1
ATOM 2746 C CA . GLN B 1 42 ? 9.273 13.562 38.719 1 84 42 GLN B CA 1
ATOM 2747 C C . GLN B 1 42 ? 8.242 12.664 38.031 1 84 42 GLN B C 1
ATOM 2749 O O . GLN B 1 42 ? 7.664 11.789 38.688 1 84 42 GLN B O 1
ATOM 2754 N N . LEU B 1 43 ? 7.996 12.891 36.812 1 85.31 43 LEU B N 1
ATOM 2755 C CA . LEU B 1 43 ? 7.051 12.086 36.031 1 85.31 43 LEU B CA 1
ATOM 2756 C C . LEU B 1 43 ? 7.504 10.633 35.969 1 85.31 43 LEU B C 1
ATOM 2758 O O . LEU B 1 43 ? 6.707 9.719 36.188 1 85.31 43 LEU B O 1
ATOM 2762 N N . GLU B 1 44 ? 8.797 10.406 35.688 1 87.75 44 GLU B N 1
ATOM 2763 C CA . GLU B 1 44 ? 9.352 9.055 35.562 1 87.75 44 GLU B CA 1
ATOM 2764 C C . GLU B 1 44 ? 9.266 8.328 36.906 1 87.75 44 GLU B C 1
ATOM 2766 O O . GLU B 1 44 ? 8.945 7.133 36.938 1 87.75 44 GLU B O 1
ATOM 2771 N N . ARG B 1 45 ? 9.516 9.055 37.969 1 80.06 45 ARG B N 1
ATOM 2772 C CA . ARG B 1 45 ? 9.391 8.492 39.312 1 80.06 45 ARG B CA 1
ATOM 2773 C C . ARG B 1 45 ? 7.945 8.102 39.594 1 80.06 45 ARG B C 1
ATOM 2775 O O . ARG B 1 45 ? 7.688 7.035 40.156 1 80.06 45 ARG B O 1
ATOM 2782 N N . TYR B 1 46 ? 7.133 9.023 39.281 1 77.38 46 TYR B N 1
ATOM 2783 C CA . TYR B 1 46 ? 5.715 8.758 39.5 1 77.38 46 TYR B CA 1
ATOM 2784 C C . TYR B 1 46 ? 5.27 7.516 38.75 1 77.38 46 TYR B C 1
ATOM 2786 O O . TYR B 1 46 ? 4.531 6.684 39.281 1 77.38 46 TYR B O 1
ATOM 2794 N N . LEU B 1 47 ? 5.738 7.402 37.5 1 79.06 47 LEU B N 1
ATOM 2795 C CA . LEU B 1 47 ? 5.34 6.312 36.594 1 79.06 47 LEU B CA 1
ATOM 2796 C C . LEU B 1 47 ? 6.141 5.051 36.906 1 79.06 47 LEU B C 1
ATOM 2798 O O . LEU B 1 47 ? 5.75 3.951 36.5 1 79.06 47 LEU B O 1
ATOM 2802 N N . GLY B 1 48 ? 7.297 5.203 37.562 1 79 48 GLY B N 1
ATOM 2803 C CA . GLY B 1 48 ? 8.156 4.082 37.906 1 79 48 GLY B CA 1
ATOM 2804 C C . GLY B 1 48 ? 8.93 3.543 36.719 1 79 48 GLY B C 1
ATOM 2805 O O . GLY B 1 48 ? 9.328 2.375 36.688 1 79 48 GLY B O 1
ATOM 2806 N N . VAL B 1 49 ? 8.906 4.309 35.656 1 83 49 VAL B N 1
ATOM 2807 C CA . VAL B 1 49 ? 9.633 3.902 34.469 1 83 49 VAL B CA 1
ATOM 2808 C C . VAL B 1 49 ? 10.492 5.059 33.969 1 83 49 VAL B C 1
ATOM 2810 O O . VAL B 1 49 ? 10.266 6.215 34.312 1 83 49 VAL B O 1
ATOM 2813 N N . THR B 1 50 ? 11.516 4.684 33.156 1 86.44 50 THR B N 1
ATOM 2814 C CA . THR B 1 50 ? 12.32 5.676 32.438 1 86.44 50 THR B CA 1
ATOM 2815 C C . THR B 1 50 ? 11.742 5.938 31.062 1 86.44 50 THR B C 1
ATOM 2817 O O . THR B 1 50 ? 11.516 5 30.281 1 86.44 50 THR B O 1
ATOM 2820 N N . LEU B 1 51 ? 11.414 7.234 30.875 1 88.38 51 LEU B N 1
ATOM 2821 C CA . LEU B 1 51 ? 10.789 7.594 29.594 1 88.38 51 LEU B CA 1
ATOM 2822 C C . LEU B 1 51 ? 11.836 8.031 28.578 1 88.38 51 LEU B C 1
ATOM 2824 O O . LEU B 1 51 ? 11.672 7.82 27.375 1 88.38 51 LEU B O 1
ATOM 2828 N N . ILE B 1 52 ? 12.883 8.656 29.031 1 88.5 52 ILE B N 1
ATOM 2829 C CA . ILE B 1 52 ? 13.93 9.195 28.172 1 88.5 52 ILE B CA 1
ATOM 2830 C C . ILE B 1 52 ? 15.305 8.781 28.703 1 88.5 52 ILE B C 1
ATOM 2832 O O . ILE B 1 52 ? 15.578 8.93 29.906 1 88.5 52 ILE B O 1
ATOM 2836 N N . THR B 1 53 ? 16.031 8.055 27.781 1 82.75 53 THR B N 1
ATOM 2837 C CA . THR B 1 53 ? 17.406 7.746 28.172 1 82.75 53 THR B CA 1
ATOM 2838 C C . THR B 1 53 ? 18.375 8.82 27.656 1 82.75 53 THR B C 1
ATOM 2840 O O . THR B 1 53 ? 18.25 9.289 26.531 1 82.75 53 THR B O 1
ATOM 2843 N N . ARG B 1 54 ? 19.141 9.383 28.562 1 71.88 54 ARG B N 1
ATOM 2844 C CA . ARG B 1 54 ? 20.109 10.422 28.234 1 71.88 54 ARG B CA 1
ATOM 2845 C C . ARG B 1 54 ? 21.516 9.859 28.203 1 71.88 54 ARG B C 1
ATOM 2847 O O . ARG B 1 54 ? 21.922 9.125 29.094 1 71.88 54 ARG B O 1
ATOM 2854 N N . THR B 1 55 ? 22.031 9.719 27.031 1 61.69 55 THR B N 1
ATOM 2855 C CA . THR B 1 55 ? 23.484 9.508 26.969 1 61.69 55 THR B CA 1
ATOM 2856 C C . THR B 1 55 ? 24.203 10.828 26.719 1 61.69 55 THR B C 1
ATOM 2858 O O . THR B 1 55 ? 23.578 11.859 26.5 1 61.69 55 THR B O 1
ATOM 2861 N N . THR B 1 56 ? 25.578 10.93 26.969 1 58.25 56 THR B N 1
ATOM 2862 C CA . THR B 1 56 ? 26.406 12.117 26.734 1 58.25 56 THR B CA 1
ATOM 2863 C C . THR B 1 56 ? 26.156 12.688 25.344 1 58.25 56 THR B C 1
ATOM 2865 O O . THR B 1 56 ? 26.312 13.883 25.125 1 58.25 56 THR B O 1
ATOM 2868 N N . ARG B 1 57 ? 25.688 11.844 24.422 1 54.56 57 ARG B N 1
ATOM 2869 C CA . ARG B 1 57 ? 25.672 12.312 23.047 1 54.56 57 ARG B CA 1
ATOM 2870 C C . ARG B 1 57 ? 24.25 12.414 22.5 1 54.56 57 ARG B C 1
ATOM 2872 O O . ARG B 1 57 ? 24.016 13.078 21.5 1 54.56 57 ARG B O 1
ATOM 2879 N N . ALA B 1 58 ? 23.281 11.719 23.109 1 62.62 58 ALA B N 1
ATOM 2880 C CA . ALA B 1 58 ? 21.969 11.758 22.484 1 62.62 58 ALA B CA 1
ATOM 2881 C C . ALA B 1 58 ? 20.859 11.43 23.5 1 62.62 58 ALA B C 1
ATOM 2883 O O . ALA B 1 58 ? 21.109 10.727 24.484 1 62.62 58 ALA B O 1
ATOM 2884 N N . GLN B 1 59 ? 19.688 12.094 23.375 1 74.81 59 GLN B N 1
ATOM 2885 C CA . GLN B 1 59 ? 18.469 11.773 24.109 1 74.81 59 GLN B CA 1
ATOM 2886 C C . GLN B 1 59 ? 17.516 10.945 23.25 1 74.81 59 GLN B C 1
ATOM 2888 O O . GLN B 1 59 ? 17.297 11.25 22.078 1 74.81 59 GLN B O 1
ATOM 2893 N N . ARG B 1 60 ? 17.125 9.711 23.766 1 82.19 60 ARG B N 1
ATOM 2894 C CA . ARG B 1 60 ? 16.203 8.867 23.031 1 82.19 60 ARG B CA 1
ATOM 2895 C C . ARG B 1 60 ? 15.047 8.414 23.922 1 82.19 60 ARG B C 1
ATOM 2897 O O . ARG B 1 60 ? 15.242 8.172 25.125 1 82.19 60 ARG B O 1
ATOM 2904 N N . LEU B 1 61 ? 13.883 8.445 23.344 1 85.06 61 LEU B N 1
ATOM 2905 C CA . LEU B 1 61 ? 12.75 7.848 24.047 1 85.06 61 LEU B CA 1
ATOM 2906 C C . LEU B 1 61 ? 12.969 6.352 24.266 1 85.06 61 LEU B C 1
ATOM 2908 O O . LEU B 1 61 ? 13.477 5.664 23.375 1 85.06 61 LEU B O 1
ATOM 2912 N N . THR B 1 62 ? 12.641 5.855 25.484 1 80.81 62 THR B N 1
ATOM 2913 C CA . THR B 1 62 ? 12.531 4.418 25.703 1 80.81 62 THR B CA 1
ATOM 2914 C C . THR B 1 62 ? 11.281 3.859 25.031 1 80.81 62 THR B C 1
ATOM 2916 O O . THR B 1 62 ? 10.469 4.617 24.5 1 80.81 62 THR B O 1
ATOM 2919 N N . GLU B 1 63 ? 11.18 2.557 25.016 1 76.94 63 GLU B N 1
ATOM 2920 C CA . GLU B 1 63 ? 9.953 1.946 24.516 1 76.94 63 GLU B CA 1
ATOM 2921 C C . GLU B 1 63 ? 8.734 2.422 25.297 1 76.94 63 GLU B C 1
ATOM 2923 O O . GLU B 1 63 ? 7.695 2.734 24.719 1 76.94 63 GLU B O 1
ATOM 2928 N N . GLN B 1 64 ? 8.945 2.518 26.562 1 77.25 64 GLN B N 1
ATOM 2929 C CA . GLN B 1 64 ? 7.887 3.031 27.422 1 77.25 64 GLN B CA 1
ATOM 2930 C C . GLN B 1 64 ? 7.633 4.512 27.172 1 77.25 64 GLN B C 1
ATOM 2932 O O . GLN B 1 64 ? 6.492 4.973 27.234 1 77.25 64 GLN B O 1
ATOM 2937 N N . GLY B 1 65 ? 8.719 5.188 26.891 1 81.75 65 GLY B N 1
ATOM 2938 C CA . GLY B 1 65 ? 8.586 6.594 26.547 1 81.75 65 GLY B CA 1
ATOM 2939 C C . GLY B 1 65 ? 7.805 6.828 25.281 1 81.75 65 GLY B C 1
ATOM 2940 O O . GLY B 1 65 ? 6.941 7.707 25.219 1 81.75 65 GLY B O 1
ATOM 2941 N N . ARG B 1 66 ? 8.078 6.008 24.328 1 79.62 66 ARG B N 1
ATOM 2942 C CA . ARG B 1 66 ? 7.367 6.117 23.062 1 79.62 66 ARG B CA 1
ATOM 2943 C C . ARG B 1 66 ? 5.883 5.812 23.25 1 79.62 66 ARG B C 1
ATOM 2945 O O . ARG B 1 66 ? 5.027 6.531 22.719 1 79.62 66 ARG B O 1
ATOM 2952 N N . PHE B 1 67 ? 5.625 4.801 23.984 1 72.94 67 PHE B N 1
ATOM 2953 C CA . PHE B 1 67 ? 4.246 4.418 24.281 1 72.94 67 PHE B CA 1
ATOM 2954 C C . PHE B 1 67 ? 3.521 5.527 25.031 1 72.94 67 PHE B C 1
ATOM 2956 O O . PHE B 1 67 ? 2.418 5.926 24.656 1 72.94 67 PHE B O 1
ATOM 2963 N N . PHE B 1 68 ? 4.18 6 26.062 1 77.94 68 PHE B N 1
ATOM 2964 C CA . PHE B 1 68 ? 3.576 7.039 26.891 1 77.94 68 PHE B CA 1
ATOM 2965 C C . PHE B 1 68 ? 3.381 8.32 26.094 1 77.94 68 PHE B C 1
ATOM 2967 O O . PHE B 1 68 ? 2.35 8.984 26.219 1 77.94 68 PHE B O 1
ATOM 2974 N N . TYR B 1 69 ? 4.336 8.672 25.281 1 81.25 69 TYR B N 1
ATOM 2975 C CA . TYR B 1 69 ? 4.254 9.859 24.438 1 81.25 69 TYR B CA 1
ATOM 2976 C C . TYR B 1 69 ? 3.066 9.781 23.484 1 81.25 69 TYR B C 1
ATOM 2978 O O . TYR B 1 69 ? 2.277 10.727 23.391 1 81.25 69 TYR B O 1
ATOM 2986 N N . GLU B 1 70 ? 2.963 8.695 22.875 1 71.88 70 GLU B N 1
ATOM 2987 C CA . GLU B 1 70 ? 1.864 8.508 21.922 1 71.88 70 GLU B CA 1
ATOM 2988 C C . GLU B 1 70 ? 0.512 8.625 22.625 1 71.88 70 GLU B C 1
ATOM 2990 O O . GLU B 1 70 ? -0.408 9.258 22.109 1 71.88 70 GLU B O 1
ATOM 2995 N N . ARG B 1 71 ? 0.467 8.07 23.797 1 67.31 71 ARG B N 1
ATOM 2996 C CA . ARG B 1 71 ? -0.769 8.117 24.578 1 67.31 71 ARG B CA 1
ATOM 2997 C C . ARG B 1 71 ? -1.049 9.539 25.078 1 67.31 71 ARG B C 1
ATOM 2999 O O . ARG B 1 71 ? -2.197 9.984 25.062 1 67.31 71 ARG B O 1
ATOM 3006 N N . CYS B 1 72 ? -0.031 10.219 25.484 1 71.62 72 CYS B N 1
ATOM 3007 C CA . CYS B 1 72 ? -0.182 11.594 25.953 1 71.62 72 CYS B CA 1
ATOM 3008 C C . CYS B 1 72 ? -0.604 12.516 24.812 1 71.62 72 CYS B C 1
ATOM 3010 O O . CYS B 1 72 ? -1.469 13.375 25 1 71.62 72 CYS B O 1
ATOM 3012 N N . GLN B 1 73 ? 0.054 12.273 23.75 1 66.75 73 GLN B N 1
ATOM 3013 C CA . GLN B 1 73 ? -0.313 13.094 22.609 1 66.75 73 GLN B CA 1
ATOM 3014 C C . GLN B 1 73 ? -1.789 12.93 22.266 1 66.75 73 GLN B C 1
ATOM 3016 O O . GLN B 1 73 ? -2.484 13.906 21.984 1 66.75 73 GLN B O 1
ATOM 3021 N N . HIS B 1 74 ? -2.176 11.781 22.375 1 62.38 74 HIS B N 1
ATOM 3022 C CA . HIS B 1 74 ? -3.582 11.508 22.109 1 62.38 74 HIS B CA 1
ATOM 3023 C C . HIS B 1 74 ? -4.48 12.188 23.141 1 62.38 74 HIS B C 1
ATOM 3025 O O . HIS B 1 74 ? -5.5 12.781 22.797 1 62.38 74 HIS B O 1
ATOM 3031 N N . ALA B 1 75 ? -4.082 12.016 24.359 1 60.22 75 ALA B N 1
ATOM 3032 C CA . ALA B 1 75 ? -4.844 12.641 25.438 1 60.22 75 ALA B CA 1
ATOM 3033 C C . ALA B 1 75 ? -4.852 14.164 25.281 1 60.22 75 ALA B C 1
ATOM 3035 O O . ALA B 1 75 ? -5.883 14.805 25.5 1 60.22 75 ALA B O 1
ATOM 3036 N N . LEU B 1 76 ? -3.723 14.719 25 1 59 76 LEU B N 1
ATOM 3037 C CA . LEU B 1 76 ? -3.648 16.156 24.797 1 59 76 LEU B CA 1
ATOM 3038 C C . LEU B 1 76 ? -4.52 16.594 23.625 1 59 76 LEU B C 1
ATOM 3040 O O . LEU B 1 76 ? -5.18 17.641 23.688 1 59 76 LEU B O 1
ATOM 3044 N N . ASP B 1 77 ? -4.48 15.828 22.672 1 57.94 77 ASP B N 1
ATOM 3045 C CA . ASP B 1 77 ? -5.348 16.094 21.531 1 57.94 77 ASP B CA 1
ATOM 3046 C C . ASP B 1 77 ? -6.816 16.094 21.953 1 57.94 77 ASP B C 1
ATOM 3048 O O . ASP B 1 77 ? -7.59 16.953 21.516 1 57.94 77 ASP B O 1
ATOM 3052 N N . ILE B 1 78 ? -7.102 15.164 22.781 1 52.81 78 ILE B N 1
ATOM 3053 C CA . ILE B 1 78 ? -8.461 15.07 23.297 1 52.81 78 ILE B CA 1
ATOM 3054 C C . ILE B 1 78 ? -8.781 16.312 24.125 1 52.81 78 ILE B C 1
ATOM 3056 O O . ILE B 1 78 ? -9.867 16.891 24 1 52.81 78 ILE B O 1
ATOM 3060 N N . MET B 1 79 ? -7.848 16.719 24.953 1 53.34 79 MET B N 1
ATOM 3061 C CA . MET B 1 79 ? -8.039 17.922 25.766 1 53.34 79 MET B CA 1
ATOM 3062 C C . MET B 1 79 ? -8.188 19.156 24.891 1 53.34 79 MET B C 1
ATOM 3064 O O . MET B 1 79 ? -9.023 20.016 25.172 1 53.34 79 MET B O 1
ATOM 3068 N N . GLU B 1 80 ? -7.289 19.234 24.016 1 50.38 80 GLU B N 1
ATOM 3069 C CA . GLU B 1 80 ? -7.41 20.344 23.094 1 50.38 80 GLU B CA 1
ATOM 3070 C C . GLU B 1 80 ? -8.766 20.344 22.391 1 50.38 80 GLU B C 1
ATOM 3072 O O . GLU B 1 80 ? -9.375 21.391 22.188 1 50.38 80 GLU B O 1
ATOM 3077 N N . GLN B 1 81 ? -9.109 19.188 22.141 1 50.12 81 GLN B N 1
ATOM 3078 C CA . GLN B 1 81 ? -10.43 19.031 21.547 1 50.12 81 GLN B CA 1
ATOM 3079 C C . GLN B 1 81 ? -11.531 19.516 22.469 1 50.12 81 GLN B C 1
ATOM 3081 O O . GLN B 1 81 ? -12.492 20.141 22.031 1 50.12 81 GLN B O 1
ATOM 3086 N N . ALA B 1 82 ? -11.352 19.203 23.672 1 48.69 82 ALA B N 1
ATOM 3087 C CA . ALA B 1 82 ? -12.32 19.641 24.672 1 48.69 82 ALA B CA 1
ATOM 3088 C C . ALA B 1 82 ? -12.344 21.172 24.766 1 48.69 82 ALA B C 1
ATOM 3090 O O . ALA B 1 82 ? -13.414 21.781 24.859 1 48.69 82 ALA B O 1
ATOM 3091 N N . VAL B 1 83 ? -11.203 21.719 24.766 1 46.91 83 VAL B N 1
ATOM 3092 C CA . VAL B 1 83 ? -11.125 23.172 24.812 1 46.91 83 VAL B CA 1
ATOM 3093 C C . VAL B 1 83 ? -11.719 23.75 23.531 1 46.91 83 VAL B C 1
ATOM 3095 O O . VAL B 1 83 ? -12.477 24.719 23.594 1 46.91 83 VAL B O 1
ATOM 3098 N N . ALA B 1 84 ? -11.242 23.141 22.453 1 48.09 84 ALA B N 1
ATOM 3099 C CA . ALA B 1 84 ? -11.773 23.625 21.188 1 48.09 84 ALA B CA 1
ATOM 3100 C C . ALA B 1 84 ? -13.297 23.5 21.141 1 48.09 84 ALA B C 1
ATOM 3102 O O . ALA B 1 84 ? -13.977 24.375 20.594 1 48.09 84 ALA B O 1
ATOM 3103 N N . LYS B 1 85 ? -13.695 22.438 21.656 1 46.81 85 LYS B N 1
ATOM 3104 C CA . LYS B 1 85 ? -15.141 22.25 21.75 1 46.81 85 LYS B CA 1
ATOM 3105 C C . LYS B 1 85 ? -15.797 23.391 22.516 1 46.81 85 LYS B C 1
ATOM 3107 O O . LYS B 1 85 ? -16.922 23.781 22.219 1 46.81 85 LYS B O 1
ATOM 3112 N N . THR B 1 86 ? -15.133 23.734 23.547 1 45.78 86 THR B N 1
ATOM 3113 C CA . THR B 1 86 ? -15.695 24.828 24.328 1 45.78 86 THR B CA 1
ATOM 3114 C C . THR B 1 86 ? -15.703 26.109 23.5 1 45.78 86 THR B C 1
ATOM 3116 O O . THR B 1 86 ? -16.594 26.953 23.656 1 45.78 86 THR B O 1
ATOM 3119 N N . VAL B 1 87 ? -14.672 26.312 22.719 1 43.97 87 VAL B N 1
ATOM 3120 C CA . VAL B 1 87 ? -14.703 27.438 21.797 1 43.97 87 VAL B CA 1
ATOM 3121 C C . VAL B 1 87 ? -15.328 27 20.469 1 43.97 87 VAL B C 1
ATOM 3123 O O . VAL B 1 87 ? -14.727 26.219 19.719 1 43.97 87 VAL B O 1
ATOM 3126 N N . ASP B 1 88 ? -16.391 26.5 20.422 1 44.62 88 ASP B N 1
ATOM 3127 C CA . ASP B 1 88 ? -17.297 25.922 19.438 1 44.62 88 ASP B CA 1
ATOM 3128 C C . ASP B 1 88 ? -17.25 26.688 18.125 1 44.62 88 ASP B C 1
ATOM 3130 O O . ASP B 1 88 ? -18.234 27.328 17.719 1 44.62 88 ASP B O 1
ATOM 3134 N N . ASP B 1 89 ? -16.219 27.609 17.734 1 48.78 89 ASP B N 1
ATOM 3135 C CA . ASP B 1 89 ? -16.641 28.422 16.609 1 48.78 89 ASP B CA 1
ATOM 3136 C C . ASP B 1 89 ? -16.609 27.625 15.312 1 48.78 89 ASP B C 1
ATOM 3138 O O . ASP B 1 89 ? -15.57 27.094 14.922 1 48.78 89 ASP B O 1
ATOM 3142 N N . ALA B 1 90 ? -17.797 27.031 14.852 1 51.38 90 ALA B N 1
ATOM 3143 C CA . ALA B 1 90 ? -18.172 26.391 13.594 1 51.38 90 ALA B CA 1
ATOM 3144 C C . ALA B 1 90 ? -17.422 27.016 12.414 1 51.38 90 ALA B C 1
ATOM 3146 O O . ALA B 1 90 ? -17.156 26.344 11.422 1 51.38 90 ALA B O 1
ATOM 3147 N N . HIS B 1 91 ? -17.094 28.25 12.438 1 56.94 91 HIS B N 1
ATOM 3148 C CA . HIS B 1 91 ? -16.672 28.953 11.234 1 56.94 91 HIS B CA 1
ATOM 3149 C C . HIS B 1 91 ? -15.172 28.766 10.984 1 56.94 91 HIS B C 1
ATOM 3151 O O . HIS B 1 91 ? -14.688 29 9.875 1 56.94 91 HIS B O 1
ATOM 3157 N N . ASN B 1 92 ? -14.391 28.328 11.977 1 69.44 92 ASN B N 1
ATOM 3158 C CA . ASN B 1 92 ? -12.953 28.156 11.742 1 69.44 92 ASN B CA 1
ATOM 3159 C C . ASN B 1 92 ? -12.461 26.812 12.281 1 69.44 92 ASN B C 1
ATOM 3161 O O . ASN B 1 92 ? -11.758 26.766 13.289 1 69.44 92 ASN B O 1
ATOM 3165 N N . LEU B 1 93 ? -12.875 25.719 11.555 1 83.25 93 LEU B N 1
ATOM 3166 C CA . LEU B 1 93 ? -12.461 24.391 11.977 1 83.25 93 LEU B CA 1
ATOM 3167 C C . LEU B 1 93 ? -10.945 24.266 11.961 1 83.25 93 LEU B C 1
ATOM 3169 O O . LEU B 1 93 ? -10.289 24.703 11.023 1 83.25 93 LEU B O 1
ATOM 3173 N N . GLN B 1 94 ? -10.414 23.828 13.102 1 85.25 94 GLN B N 1
ATOM 3174 C CA . GLN B 1 94 ? -8.969 23.641 13.18 1 85.25 94 GLN B CA 1
ATOM 3175 C C . GLN B 1 94 ? -8.625 22.391 14 1 85.25 94 GLN B C 1
ATOM 3177 O O . GLN B 1 94 ? -9.477 21.859 14.719 1 85.25 94 GLN B O 1
ATOM 3182 N N . GLY B 1 95 ? -7.406 21.938 13.797 1 87.44 95 GLY B N 1
ATOM 3183 C CA . GLY B 1 95 ? -6.906 20.828 14.594 1 87.44 95 GLY B CA 1
ATOM 3184 C C . GLY B 1 95 ? -6.594 19.594 13.766 1 87.44 95 GLY B C 1
ATOM 3185 O O . GLY B 1 95 ? -6.551 19.656 12.539 1 87.44 95 GLY B O 1
ATOM 3186 N N . LYS B 1 96 ? -6.387 18.5 14.555 1 90.25 96 LYS B N 1
ATOM 3187 C CA . LYS B 1 96 ? -5.902 17.281 13.922 1 90.25 96 LYS B CA 1
ATOM 3188 C C . LYS B 1 96 ? -6.969 16.188 13.93 1 90.25 96 LYS B C 1
ATOM 3190 O O . LYS B 1 96 ? -7.688 16.031 14.922 1 90.25 96 LYS B O 1
ATOM 3195 N N . ILE B 1 97 ? -7.09 15.523 12.844 1 92.81 97 ILE B N 1
ATOM 3196 C CA . ILE B 1 97 ? -7.93 14.336 12.742 1 92.81 97 ILE B CA 1
ATOM 3197 C C . ILE B 1 97 ? -7.066 13.117 12.422 1 92.81 97 ILE B C 1
ATOM 3199 O O . ILE B 1 97 ? -6.348 13.109 11.422 1 92.81 97 ILE B O 1
ATOM 3203 N N . ASN B 1 98 ? -7.141 12.086 13.266 1 92.56 98 ASN B N 1
ATOM 3204 C CA . ASN B 1 98 ? -6.422 10.836 13.047 1 92.56 98 ASN B CA 1
ATOM 3205 C C . ASN B 1 98 ? -7.328 9.766 12.461 1 92.56 98 ASN B C 1
ATOM 3207 O O . ASN B 1 98 ? -8.273 9.32 13.117 1 92.56 98 ASN B O 1
ATOM 3211 N N . ILE B 1 99 ? -6.969 9.344 11.273 1 94.5 99 ILE B N 1
ATOM 3212 C CA . ILE B 1 99 ? -7.816 8.406 10.547 1 94.5 99 ILE B CA 1
ATOM 3213 C C . ILE B 1 99 ? -7.031 7.129 10.242 1 94.5 99 ILE B C 1
ATOM 3215 O O . ILE B 1 99 ? -5.945 7.188 9.664 1 94.5 99 ILE B O 1
ATOM 3219 N N . ASN B 1 100 ? -7.559 6.027 10.648 1 93.5 100 ASN B N 1
ATOM 3220 C CA . ASN B 1 100 ? -7.082 4.738 10.148 1 93.5 100 ASN B CA 1
ATOM 3221 C C . ASN B 1 100 ? -7.977 4.203 9.039 1 93.5 100 ASN B C 1
ATOM 3223 O O . ASN B 1 100 ? -9.203 4.297 9.117 1 93.5 100 ASN B O 1
ATOM 3227 N N . CYS B 1 101 ? -7.332 3.633 8.07 1 94.06 101 CYS B N 1
ATOM 3228 C CA . CYS B 1 101 ? -8.086 3.201 6.895 1 94.06 101 CYS B CA 1
ATOM 3229 C C . CYS B 1 101 ? -7.492 1.926 6.305 1 94.06 101 CYS B C 1
ATOM 3231 O O . CYS B 1 101 ? -6.273 1.73 6.332 1 94.06 101 CYS B O 1
ATOM 3233 N N . VAL B 1 102 ? -8.398 1.099 5.832 1 91.62 102 VAL B N 1
ATOM 3234 C CA . VAL B 1 102 ? -7.922 0.001 5 1 91.62 102 VAL B CA 1
ATOM 3235 C C . VAL B 1 102 ? -7.082 0.552 3.85 1 91.62 102 VAL B C 1
ATOM 3237 O O . VAL B 1 102 ? -7.418 1.586 3.268 1 91.62 102 VAL B O 1
ATOM 3240 N N . GLY B 1 103 ? -5.98 -0.051 3.564 1 90.5 103 GLY B N 1
ATOM 3241 C CA . GLY B 1 103 ? -5.098 0.393 2.498 1 90.5 103 GLY B CA 1
ATOM 3242 C C . GLY B 1 103 ? -5.613 0.041 1.114 1 90.5 103 GLY B C 1
ATOM 3243 O O . GLY B 1 103 ? -6.816 -0.136 0.919 1 90.5 103 GLY B O 1
ATOM 3244 N N . GLY B 1 104 ? -4.656 0.11 0.112 1 91.62 104 GLY B N 1
ATOM 3245 C CA . GLY B 1 104 ? -5.008 -0.242 -1.254 1 91.62 104 GLY B CA 1
ATOM 3246 C C . GLY B 1 104 ? -5.852 0.814 -1.943 1 91.62 104 GLY B C 1
ATOM 3247 O O . GLY B 1 104 ? -5.801 1.991 -1.581 1 91.62 104 GLY B O 1
ATOM 3248 N N . TYR B 1 105 ? -6.551 0.335 -2.9 1 94.75 105 TYR B N 1
ATOM 3249 C CA . TYR B 1 105 ? -7.332 1.221 -3.758 1 94.75 105 TYR B CA 1
ATOM 3250 C C . TYR B 1 105 ? -8.297 2.064 -2.934 1 94.75 105 TYR B C 1
ATOM 3252 O O . TYR B 1 105 ? -8.414 3.273 -3.146 1 94.75 105 TYR B O 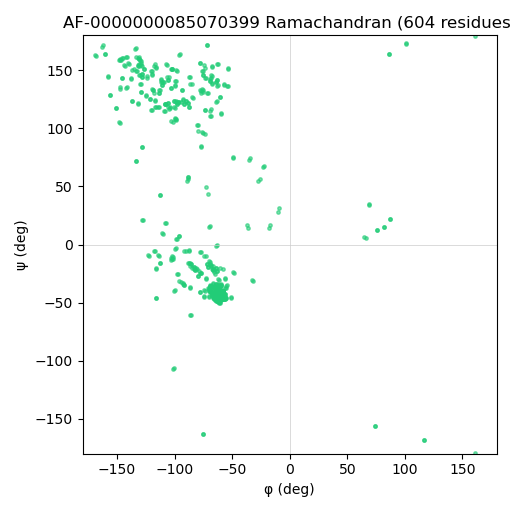1
ATOM 3260 N N . ILE B 1 106 ? -8.977 1.493 -2 1 95.81 106 ILE B N 1
ATOM 3261 C CA . ILE B 1 106 ? -9.977 2.199 -1.204 1 95.81 106 ILE B CA 1
ATOM 3262 C C . ILE B 1 106 ? -9.305 3.336 -0.432 1 95.81 106 ILE B C 1
ATOM 3264 O O . ILE B 1 106 ? -9.773 4.477 -0.471 1 95.81 106 ILE B O 1
ATOM 3268 N N . GLY B 1 107 ? -8.258 3.059 0.244 1 96.19 107 GLY B N 1
ATOM 3269 C CA . GLY B 1 107 ? -7.555 4.082 1.003 1 96.19 107 GLY B CA 1
ATOM 3270 C C . GLY B 1 107 ? -6.84 5.094 0.124 1 96.19 107 GLY B C 1
ATOM 3271 O O . GLY B 1 107 ? -6.973 6.301 0.325 1 96.19 107 GLY B O 1
ATOM 3272 N N . GLU B 1 108 ? -6.156 4.609 -0.881 1 96.56 108 GLU B N 1
ATOM 3273 C CA . GLU B 1 108 ? -5.215 5.422 -1.646 1 96.56 108 GLU B CA 1
ATOM 3274 C C . GLU B 1 108 ? -5.934 6.246 -2.709 1 96.56 108 GLU B C 1
ATOM 3276 O O . GLU B 1 108 ? -5.41 7.262 -3.174 1 96.56 108 GLU B O 1
ATOM 3281 N N . GLU B 1 109 ? -7.113 5.824 -3.094 1 97 109 GLU B N 1
ATOM 3282 C CA . GLU B 1 109 ? -7.805 6.527 -4.172 1 97 109 GLU B CA 1
ATOM 3283 C C . GLU B 1 109 ? -9.102 7.156 -3.678 1 97 109 GLU B C 1
ATOM 3285 O O . GLU B 1 109 ? -9.359 8.344 -3.912 1 97 109 GLU B O 1
ATOM 3290 N N . ILE B 1 110 ? -9.859 6.461 -2.957 1 97.94 110 ILE B N 1
ATOM 3291 C CA . ILE B 1 110 ? -11.195 6.934 -2.604 1 97.94 110 ILE B CA 1
ATOM 3292 C C . ILE B 1 110 ? -11.117 7.805 -1.353 1 97.94 110 ILE B C 1
ATOM 3294 O O . ILE B 1 110 ? -11.359 9.016 -1.414 1 97.94 110 ILE B O 1
ATOM 3298 N N . VAL B 1 111 ? -10.656 7.227 -0.281 1 98.31 111 VAL B N 1
ATOM 3299 C CA . VAL B 1 111 ? -10.633 7.945 0.986 1 98.31 111 VAL B CA 1
ATOM 3300 C C . VAL B 1 111 ? -9.664 9.125 0.893 1 98.31 111 VAL B C 1
ATOM 3302 O O . VAL B 1 111 ? -9.945 10.211 1.41 1 98.31 111 VAL B O 1
ATOM 3305 N N . ASN B 1 112 ? -8.602 8.883 0.248 1 97.88 112 ASN B N 1
ATOM 3306 C CA . ASN B 1 112 ? -7.609 9.938 0.081 1 97.88 112 ASN B CA 1
ATOM 3307 C C . ASN B 1 112 ? -8.203 11.148 -0.632 1 97.88 112 ASN B C 1
ATOM 3309 O O . ASN B 1 112 ? -7.98 12.289 -0.215 1 97.88 112 ASN B O 1
ATOM 3313 N N . GLN B 1 113 ? -8.906 10.969 -1.702 1 98.38 113 GLN B N 1
ATOM 3314 C CA . GLN B 1 113 ? -9.516 12.078 -2.426 1 98.38 113 GLN B CA 1
ATOM 3315 C C . GLN B 1 113 ? -10.539 12.805 -1.561 1 98.38 113 GLN B C 1
ATOM 3317 O O . GLN B 1 113 ? -10.625 14.039 -1.588 1 98.38 113 GLN B O 1
ATOM 3322 N N . LEU B 1 114 ? -11.266 12.023 -0.871 1 98.62 114 LEU B N 1
ATOM 3323 C CA . LEU B 1 114 ? -12.219 12.586 0.083 1 98.62 114 LEU B CA 1
ATOM 3324 C C . LEU B 1 114 ? -11.508 13.461 1.108 1 98.62 114 LEU B C 1
ATOM 3326 O O . LEU B 1 114 ? -11.938 14.586 1.372 1 98.62 114 LEU B O 1
ATOM 3330 N N . VAL B 1 115 ? -10.406 13 1.646 1 98.5 115 VAL B N 1
ATOM 3331 C CA . VAL B 1 115 ? -9.609 13.719 2.635 1 98.5 115 VAL B CA 1
ATOM 3332 C C . VAL B 1 115 ? -9.039 14.992 2.01 1 98.5 115 VAL B C 1
ATOM 3334 O O . VAL B 1 115 ? -9.094 16.062 2.611 1 98.5 115 VAL B O 1
ATOM 3337 N N . ASN B 1 116 ? -8.523 14.859 0.818 1 98 116 ASN B N 1
ATOM 3338 C CA . ASN B 1 116 ? -7.973 16.016 0.125 1 98 116 ASN B CA 1
ATOM 3339 C C . ASN B 1 116 ? -9.008 17.125 -0.024 1 98 116 ASN B C 1
ATOM 3341 O O . ASN B 1 116 ? -8.719 18.297 0.255 1 98 116 ASN B O 1
ATOM 3345 N N . ASP B 1 117 ? -10.164 16.781 -0.439 1 97.94 117 ASP B N 1
ATOM 3346 C CA . ASP B 1 117 ? -11.227 17.766 -0.65 1 97.94 117 ASP B CA 1
ATOM 3347 C C . ASP B 1 117 ? -11.641 18.406 0.668 1 97.94 117 ASP B C 1
ATOM 3349 O O . ASP B 1 117 ? -11.875 19.625 0.725 1 97.94 117 ASP B O 1
ATOM 3353 N N . PHE B 1 118 ? -11.75 17.594 1.723 1 97.88 118 PHE B N 1
ATOM 3354 C CA . PHE B 1 118 ? -12.102 18.125 3.029 1 97.88 118 PHE B CA 1
ATOM 3355 C C . PHE B 1 118 ? -11.055 19.141 3.5 1 97.88 118 PHE B C 1
ATOM 3357 O O . PHE B 1 118 ? -11.398 20.203 4.004 1 97.88 118 PHE B O 1
ATOM 3364 N N . MET B 1 119 ? -9.812 18.781 3.293 1 95.75 119 MET B N 1
ATOM 3365 C CA . MET B 1 119 ? -8.719 19.656 3.713 1 95.75 119 MET B CA 1
ATOM 3366 C C . MET B 1 119 ? -8.719 20.953 2.906 1 95.75 119 MET B C 1
ATOM 3368 O O . MET B 1 119 ? -8.359 22 3.424 1 95.75 119 MET B O 1
ATOM 3372 N N . THR B 1 120 ? -9.047 20.844 1.686 1 92.62 120 THR B N 1
ATOM 3373 C CA . THR B 1 120 ? -9.156 22.031 0.845 1 92.62 120 THR B CA 1
ATOM 3374 C C . THR B 1 120 ? -10.227 22.984 1.377 1 92.62 120 THR B C 1
ATOM 3376 O O . THR B 1 120 ? -10.039 24.203 1.385 1 92.62 120 THR B O 1
ATOM 3379 N N . LEU B 1 121 ? -11.32 22.438 1.841 1 93 121 LEU B N 1
ATOM 3380 C CA . LEU B 1 121 ? -12.43 23.219 2.391 1 93 121 LEU B CA 1
ATOM 3381 C C . LEU B 1 121 ? -12.062 23.781 3.762 1 93 121 LEU B C 1
ATOM 3383 O O . LEU B 1 121 ? -12.555 24.844 4.152 1 93 121 LEU B O 1
ATOM 3387 N N . HIS B 1 122 ? -11.219 23.047 4.41 1 92.81 122 HIS B N 1
ATOM 3388 C CA . HIS B 1 122 ? -10.828 23.438 5.762 1 92.81 122 HIS B CA 1
ATOM 3389 C C . HIS B 1 122 ? -9.312 23.484 5.91 1 92.81 122 HIS B C 1
ATOM 3391 O O . HIS B 1 122 ? -8.719 22.594 6.52 1 92.81 122 HIS B O 1
ATOM 3397 N N . PRO B 1 123 ? -8.688 24.547 5.543 1 88.69 123 PRO B N 1
ATOM 3398 C CA . PRO B 1 123 ? -7.23 24.625 5.406 1 88.69 123 PRO B CA 1
ATOM 3399 C C . PRO B 1 123 ? -6.508 24.547 6.75 1 88.69 123 PRO B C 1
ATOM 3401 O O . PRO B 1 123 ? -5.293 24.344 6.793 1 88.69 123 PRO B O 1
ATOM 3404 N N . ASN B 1 124 ? -7.246 24.734 7.84 1 89.19 124 ASN B N 1
ATOM 3405 C CA . ASN B 1 124 ? -6.598 24.719 9.148 1 89.19 124 ASN B CA 1
ATOM 3406 C C . ASN B 1 124 ? -6.703 23.344 9.805 1 89.19 124 ASN B C 1
ATOM 3408 O O . ASN B 1 124 ? -6.309 23.172 10.961 1 89.19 124 ASN B O 1
ATOM 3412 N N . ILE B 1 125 ? -7.195 22.375 9.078 1 92.31 125 ILE B N 1
ATOM 3413 C CA . ILE B 1 125 ? -7.277 21 9.555 1 92.31 125 ILE B CA 1
ATOM 3414 C C . ILE B 1 125 ? -6.039 20.219 9.109 1 92.31 125 ILE B C 1
ATOM 3416 O O . ILE B 1 125 ? -5.598 20.359 7.961 1 92.31 125 ILE B O 1
ATOM 3420 N N . GLN B 1 126 ? -5.52 19.531 10.055 1 92.88 126 GLN B N 1
ATOM 3421 C CA . GLN B 1 126 ? -4.469 18.562 9.75 1 92.88 126 GLN B CA 1
ATOM 3422 C C . GLN B 1 126 ? -4.996 17.141 9.828 1 92.88 126 GLN B C 1
ATOM 3424 O O . GLN B 1 126 ? -5.785 16.812 10.711 1 92.88 126 GLN B O 1
ATOM 3429 N N . VAL B 1 127 ? -4.547 16.297 8.914 1 96.62 127 VAL B N 1
ATOM 3430 C CA . VAL B 1 127 ? -5.02 14.914 8.891 1 96.62 127 VAL B CA 1
ATOM 3431 C C . VAL B 1 127 ? -3.828 13.961 8.961 1 96.62 127 VAL B C 1
ATOM 3433 O O . VAL B 1 127 ? -2.834 14.148 8.258 1 96.62 127 VAL B O 1
ATOM 3436 N N . HIS B 1 128 ? -3.883 13.07 9.867 1 95.19 128 HIS B N 1
ATOM 3437 C CA . HIS B 1 128 ? -3.041 11.883 9.859 1 95.19 128 HIS B CA 1
ATOM 3438 C C . HIS B 1 128 ? -3.791 10.68 9.297 1 95.19 128 HIS B C 1
ATOM 3440 O O . HIS B 1 128 ? -4.727 10.172 9.93 1 95.19 128 HIS B O 1
ATOM 3446 N N . LEU B 1 129 ? -3.426 10.281 8.125 1 96.12 129 LEU B N 1
ATOM 3447 C CA . LEU B 1 129 ? -4.039 9.141 7.461 1 96.12 129 LEU B CA 1
ATOM 3448 C C . LEU B 1 129 ? -3.123 7.918 7.52 1 96.12 129 LEU B C 1
ATOM 3450 O O . LEU B 1 129 ? -2.053 7.91 6.906 1 96.12 129 LEU B O 1
ATOM 3454 N N . ASP B 1 130 ? -3.607 6.852 8.188 1 93.5 130 ASP B N 1
ATOM 3455 C CA . ASP B 1 130 ? -2.795 5.68 8.5 1 93.5 130 ASP B CA 1
ATOM 3456 C C . ASP B 1 130 ? -3.371 4.426 7.844 1 93.5 130 ASP B C 1
ATOM 3458 O O . ASP B 1 130 ? -4.574 4.172 7.93 1 93.5 130 ASP B O 1
ATOM 3462 N N . PHE B 1 131 ? -2.484 3.66 7.215 1 90.44 131 PHE B N 1
ATOM 3463 C CA . PHE B 1 131 ? -2.939 2.445 6.551 1 90.44 131 PHE B CA 1
ATOM 3464 C C . PHE B 1 131 ? -2.432 1.207 7.281 1 90.44 131 PHE B C 1
ATOM 3466 O O . PHE B 1 131 ? -2.436 0.107 6.727 1 90.44 131 PHE B O 1
ATOM 3473 N N . SER B 1 132 ? -1.9 1.345 8.383 1 80.19 132 SER B N 1
ATOM 3474 C CA . SER B 1 132 ? -1.389 0.19 9.117 1 80.19 132 SER B CA 1
ATOM 3475 C C . SER B 1 132 ? -2.525 -0.697 9.609 1 80.19 132 SER B C 1
ATOM 3477 O O . SER B 1 132 ? -3.598 -0.202 9.961 1 80.19 132 SER B O 1
ATOM 3479 N N . SER B 1 133 ? -2.676 -2.061 9.086 1 63.5 133 SER B N 1
ATOM 3480 C CA . SER B 1 133 ? -3.779 -2.992 9.297 1 63.5 133 SER B CA 1
ATOM 3481 C C . SER B 1 133 ? -3.791 -3.516 10.727 1 63.5 133 SER B C 1
ATOM 3483 O O . SER B 1 133 ? -3.148 -4.52 11.031 1 63.5 133 SER B O 1
ATOM 3485 N N . GLN B 1 134 ? -3.621 -2.885 11.711 1 56.94 134 GLN B N 1
ATOM 3486 C CA . GLN B 1 134 ? -3.76 -3.625 12.961 1 56.94 134 GLN B CA 1
ATOM 3487 C C . GLN B 1 134 ? -5.227 -3.883 13.289 1 56.94 134 GLN B C 1
ATOM 3489 O O . GLN B 1 134 ? -6.074 -3.01 13.094 1 56.94 134 GLN B O 1
ATOM 3494 N N . ARG B 1 135 ? -5.645 -5.211 12.852 1 51.47 135 ARG B N 1
ATOM 3495 C CA . ARG B 1 135 ? -6.961 -5.441 13.438 1 51.47 135 ARG B CA 1
ATOM 3496 C C . ARG B 1 135 ? -7.141 -4.625 14.719 1 51.47 135 ARG B C 1
ATOM 3498 O O . ARG B 1 135 ? -6.547 -4.941 15.75 1 51.47 135 ARG B O 1
ATOM 3505 N N . VAL B 1 136 ? -6.98 -3.574 14.547 1 46.78 136 VAL B N 1
ATOM 3506 C CA . VAL B 1 136 ? -7.043 -2.648 15.672 1 46.78 136 VAL B CA 1
ATOM 3507 C C . VAL B 1 136 ? -8.109 -3.111 16.672 1 46.78 136 VAL B C 1
ATOM 3509 O O . VAL B 1 136 ? -9.258 -3.35 16.281 1 46.78 136 VAL B O 1
ATOM 3512 N N . ASP B 1 137 ? -7.832 -4.164 17.406 1 48.34 137 ASP B N 1
ATOM 3513 C CA . ASP B 1 137 ? -8.695 -3.793 18.531 1 48.34 137 ASP B CA 1
ATOM 3514 C C . ASP B 1 137 ? -8.938 -2.285 18.547 1 48.34 137 ASP B C 1
ATOM 3516 O O . ASP B 1 137 ? -7.996 -1.5 18.672 1 48.34 137 ASP B O 1
ATOM 3520 N N . LEU B 1 138 ? -9.664 -1.983 17.469 1 50.5 138 LEU B N 1
ATOM 3521 C CA . LEU B 1 138 ? -10.086 -0.587 17.406 1 50.5 138 LEU B CA 1
ATOM 3522 C C . LEU B 1 138 ? -9.789 0.128 18.719 1 50.5 138 LEU B C 1
ATOM 3524 O O . LEU B 1 138 ? -10.625 0.148 19.625 1 50.5 138 LEU B O 1
ATOM 3528 N N . VAL B 1 139 ? -8.703 -0.391 19.297 1 47.81 139 VAL B N 1
ATOM 3529 C CA . VAL B 1 139 ? -8.555 0.404 20.516 1 47.81 139 VAL B CA 1
ATOM 3530 C C . VAL B 1 139 ? -8.641 1.89 20.172 1 47.81 139 VAL B C 1
ATOM 3532 O O . VAL B 1 139 ? -7.75 2.438 19.531 1 47.81 139 VAL B O 1
ATOM 3535 N N . LEU B 1 140 ? -9.852 2.377 19.891 1 52.97 140 LEU B N 1
ATOM 3536 C CA . LEU B 1 140 ? -10.336 3.75 19.828 1 52.97 140 LEU B CA 1
ATOM 3537 C C . LEU B 1 140 ? -9.391 4.695 20.562 1 52.97 140 LEU B C 1
ATOM 3539 O O . LEU B 1 140 ? -9.547 5.914 20.484 1 52.97 140 LEU B O 1
ATOM 3543 N N . ASP B 1 141 ? -8.25 4.133 20.812 1 61.59 141 ASP B N 1
ATOM 3544 C CA . ASP B 1 141 ? -7.543 5.133 21.609 1 61.59 141 ASP B CA 1
ATOM 3545 C C . ASP B 1 141 ? -6.516 5.879 20.75 1 61.59 141 ASP B C 1
ATOM 3547 O O . ASP B 1 141 ? -6.133 7.004 21.078 1 61.59 141 ASP B O 1
ATOM 3551 N N . GLU B 1 142 ? -6.293 5.332 19.438 1 74.81 142 GLU B N 1
ATOM 3552 C CA . GLU B 1 142 ? -5.25 6.039 18.703 1 74.81 142 GLU B CA 1
ATOM 3553 C C . GLU B 1 142 ? -5.824 6.777 17.5 1 74.81 142 GLU B C 1
ATOM 3555 O O . GLU B 1 142 ? -5.199 7.699 16.984 1 74.81 142 GLU B O 1
ATOM 3560 N N . PHE B 1 143 ? -7.012 6.402 17.156 1 87.38 143 PHE B N 1
ATOM 3561 C CA . PHE B 1 143 ? -7.617 7.008 15.977 1 87.38 143 PHE B CA 1
ATOM 3562 C C . PHE B 1 143 ? -9.008 7.543 16.297 1 87.38 143 PHE B C 1
ATOM 3564 O O . PHE B 1 143 ? -9.734 6.961 17.094 1 87.38 143 PHE B O 1
ATOM 3571 N N . ASP B 1 144 ? -9.234 8.672 15.609 1 87.38 144 ASP B N 1
ATOM 3572 C CA . ASP B 1 144 ? -10.555 9.281 15.758 1 87.38 144 ASP B CA 1
ATOM 3573 C C . ASP B 1 144 ? -11.594 8.547 14.922 1 87.38 144 ASP B C 1
ATOM 3575 O O . ASP B 1 144 ? -12.75 8.414 15.336 1 87.38 144 ASP B O 1
ATOM 3579 N N . LEU B 1 145 ? -11.164 8.203 13.758 1 92.5 145 LEU B N 1
ATOM 3580 C CA . LEU B 1 145 ? -12.023 7.551 12.773 1 92.5 145 LEU B CA 1
ATOM 3581 C C . LEU B 1 145 ? -11.328 6.344 12.156 1 92.5 145 LEU B C 1
ATOM 3583 O O . LEU B 1 145 ? -10.117 6.363 11.938 1 92.5 145 LEU B O 1
ATOM 3587 N N . VAL B 1 146 ? -12.164 5.363 11.789 1 92.62 146 VAL B N 1
ATOM 3588 C CA . VAL B 1 146 ? -11.617 4.168 11.156 1 92.62 146 VAL B CA 1
ATOM 3589 C C . VAL B 1 146 ? -12.492 3.758 9.977 1 92.62 146 VAL B C 1
ATOM 3591 O O . VAL B 1 146 ? -13.703 3.602 10.125 1 92.62 146 VAL B O 1
ATOM 3594 N N . PHE B 1 147 ? -11.898 3.662 8.812 1 94.5 147 PHE B N 1
ATOM 3595 C CA . PHE B 1 147 ? -12.531 2.994 7.684 1 94.5 147 PHE B CA 1
ATOM 3596 C C . PHE B 1 147 ? -12.211 1.506 7.684 1 94.5 147 PHE B C 1
ATOM 3598 O O . PHE B 1 147 ? -11.047 1.115 7.527 1 94.5 147 PHE B O 1
ATOM 3605 N N . ARG B 1 148 ? -13.242 0.707 7.723 1 92.06 148 ARG B N 1
ATOM 3606 C CA . ARG B 1 148 ? -13.008 -0.724 7.898 1 92.06 148 ARG B CA 1
ATOM 3607 C C . ARG B 1 148 ? -13.922 -1.541 6.988 1 92.06 148 ARG B C 1
ATOM 3609 O O . ARG B 1 148 ? -15.102 -1.218 6.824 1 92.06 148 ARG B O 1
ATOM 3616 N N . MET B 1 149 ? -13.297 -2.562 6.547 1 91.81 149 MET B N 1
ATOM 3617 C CA . MET B 1 149 ? -14.062 -3.518 5.746 1 91.81 149 MET B CA 1
ATOM 3618 C C . MET B 1 149 ? -14.438 -4.742 6.574 1 91.81 149 MET B C 1
ATOM 3620 O O . MET B 1 149 ? -13.703 -5.133 7.484 1 91.81 149 MET B O 1
ATOM 3624 N N . GLY B 1 150 ? -15.586 -5.352 6.184 1 90.19 150 GLY B N 1
ATOM 3625 C CA . GLY B 1 150 ? -15.961 -6.621 6.777 1 90.19 150 GLY B CA 1
ATOM 3626 C C . GLY B 1 150 ? -17.016 -6.488 7.855 1 90.19 150 GLY B C 1
ATOM 3627 O O . GLY B 1 150 ? -17.344 -5.375 8.281 1 90.19 150 GLY B O 1
ATOM 3628 N N . GLU B 1 151 ? -17.453 -7.609 8.273 1 86.19 151 GLU B N 1
ATOM 3629 C CA . GLU B 1 151 ? -18.453 -7.637 9.336 1 86.19 151 GLU B CA 1
ATOM 3630 C C . GLU B 1 151 ? -17.859 -7.18 10.664 1 86.19 151 GLU B C 1
ATOM 3632 O O . GLU B 1 151 ? -16.719 -7.492 10.977 1 86.19 151 GLU B O 1
ATOM 3637 N N . LEU B 1 152 ? -18.688 -6.438 11.352 1 83.12 152 LEU B N 1
ATOM 3638 C CA . LEU B 1 152 ? -18.219 -5.844 12.602 1 83.12 152 LEU B CA 1
ATOM 3639 C C . LEU B 1 152 ? -18.688 -6.66 13.805 1 83.12 152 LEU B C 1
ATOM 3641 O O . LEU B 1 152 ? -19.812 -7.164 13.812 1 83.12 152 LEU B O 1
ATOM 3645 N N . GLU B 1 153 ? -17.734 -6.781 14.633 1 76.5 153 GLU B N 1
ATOM 3646 C CA . GLU B 1 153 ? -18.156 -7.332 15.914 1 76.5 153 GLU B CA 1
ATOM 3647 C C . GLU B 1 153 ? -18.844 -6.27 16.781 1 76.5 153 GLU B C 1
ATOM 3649 O O . GLU B 1 153 ? -18.703 -5.074 16.516 1 76.5 153 GLU B O 1
ATOM 3654 N N . ASP B 1 154 ? -19.641 -6.777 17.672 1 66.5 154 ASP B N 1
ATOM 3655 C CA . ASP B 1 154 ? -20.297 -5.863 18.594 1 66.5 154 ASP B CA 1
ATOM 3656 C C . ASP B 1 154 ? -19.266 -5.07 19.406 1 66.5 154 ASP B C 1
ATOM 3658 O O . ASP B 1 154 ? -18.359 -5.652 20 1 66.5 154 ASP B O 1
ATOM 3662 N N . SER B 1 155 ? -19.375 -3.807 19.031 1 72.12 155 SER B N 1
ATOM 3663 C CA . SER B 1 155 ? -18.5 -2.912 19.797 1 72.12 155 SER B CA 1
ATOM 3664 C C . SER B 1 155 ? -19.266 -1.675 20.266 1 72.12 155 SER B C 1
ATOM 3666 O O . SER B 1 155 ? -20.438 -1.49 19.906 1 72.12 155 SER B O 1
ATOM 3668 N N . GLY B 1 156 ? -18.812 -0.978 21.203 1 76.12 156 GLY B N 1
ATOM 3669 C CA . GLY B 1 156 ? -19.359 0.285 21.656 1 76.12 156 GLY B CA 1
ATOM 3670 C C . GLY B 1 156 ? -19.156 1.421 20.672 1 76.12 156 GLY B C 1
ATOM 3671 O O . GLY B 1 156 ? -19.531 2.561 20.938 1 76.12 156 GLY B O 1
ATOM 3672 N N . LEU B 1 157 ? -18.812 1.009 19.469 1 83.5 157 LEU B N 1
ATOM 3673 C CA . LEU B 1 157 ? -18.547 2.029 18.453 1 83.5 157 LEU B CA 1
ATOM 3674 C C . LEU B 1 157 ? -19.766 2.25 17.562 1 83.5 157 LEU B C 1
ATOM 3676 O O . LEU B 1 157 ? -20.594 1.348 17.406 1 83.5 157 LEU B O 1
ATOM 3680 N N . VAL B 1 158 ? -19.812 3.504 17.125 1 89.19 158 VAL B N 1
ATOM 3681 C CA . VAL B 1 158 ? -20.766 3.787 16.062 1 89.19 158 VAL B CA 1
ATOM 3682 C C . VAL B 1 158 ? -20.219 3.275 14.727 1 89.19 158 VAL B C 1
ATOM 3684 O O . VAL B 1 158 ? -19.047 3.492 14.406 1 89.19 158 VAL B O 1
ATOM 3687 N N . ALA B 1 159 ? -21.047 2.588 14.031 1 92.88 159 ALA B N 1
ATOM 3688 C CA . ALA B 1 159 ? -20.703 2.096 12.703 1 92.88 159 ALA B CA 1
ATOM 3689 C C . ALA B 1 159 ? -21.672 2.648 11.648 1 92.88 159 ALA B C 1
ATOM 3691 O O . ALA B 1 159 ? -22.859 2.359 11.68 1 92.88 159 ALA B O 1
ATOM 3692 N N . ARG B 1 160 ? -21.125 3.451 10.734 1 95 160 ARG B N 1
ATOM 3693 C CA . ARG B 1 160 ? -21.891 3.926 9.594 1 95 160 ARG B CA 1
ATOM 3694 C C . ARG B 1 160 ? -21.5 3.191 8.32 1 95 160 ARG B C 1
ATOM 3696 O O . ARG B 1 160 ? -20.359 3.281 7.879 1 95 160 ARG B O 1
ATOM 3703 N N . LYS B 1 161 ? -22.422 2.518 7.812 1 97 161 LYS B N 1
ATOM 3704 C CA . LYS B 1 161 ? -22.141 1.814 6.566 1 97 161 LYS B CA 1
ATOM 3705 C C . LYS B 1 161 ? -22 2.791 5.402 1 97 161 LYS B C 1
ATOM 3707 O O . LYS B 1 161 ? -22.875 3.633 5.18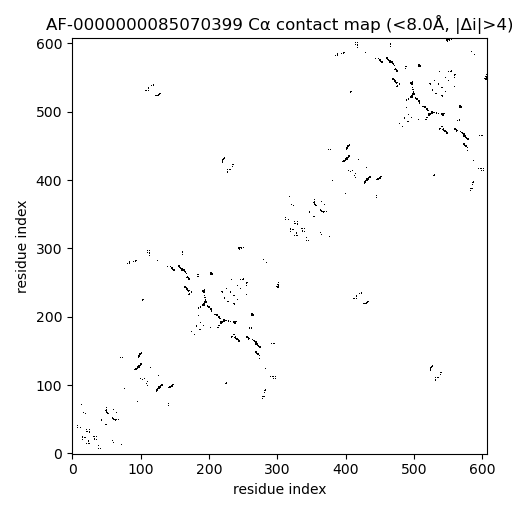4 1 97 161 LYS B O 1
ATOM 3712 N N . LEU B 1 162 ? -20.953 2.66 4.652 1 98.19 162 LEU B N 1
ATOM 3713 C CA . LEU B 1 162 ? -20.703 3.562 3.533 1 98.19 162 LEU B CA 1
ATOM 3714 C C . LEU B 1 162 ? -21.109 2.916 2.211 1 98.19 162 LEU B C 1
ATOM 3716 O O . LEU B 1 162 ? -21.656 3.58 1.334 1 98.19 162 LEU B O 1
ATOM 3720 N N . MET B 1 163 ? -20.812 1.62 2.102 1 97.31 163 MET B N 1
ATOM 3721 C CA . MET B 1 163 ? -21.188 0.888 0.896 1 97.31 163 MET B CA 1
ATOM 3722 C C . MET B 1 163 ? -21.016 -0.614 1.093 1 97.31 163 MET B C 1
ATOM 3724 O O . MET B 1 163 ? -20.391 -1.047 2.066 1 97.31 163 MET B O 1
ATOM 3728 N N . ASP B 1 164 ? -21.656 -1.345 0.214 1 97.31 164 ASP B N 1
ATOM 3729 C CA . ASP B 1 164 ? -21.328 -2.754 0.01 1 97.31 164 ASP B CA 1
ATOM 3730 C C . ASP B 1 164 ? -20.406 -2.938 -1.188 1 97.31 164 ASP B C 1
ATOM 3732 O O . ASP B 1 164 ? -20.75 -2.553 -2.309 1 97.31 164 ASP B O 1
ATOM 3736 N N . ILE B 1 165 ? -19.297 -3.494 -0.893 1 97 165 ILE B N 1
ATOM 3737 C CA . ILE B 1 165 ? -18.312 -3.701 -1.938 1 97 165 ILE B CA 1
ATOM 3738 C C . ILE B 1 165 ? -18.562 -5.031 -2.645 1 97 165 ILE B C 1
ATOM 3740 O O . ILE B 1 165 ? -18.469 -6.094 -2.031 1 97 165 ILE B O 1
ATOM 3744 N N . ALA B 1 166 ? -18.844 -4.934 -3.92 1 96.25 166 ALA B N 1
ATOM 3745 C CA . ALA B 1 166 ? -19.016 -6.137 -4.727 1 96.25 166 ALA B CA 1
ATOM 3746 C C . ALA B 1 166 ? -17.672 -6.789 -5.047 1 96.25 166 ALA B C 1
ATOM 3748 O O . ALA B 1 166 ? -16.734 -6.117 -5.469 1 96.25 166 ALA B O 1
ATOM 3749 N N . ASN B 1 167 ? -17.625 -8.086 -4.809 1 96.38 167 ASN B N 1
ATOM 3750 C CA . ASN B 1 167 ? -16.453 -8.867 -5.195 1 96.38 167 ASN B CA 1
ATOM 3751 C C . ASN B 1 167 ? -16.719 -9.68 -6.465 1 96.38 167 ASN B C 1
ATOM 3753 O O . ASN B 1 167 ? -17.844 -10.07 -6.734 1 96.38 167 ASN B O 1
ATOM 3757 N N . CYS B 1 168 ? -15.625 -9.906 -7.215 1 96.44 168 CYS B N 1
ATOM 3758 C CA . CYS B 1 168 ? -15.812 -10.602 -8.484 1 96.44 168 CYS B CA 1
ATOM 3759 C C . CYS B 1 168 ? -14.625 -11.508 -8.789 1 96.44 168 CYS B C 1
ATOM 3761 O O . CYS B 1 168 ? -13.555 -11.367 -8.195 1 96.44 168 CYS B O 1
ATOM 3763 N N . THR B 1 169 ? -14.891 -12.422 -9.641 1 98.06 169 THR B N 1
ATOM 3764 C CA . THR B 1 169 ? -13.875 -13.297 -10.219 1 98.06 169 THR B CA 1
ATOM 3765 C C . THR B 1 169 ? -13.578 -12.906 -11.664 1 98.06 169 THR B C 1
ATOM 3767 O O . THR B 1 169 ? -14.477 -12.93 -12.508 1 98.06 169 THR B O 1
ATOM 3770 N N . LEU B 1 170 ? -12.32 -12.594 -11.906 1 98.62 170 LEU B N 1
ATOM 3771 C CA . LEU B 1 170 ? -11.977 -12 -13.195 1 98.62 170 LEU B CA 1
ATOM 3772 C C . LEU B 1 170 ? -10.781 -12.719 -13.82 1 98.62 170 LEU B C 1
ATOM 3774 O O . LEU B 1 170 ? -9.969 -13.312 -13.109 1 98.62 170 LEU B O 1
ATOM 3778 N N . ALA B 1 171 ? -10.703 -12.641 -15.102 1 98.56 171 ALA B N 1
ATOM 3779 C CA . ALA B 1 171 ? -9.539 -13.047 -15.875 1 98.56 171 ALA B CA 1
ATOM 3780 C C . ALA B 1 171 ? -9.375 -12.188 -17.125 1 98.56 171 ALA B C 1
ATOM 3782 O O . ALA B 1 171 ? -10.328 -1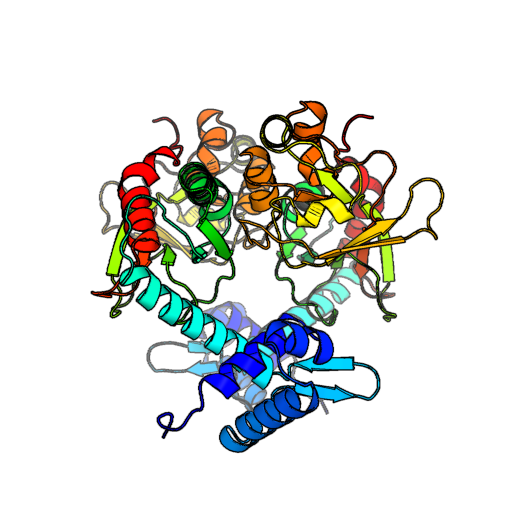1.531 -17.562 1 98.56 171 ALA B O 1
ATOM 3783 N N . SER B 1 172 ? -8.172 -12.188 -17.641 1 98.62 172 SER B N 1
ATOM 3784 C CA . SER B 1 172 ? -7.973 -11.555 -18.938 1 98.62 172 SER B CA 1
ATOM 3785 C C . SER B 1 172 ? -8.492 -12.43 -20.078 1 98.62 172 SER B C 1
ATOM 3787 O O . SER B 1 172 ? -8.469 -13.656 -19.969 1 98.62 172 SER B O 1
ATOM 3789 N N . PRO B 1 173 ? -8.969 -11.828 -21.172 1 98.5 173 PRO B N 1
ATOM 3790 C CA . PRO B 1 173 ? -9.344 -12.625 -22.344 1 98.5 173 PRO B CA 1
ATOM 3791 C C . PRO B 1 173 ? -8.219 -13.523 -22.844 1 98.5 173 PRO B C 1
ATOM 3793 O O . PRO B 1 173 ? -8.469 -14.641 -23.297 1 98.5 173 PRO B O 1
ATOM 3796 N N . ARG B 1 174 ? -7.074 -13.055 -22.734 1 96.56 174 ARG B N 1
ATOM 3797 C CA . ARG B 1 174 ? -5.922 -13.836 -23.141 1 96.56 174 ARG B CA 1
ATOM 3798 C C . ARG B 1 174 ? -5.805 -15.117 -22.328 1 96.56 174 ARG B C 1
ATOM 3800 O O . ARG B 1 174 ? -5.516 -16.188 -22.875 1 96.56 174 ARG B O 1
ATOM 3807 N N . TYR B 1 175 ? -5.949 -14.992 -21.078 1 96.88 175 TYR B N 1
ATOM 3808 C CA . TYR B 1 175 ? -5.906 -16.188 -20.234 1 96.88 175 TYR B CA 1
ATOM 3809 C C . TYR B 1 175 ? -6.988 -17.172 -20.641 1 96.88 175 TYR B C 1
ATOM 3811 O O . TYR B 1 175 ? -6.723 -18.375 -20.75 1 96.88 175 TYR B O 1
ATOM 3819 N N . ILE B 1 176 ? -8.172 -16.719 -20.828 1 97.81 176 ILE B N 1
ATOM 3820 C CA . ILE B 1 176 ? -9.312 -17.547 -21.172 1 97.81 176 ILE B CA 1
ATOM 3821 C C . ILE B 1 176 ? -9.047 -18.25 -22.5 1 97.81 176 ILE B C 1
ATOM 3823 O O . ILE B 1 176 ? -9.336 -19.453 -22.641 1 97.81 176 ILE B O 1
ATOM 3827 N N . ALA B 1 177 ? -8.516 -17.562 -23.422 1 97.75 177 ALA B N 1
ATOM 3828 C CA . ALA B 1 177 ? -8.227 -18.125 -24.75 1 97.75 177 ALA B CA 1
ATOM 3829 C C . ALA B 1 177 ? -7.23 -19.281 -24.641 1 97.75 177 ALA B C 1
ATOM 3831 O O . ALA B 1 177 ? -7.344 -20.266 -25.359 1 97.75 177 ALA B O 1
ATOM 3832 N N . LYS B 1 178 ? -6.383 -19.141 -23.766 1 95.56 178 LYS B N 1
ATOM 3833 C CA . LYS B 1 178 ? -5.297 -20.109 -23.641 1 95.56 178 LYS B CA 1
ATOM 3834 C C . LYS B 1 178 ? -5.707 -21.281 -22.766 1 95.56 178 LYS B C 1
ATOM 3836 O O . LYS B 1 178 ? -5.348 -22.422 -23.047 1 95.56 178 LYS B O 1
ATOM 3841 N N . HIS B 1 179 ? -6.488 -21.031 -21.719 1 95.56 179 HIS B N 1
ATOM 3842 C CA . HIS B 1 179 ? -6.688 -22.062 -20.703 1 95.56 179 HIS B CA 1
ATOM 3843 C C . HIS B 1 179 ? -8.156 -22.469 -20.625 1 95.56 179 HIS B C 1
ATOM 3845 O O . HIS B 1 179 ? -8.492 -23.422 -19.922 1 95.56 179 HIS B O 1
ATOM 3851 N N . GLY B 1 180 ? -9.031 -21.766 -21.375 1 97.12 180 GLY B N 1
ATOM 3852 C CA . GLY B 1 180 ? -10.461 -22.031 -21.297 1 97.12 180 GLY B CA 1
ATOM 3853 C C . GLY B 1 180 ? -11.148 -21.25 -20.172 1 97.12 180 GLY B C 1
ATOM 3854 O O . GLY B 1 180 ? -10.492 -20.781 -19.25 1 97.12 180 GLY B O 1
ATOM 3855 N N . ARG B 1 181 ? -12.414 -21.203 -20.281 1 97.06 181 ARG B N 1
ATOM 3856 C CA . ARG B 1 181 ? -13.258 -20.562 -19.281 1 97.06 181 ARG B CA 1
ATOM 3857 C C . ARG B 1 181 ? -13.898 -21.594 -18.359 1 97.06 181 ARG B C 1
ATOM 3859 O O . ARG B 1 181 ? -14.609 -22.484 -18.828 1 97.06 181 ARG B O 1
ATOM 3866 N N . PRO B 1 182 ? -13.688 -21.469 -17.125 1 97.19 182 PRO B N 1
ATOM 3867 C CA . PRO B 1 182 ? -14.406 -22.391 -16.234 1 97.19 182 PRO B CA 1
ATOM 3868 C C . PRO B 1 182 ? -15.906 -22.125 -16.188 1 97.19 182 PRO B C 1
ATOM 3870 O O . PRO B 1 182 ? -16.328 -20.969 -16.156 1 97.19 182 PRO B O 1
ATOM 3873 N N . GLU B 1 183 ? -16.703 -23.156 -16.109 1 94.31 183 GLU B N 1
ATOM 3874 C CA . GLU B 1 183 ? -18.156 -23.016 -16.094 1 94.31 183 GLU B CA 1
ATOM 3875 C C . GLU B 1 183 ? -18.703 -23.078 -14.672 1 94.31 183 GLU B C 1
ATOM 3877 O O . GLU B 1 183 ? -19.828 -22.641 -14.414 1 94.31 183 GLU B O 1
ATOM 3882 N N . HIS B 1 184 ? -17.969 -23.703 -13.891 1 96.75 184 HIS B N 1
ATOM 3883 C CA . HIS B 1 184 ? -18.312 -23.844 -12.484 1 96.75 184 HIS B CA 1
ATOM 3884 C C . HIS B 1 184 ? -17.141 -23.484 -11.578 1 96.75 184 HIS B C 1
ATOM 3886 O O . HIS B 1 184 ? -15.992 -23.797 -11.891 1 96.75 184 HIS B O 1
ATOM 3892 N N . PRO B 1 185 ? -17.438 -22.875 -10.359 1 97.75 185 PRO B N 1
ATOM 3893 C CA . PRO B 1 185 ? -16.344 -22.484 -9.461 1 97.75 185 PRO B CA 1
ATOM 3894 C C . PRO B 1 185 ? -15.43 -23.641 -9.094 1 97.75 185 PRO B C 1
ATOM 3896 O O . PRO B 1 185 ? -14.227 -23.453 -8.914 1 97.75 185 PRO B O 1
ATOM 3899 N N . LYS B 1 186 ? -15.898 -24.812 -9.062 1 96.81 186 LYS B N 1
ATOM 3900 C CA . LYS B 1 186 ? -15.102 -25.969 -8.695 1 96.81 186 LYS B CA 1
ATOM 3901 C C . LYS B 1 186 ? -14 -26.234 -9.727 1 96.81 186 LYS B C 1
ATOM 3903 O O . LYS B 1 186 ? -13 -26.875 -9.414 1 96.81 186 LYS B O 1
ATOM 3908 N N . GLU B 1 187 ? -14.211 -25.766 -10.93 1 97.06 187 GLU B N 1
ATOM 3909 C CA . GLU B 1 187 ? -13.227 -25.969 -11.992 1 97.06 187 GLU B CA 1
ATOM 3910 C C . GLU B 1 187 ? -12.008 -25.062 -11.789 1 97.06 187 GLU B C 1
ATOM 3912 O O . GLU B 1 187 ? -10.977 -25.266 -12.43 1 97.06 187 GLU B O 1
ATOM 3917 N N . LEU B 1 188 ? -12.102 -24.109 -10.828 1 97.06 188 LEU B N 1
ATOM 3918 C CA . LEU B 1 188 ? -10.984 -23.219 -10.555 1 97.06 188 LEU B CA 1
ATOM 3919 C C . LEU B 1 188 ? -9.773 -24 -10.055 1 97.06 188 LEU B C 1
ATOM 3921 O O . LEU B 1 188 ? -8.641 -23.547 -10.18 1 97.06 188 LEU B O 1
ATOM 3925 N N . LYS B 1 189 ? -9.984 -25.141 -9.531 1 93.31 189 LYS B N 1
ATOM 3926 C CA . LYS B 1 189 ? -8.891 -25.984 -9.039 1 93.31 189 LYS B CA 1
ATOM 3927 C C . LYS B 1 189 ? -7.973 -26.406 -10.18 1 93.31 189 LYS B C 1
ATOM 3929 O O . LYS B 1 189 ? -6.824 -26.797 -9.945 1 93.31 189 LYS B O 1
ATOM 3934 N N . HIS B 1 190 ? -8.492 -26.344 -11.445 1 93.94 190 HIS B N 1
ATOM 3935 C CA . HIS B 1 190 ? -7.719 -26.734 -12.617 1 93.94 190 HIS B CA 1
ATOM 3936 C C . HIS B 1 190 ? -7.113 -25.516 -13.312 1 93.94 190 HIS B C 1
ATOM 3938 O O . HIS B 1 190 ? -6.547 -25.625 -14.398 1 93.94 190 HIS B O 1
ATOM 3944 N N . HIS B 1 191 ? -7.301 -24.391 -12.703 1 95.12 191 HIS B N 1
ATOM 3945 C CA . HIS B 1 191 ? -6.793 -23.141 -13.242 1 95.12 191 HIS B CA 1
ATOM 3946 C C . HIS B 1 191 ? -5.773 -22.516 -12.305 1 95.12 191 HIS B C 1
ATOM 3948 O O . HIS B 1 191 ? -5.75 -22.812 -11.109 1 95.12 191 HIS B O 1
ATOM 3954 N N . ALA B 1 192 ? -4.918 -21.719 -12.914 1 93.75 192 ALA B N 1
ATOM 3955 C CA . ALA B 1 192 ? -4.062 -20.875 -12.086 1 93.75 192 ALA B CA 1
ATOM 3956 C C . ALA B 1 192 ? -4.836 -19.688 -11.531 1 93.75 192 ALA B C 1
ATOM 3958 O O . ALA B 1 192 ? -5.59 -19.031 -12.258 1 93.75 192 ALA B O 1
ATOM 3959 N N . CYS B 1 193 ? -4.645 -19.469 -10.242 1 96.19 193 CYS B N 1
ATOM 3960 C CA . CYS B 1 193 ? -5.273 -18.312 -9.625 1 96.19 193 CYS B CA 1
ATOM 3961 C C . CYS B 1 193 ? -4.23 -17.375 -9.023 1 96.19 193 CYS B C 1
ATOM 3963 O O . CYS B 1 193 ? -3.104 -17.797 -8.742 1 96.19 193 CYS B O 1
ATOM 3965 N N . VAL B 1 194 ? -4.535 -16.109 -9.016 1 96.38 194 VAL B N 1
ATOM 3966 C CA . VAL B 1 194 ? -3.764 -15.102 -8.289 1 96.38 194 VAL B CA 1
ATOM 3967 C C . VAL B 1 194 ? -4.32 -14.945 -6.879 1 96.38 194 VAL B C 1
ATOM 3969 O O . VAL B 1 194 ? -5.492 -14.602 -6.703 1 96.38 194 VAL B O 1
ATOM 3972 N N . THR B 1 195 ? -3.471 -15.141 -5.906 1 93.06 195 THR B N 1
ATOM 3973 C CA . THR B 1 195 ? -4.016 -15.242 -4.559 1 93.06 195 THR B CA 1
ATOM 3974 C C . THR B 1 195 ? -3.436 -14.148 -3.664 1 93.06 195 THR B C 1
ATOM 3976 O O . THR B 1 195 ? -2.289 -13.727 -3.846 1 93.06 195 THR B O 1
ATOM 3979 N N . GLY B 1 196 ? -4.215 -13.703 -2.787 1 91.25 196 GLY B N 1
ATOM 3980 C CA . GLY B 1 196 ? -3.791 -12.844 -1.693 1 91.25 196 GLY B CA 1
ATOM 3981 C C . GLY B 1 196 ? -3.629 -13.586 -0.38 1 91.25 196 GLY B C 1
ATOM 3982 O O . GLY B 1 196 ? -2.795 -14.484 -0.269 1 91.25 196 GLY B O 1
ATOM 3983 N N . SER B 1 197 ? -4.559 -13.367 0.565 1 81.12 197 SER B N 1
ATOM 3984 C CA . SER B 1 197 ? -4.5 -14.031 1.864 1 81.12 197 SER B CA 1
ATOM 3985 C C . SER B 1 197 ? -5.473 -15.203 1.93 1 81.12 197 SER B C 1
ATOM 3987 O O . SER B 1 197 ? -5.344 -16.078 2.793 1 81.12 197 SER B O 1
ATOM 3989 N N . VAL B 1 198 ? -6.309 -15.289 1.033 1 82.5 198 VAL B N 1
ATOM 3990 C CA . VAL B 1 198 ? -7.379 -16.281 1.096 1 82.5 198 VAL B CA 1
ATOM 3991 C C . VAL B 1 198 ? -7.191 -17.312 -0.016 1 82.5 198 VAL B C 1
ATOM 3993 O O . VAL B 1 198 ? -7.094 -16.953 -1.192 1 82.5 198 VAL B O 1
ATOM 3996 N N . HIS B 1 199 ? -7.254 -18.578 0.385 1 88.62 199 HIS B N 1
ATOM 3997 C CA . HIS B 1 199 ? -7.082 -19.656 -0.592 1 88.62 199 HIS B CA 1
ATOM 3998 C C . HIS B 1 199 ? -8.367 -20.453 -0.763 1 88.62 199 HIS B C 1
ATOM 4000 O O . HIS B 1 199 ? -8.453 -21.312 -1.642 1 88.62 199 HIS B O 1
ATOM 4006 N N . HIS B 1 200 ? -9.266 -20.203 0.074 1 91.94 200 HIS B N 1
ATOM 4007 C CA . HIS B 1 200 ? -10.578 -20.812 -0.043 1 91.94 200 HIS B CA 1
ATOM 4008 C C . HIS B 1 200 ? -11.633 -19.797 -0.472 1 91.94 200 HIS B C 1
ATOM 4010 O O . HIS B 1 200 ? -11.906 -18.844 0.249 1 91.94 200 HIS B O 1
ATOM 4016 N N . TRP B 1 201 ? -12.109 -20.078 -1.642 1 95.75 201 TRP B N 1
ATOM 4017 C CA . TRP B 1 201 ? -13.094 -19.156 -2.184 1 95.75 201 TRP B CA 1
ATOM 4018 C C . TRP B 1 201 ? -14.508 -19.719 -2.064 1 95.75 201 TRP B C 1
ATOM 4020 O O . TRP B 1 201 ? -14.734 -20.891 -2.377 1 95.75 201 TRP B O 1
ATOM 4030 N N . SER B 1 202 ? -15.391 -18.891 -1.621 1 96.88 202 SER B N 1
ATOM 4031 C CA . SER B 1 202 ? -16.797 -19.266 -1.474 1 96.88 202 SER B CA 1
ATOM 4032 C C . SER B 1 202 ? -17.672 -18.531 -2.473 1 96.88 202 SER B C 1
ATOM 4034 O O . SER B 1 202 ? -17.484 -17.344 -2.717 1 96.88 202 SER B O 1
ATOM 4036 N N . TYR B 1 203 ? -18.641 -19.312 -2.998 1 97.75 203 TYR B N 1
ATOM 4037 C CA . TYR B 1 203 ? -19.609 -18.797 -3.963 1 97.75 203 TYR B CA 1
ATOM 4038 C C . TYR B 1 203 ? -21.031 -19.172 -3.574 1 97.75 203 TYR B C 1
ATOM 4040 O O . TYR B 1 203 ? -21.234 -20.094 -2.785 1 97.75 203 TYR B O 1
ATOM 4048 N N . HIS B 1 204 ? -21.969 -18.406 -4.133 1 97.56 204 HIS B N 1
ATOM 4049 C CA . HIS B 1 204 ? -23.391 -18.781 -4.117 1 97.56 204 HIS B CA 1
ATOM 4050 C C . HIS B 1 204 ? -24.047 -18.469 -5.457 1 97.56 204 HIS B C 1
ATOM 4052 O O . HIS B 1 204 ? -23.547 -17.656 -6.23 1 97.56 204 HIS B O 1
ATOM 4058 N N . ARG B 1 205 ? -25.094 -19.188 -5.699 1 96.75 205 ARG B N 1
ATOM 4059 C CA . ARG B 1 205 ? -25.844 -18.891 -6.922 1 96.75 205 ARG B CA 1
ATOM 4060 C C . ARG B 1 205 ? -26.516 -17.516 -6.848 1 96.75 205 ARG B C 1
ATOM 4062 O O . ARG B 1 205 ? -27.047 -17.141 -5.805 1 96.75 205 ARG B O 1
ATOM 4069 N N . ARG B 1 206 ? -26.438 -16.844 -7.949 1 94.88 206 ARG B N 1
ATOM 4070 C CA . ARG B 1 206 ? -27.094 -15.539 -7.988 1 94.88 206 ARG B CA 1
ATOM 4071 C C . ARG B 1 206 ? -28.594 -15.672 -7.785 1 94.88 206 ARG B C 1
ATOM 4073 O O . ARG B 1 206 ? -29.219 -14.812 -7.148 1 94.88 206 ARG B O 1
ATOM 4080 N N . SER B 1 207 ? -29.156 -16.703 -8.336 1 93.56 207 SER B N 1
ATOM 4081 C CA . SER B 1 207 ? -30.609 -16.938 -8.289 1 93.56 207 SER B CA 1
ATOM 4082 C C . SER B 1 207 ? -31.031 -17.469 -6.922 1 93.56 207 SER B C 1
ATOM 4084 O O . SER B 1 207 ? -32.219 -17.406 -6.574 1 93.56 207 SER B O 1
ATOM 4086 N N . ASN B 1 208 ? -30.172 -18.078 -6.215 1 93.44 208 ASN B N 1
ATOM 4087 C CA . ASN B 1 208 ? -30.453 -18.688 -4.926 1 93.44 208 ASN B CA 1
ATOM 4088 C C . ASN B 1 208 ? -29.25 -18.641 -3.994 1 93.44 208 ASN B C 1
ATOM 4090 O O . ASN B 1 208 ? -28.406 -19.547 -4.012 1 93.44 208 ASN B O 1
ATOM 4094 N N . LYS B 1 209 ? -29.25 -17.812 -3.041 1 90.81 209 LYS B N 1
ATOM 4095 C CA . LYS B 1 209 ? -28.094 -17.562 -2.184 1 90.81 209 LYS B CA 1
ATOM 4096 C C . LYS B 1 209 ? -27.844 -18.734 -1.245 1 90.81 209 LYS B C 1
ATOM 4098 O O . LYS B 1 209 ? -26.766 -18.844 -0.661 1 90.81 209 LYS B O 1
ATOM 4103 N N . SER B 1 210 ? -28.766 -19.547 -1.078 1 92.94 210 SER B N 1
ATOM 4104 C CA . SER B 1 210 ? -28.594 -20.703 -0.199 1 92.94 210 SER B CA 1
ATOM 4105 C C . SER B 1 210 ? -27.797 -21.812 -0.878 1 92.94 210 SER B C 1
ATOM 4107 O O . SER B 1 210 ? -27.312 -22.719 -0.215 1 92.94 210 SER B O 1
ATOM 4109 N N . HIS B 1 211 ? -27.812 -21.781 -2.16 1 95.62 211 HIS B N 1
ATOM 4110 C CA . HIS B 1 211 ? -26.984 -22.734 -2.902 1 95.62 211 HIS B CA 1
ATOM 4111 C C . HIS B 1 211 ? -25.531 -22.281 -2.969 1 95.62 211 HIS B C 1
ATOM 4113 O O . HIS B 1 211 ? -25.172 -21.469 -3.82 1 95.62 211 HIS B O 1
ATOM 4119 N N . LYS B 1 212 ? -24.703 -22.906 -2.156 1 97.06 212 LYS B N 1
ATOM 4120 C CA . LYS B 1 212 ? -23.328 -22.453 -1.986 1 97.06 212 LYS B CA 1
ATOM 4121 C C . LYS B 1 212 ? -22.328 -23.516 -2.473 1 97.06 212 LYS B C 1
ATOM 4123 O O . LYS B 1 212 ? -22.672 -24.703 -2.564 1 97.06 212 LYS B O 1
ATOM 4128 N N . THR B 1 213 ? -21.188 -23.062 -2.877 1 96.56 213 THR B N 1
ATOM 4129 C CA . THR B 1 213 ? -20.062 -23.938 -3.189 1 96.56 213 THR B CA 1
ATOM 4130 C C . THR B 1 213 ? -18.75 -23.297 -2.777 1 96.56 213 THR B C 1
ATOM 4132 O O . THR B 1 213 ? -18.656 -22.078 -2.637 1 96.56 213 THR B O 1
ATOM 4135 N N . GLU B 1 214 ? -17.766 -24.125 -2.52 1 96.25 214 GLU B N 1
ATOM 4136 C CA . GLU B 1 214 ? -16.438 -23.672 -2.146 1 96.25 214 GLU B CA 1
ATOM 4137 C C . GLU B 1 214 ? -15.359 -24.391 -2.961 1 96.25 214 GLU B C 1
ATOM 4139 O O . GLU B 1 214 ? -15.578 -25.516 -3.418 1 96.25 214 GLU B O 1
ATOM 4144 N N . VAL B 1 215 ? -14.289 -23.703 -3.078 1 94.94 215 VAL B N 1
ATOM 4145 C CA . VAL B 1 215 ? -13.18 -24.297 -3.826 1 94.94 215 VAL B CA 1
ATOM 4146 C C . VAL B 1 215 ? -11.852 -23.828 -3.25 1 94.94 215 VAL B C 1
ATOM 4148 O O . VAL B 1 215 ? -11.711 -22.656 -2.885 1 94.94 215 VAL B O 1
ATOM 4151 N N . THR B 1 216 ? -10.969 -24.75 -3.094 1 93.12 216 THR B N 1
ATOM 4152 C CA . THR B 1 216 ? -9.594 -24.406 -2.77 1 93.12 216 THR B CA 1
ATOM 4153 C C . THR B 1 216 ? -8.805 -24.094 -4.039 1 93.12 216 THR B C 1
ATOM 4155 O O . THR B 1 216 ? -8.781 -24.891 -4.973 1 93.12 216 THR B O 1
ATOM 4158 N N . ILE B 1 217 ? -8.195 -22.922 -4.008 1 93.19 217 ILE B N 1
ATOM 4159 C CA . ILE B 1 217 ? -7.52 -22.484 -5.223 1 93.19 217 ILE B CA 1
ATOM 4160 C C . ILE B 1 217 ? -6.008 -22.578 -5.035 1 93.19 217 ILE B C 1
ATOM 4162 O O . ILE B 1 217 ? -5.516 -22.609 -3.904 1 93.19 217 ILE B O 1
ATOM 4166 N N . THR B 1 218 ? -5.348 -22.719 -6.188 1 87 218 THR B N 1
ATOM 4167 C CA . THR B 1 218 ? -3.893 -22.656 -6.266 1 87 218 THR B CA 1
ATOM 4168 C C . THR B 1 218 ? -3.451 -21.672 -7.344 1 87 218 THR B C 1
ATOM 4170 O O . THR B 1 218 ? -4.211 -21.375 -8.266 1 87 218 THR B O 1
ATOM 4173 N N . GLY B 1 219 ? -2.238 -21.141 -7.148 1 85.25 219 GLY B N 1
ATOM 4174 C CA . GLY B 1 219 ? -1.849 -20.188 -8.172 1 85.25 219 GLY B CA 1
ATOM 4175 C C . GLY B 1 219 ? -0.36 -19.906 -8.188 1 85.25 219 GLY B C 1
ATOM 4176 O O . GLY B 1 219 ? 0.37 -20.344 -7.293 1 85.25 219 GLY B O 1
ATOM 4177 N N . ALA B 1 220 ? -0.048 -19.203 -9.258 1 85.94 220 ALA B N 1
ATOM 4178 C CA . ALA B 1 220 ? 1.359 -18.938 -9.555 1 85.94 220 ALA B CA 1
ATOM 4179 C C . ALA B 1 220 ? 1.869 -17.734 -8.766 1 85.94 220 ALA B C 1
ATOM 4181 O O . ALA B 1 220 ? 3.068 -17.609 -8.508 1 85.94 220 ALA B O 1
ATOM 4182 N N . LEU B 1 221 ? 0.915 -16.875 -8.32 1 95.38 221 LEU B N 1
ATOM 4183 C CA . LEU B 1 221 ? 1.336 -15.68 -7.594 1 95.38 221 LEU B CA 1
ATOM 4184 C C . LEU B 1 221 ? 0.569 -15.547 -6.281 1 95.38 221 LEU B C 1
ATOM 4186 O O . LEU B 1 221 ? -0.657 -15.672 -6.262 1 95.38 221 LEU B O 1
ATOM 4190 N N . LEU B 1 222 ? 1.297 -15.32 -5.273 1 95 222 LEU B N 1
ATOM 4191 C CA . LEU B 1 222 ? 0.761 -14.93 -3.971 1 95 222 LEU B CA 1
ATOM 4192 C C . LEU B 1 222 ? 1.235 -13.539 -3.58 1 95 222 LEU B C 1
ATOM 4194 O O . LEU B 1 222 ? 2.438 -13.297 -3.443 1 95 222 LEU B O 1
ATOM 4198 N N . CYS B 1 223 ? 0.344 -12.625 -3.418 1 96 223 CYS B N 1
ATOM 4199 C CA . CYS B 1 223 ? 0.65 -11.273 -2.971 1 96 223 CYS B CA 1
ATOM 4200 C C . CYS B 1 223 ? -0.567 -10.625 -2.322 1 96 223 CYS B C 1
ATOM 4202 O O . CYS B 1 223 ? -1.624 -10.516 -2.947 1 96 223 CYS B O 1
ATOM 4204 N N . LYS B 1 224 ? -0.366 -10.102 -1.156 1 92.56 224 LYS B N 1
ATOM 4205 C CA . LYS B 1 224 ? -1.464 -9.453 -0.442 1 92.56 224 LYS B CA 1
ATOM 4206 C C . LYS B 1 224 ? -1.576 -7.98 -0.818 1 92.56 224 LYS B C 1
ATOM 4208 O O . LYS B 1 224 ? -1.514 -7.105 0.049 1 92.56 224 LYS B O 1
ATOM 4213 N N . ASN B 1 225 ? -1.758 -7.75 -2.064 1 94.88 225 ASN B N 1
ATOM 4214 C CA . ASN B 1 225 ? -1.866 -6.414 -2.637 1 94.88 225 ASN B CA 1
ATOM 4215 C C . ASN B 1 225 ? -2.746 -6.406 -3.883 1 94.88 225 ASN B C 1
ATOM 4217 O O . ASN B 1 225 ? -2.389 -6.996 -4.902 1 94.88 225 ASN B O 1
ATOM 4221 N N . GLY B 1 226 ? -3.828 -5.664 -3.781 1 95.88 226 GLY B N 1
ATOM 4222 C CA . GLY B 1 226 ? -4.824 -5.699 -4.84 1 95.88 226 GLY B CA 1
ATOM 4223 C C . GLY B 1 226 ? -4.305 -5.184 -6.168 1 95.88 226 GLY B C 1
ATOM 4224 O O . GLY B 1 226 ? -4.695 -5.676 -7.227 1 95.88 226 GLY B O 1
ATOM 4225 N N . ARG B 1 227 ? -3.455 -4.254 -6.145 1 96.25 227 ARG B N 1
ATOM 4226 C CA . ARG B 1 227 ? -2.906 -3.703 -7.379 1 96.25 227 ARG B CA 1
ATOM 4227 C C . ARG B 1 227 ? -2.037 -4.73 -8.102 1 96.25 227 ARG B C 1
ATOM 4229 O O . ARG B 1 227 ? -2.123 -4.875 -9.32 1 96.25 227 ARG B O 1
ATOM 4236 N N . VAL B 1 228 ? -1.24 -5.371 -7.305 1 97.5 228 VAL B N 1
ATOM 4237 C CA . VAL B 1 228 ? -0.366 -6.398 -7.867 1 97.5 228 VAL B CA 1
ATOM 4238 C C . VAL B 1 228 ? -1.206 -7.551 -8.414 1 97.5 228 VAL B C 1
ATOM 4240 O O . VAL B 1 228 ? -0.945 -8.047 -9.508 1 97.5 228 VAL B O 1
ATOM 4243 N N . MET B 1 229 ? -2.18 -7.93 -7.656 1 97.62 229 MET B N 1
ATOM 4244 C CA . MET B 1 229 ? -3.047 -9.023 -8.078 1 97.62 229 MET B CA 1
ATOM 4245 C C . MET B 1 229 ? -3.746 -8.688 -9.391 1 97.62 229 MET B C 1
ATOM 4247 O O . MET B 1 229 ? -3.785 -9.516 -10.305 1 97.62 229 MET B O 1
ATOM 4251 N N . LYS B 1 230 ? -4.273 -7.516 -9.477 1 98.25 230 LYS B N 1
ATOM 4252 C CA . LYS B 1 230 ? -4.918 -7.074 -10.711 1 98.25 230 LYS B CA 1
ATOM 4253 C C . LYS B 1 230 ? -3.938 -7.102 -11.883 1 98.25 230 LYS B C 1
ATOM 4255 O O . LYS B 1 230 ? -4.258 -7.621 -12.953 1 98.25 230 LYS B O 1
ATOM 4260 N N . SER B 1 231 ? -2.795 -6.582 -11.648 1 98.19 231 SER B N 1
ATOM 4261 C CA . SER B 1 231 ? -1.772 -6.504 -12.688 1 98.19 231 SER B CA 1
ATOM 4262 C C . SER B 1 231 ? -1.377 -7.891 -13.18 1 98.19 231 SER B C 1
ATOM 4264 O O . SER B 1 231 ? -1.191 -8.094 -14.383 1 98.19 231 SER B O 1
ATOM 4266 N N . SER B 1 232 ? -1.242 -8.758 -12.273 1 97.88 232 SER B N 1
ATOM 4267 C CA . SER B 1 232 ? -0.869 -10.117 -12.641 1 97.88 232 SER B CA 1
ATOM 4268 C C . SER B 1 232 ? -1.954 -10.781 -13.477 1 97.88 232 SER B C 1
ATOM 4270 O O . SER B 1 232 ? -1.654 -11.484 -14.445 1 97.88 232 SER B O 1
ATOM 4272 N N . ALA B 1 233 ? -3.209 -10.562 -13.109 1 98.12 233 ALA B N 1
ATOM 4273 C CA . ALA B 1 233 ? -4.316 -11.086 -13.898 1 98.12 233 ALA B CA 1
ATOM 4274 C C . ALA B 1 233 ? -4.32 -10.492 -15.305 1 98.12 233 ALA B C 1
ATOM 4276 O O . ALA B 1 233 ? -4.527 -11.203 -16.281 1 98.12 233 ALA B O 1
ATOM 4277 N N . LEU B 1 234 ? -4.082 -9.219 -15.367 1 98.38 234 LEU B N 1
ATOM 4278 C CA . LEU B 1 234 ? -4.016 -8.531 -16.656 1 98.38 234 LEU B CA 1
ATOM 4279 C C . LEU B 1 234 ? -2.914 -9.125 -17.531 1 98.38 234 LEU B C 1
ATOM 4281 O O . LEU B 1 234 ? -3.07 -9.219 -18.75 1 98.38 234 LEU B O 1
ATOM 4285 N N . ALA B 1 235 ? -1.859 -9.547 -16.891 1 97 235 ALA B N 1
ATOM 4286 C CA . ALA B 1 235 ? -0.717 -10.109 -17.609 1 97 235 ALA B CA 1
ATOM 4287 C C . ALA B 1 235 ? -0.997 -11.539 -18.047 1 97 235 ALA B C 1
ATOM 4289 O O . ALA B 1 235 ? -0.177 -12.156 -18.734 1 97 235 ALA B O 1
ATOM 4290 N N . GLY B 1 236 ? -2.115 -12.039 -17.609 1 96.25 236 GLY B N 1
ATOM 4291 C CA . GLY B 1 236 ? -2.502 -13.375 -18.016 1 96.25 236 GLY B CA 1
ATOM 4292 C C . GLY B 1 236 ? -1.929 -14.461 -17.125 1 96.25 236 GLY B C 1
ATOM 4293 O O . GLY B 1 236 ? -1.812 -15.617 -17.547 1 96.25 236 GLY B O 1
ATOM 4294 N N . ASN B 1 237 ? -1.572 -14.086 -15.922 1 95.5 237 ASN B N 1
ATOM 4295 C CA . ASN B 1 237 ? -0.919 -15.055 -15.047 1 95.5 237 ASN B CA 1
ATOM 4296 C C . ASN B 1 237 ? -1.937 -15.867 -14.25 1 95.5 237 ASN B C 1
ATOM 4298 O O . ASN B 1 237 ? -1.568 -16.797 -13.531 1 95.5 237 ASN B O 1
ATOM 4302 N N . GLY B 1 238 ? -3.223 -15.508 -14.375 1 96.75 238 GLY B N 1
ATOM 4303 C CA . GLY B 1 238 ? -4.207 -16.312 -13.672 1 96.75 238 GLY B CA 1
ATOM 4304 C C . GLY B 1 238 ? -5.535 -15.609 -13.484 1 96.75 238 GLY B C 1
ATOM 4305 O O . GLY B 1 238 ? -5.715 -14.477 -13.945 1 96.75 238 GLY B O 1
ATOM 4306 N N . ILE B 1 239 ? -6.453 -16.344 -12.812 1 97.94 239 ILE B N 1
ATOM 4307 C CA . ILE B 1 239 ? -7.773 -15.867 -12.422 1 97.94 239 ILE B CA 1
ATOM 4308 C C . ILE B 1 239 ? -7.691 -15.156 -11.07 1 97.94 239 ILE B C 1
ATOM 4310 O O . ILE B 1 239 ? -7.008 -15.633 -10.156 1 97.94 239 ILE B O 1
ATOM 4314 N N . VAL B 1 240 ? -8.398 -14.031 -10.945 1 98.12 240 VAL B N 1
ATOM 4315 C CA . VAL B 1 240 ? -8.25 -13.242 -9.719 1 98.12 240 VAL B CA 1
ATOM 4316 C C . VAL B 1 240 ? -9.625 -12.953 -9.125 1 98.12 240 VAL B C 1
ATOM 4318 O O . VAL B 1 240 ? -10.609 -12.844 -9.852 1 98.12 240 VAL B O 1
ATOM 4321 N N . ARG B 1 241 ? -9.688 -12.898 -7.832 1 97.25 241 ARG B N 1
ATOM 4322 C CA . ARG B 1 241 ? -10.828 -12.375 -7.094 1 97.25 241 ARG B CA 1
ATOM 4323 C C . ARG B 1 241 ? -10.516 -11.023 -6.465 1 97.25 241 ARG B C 1
ATOM 4325 O O . ARG B 1 241 ? -9.555 -10.898 -5.703 1 97.25 241 ARG B O 1
ATOM 4332 N N . LEU B 1 242 ? -11.258 -10.016 -6.801 1 97.06 242 LEU B N 1
ATOM 4333 C CA . LEU B 1 242 ? -11.031 -8.656 -6.328 1 97.06 242 LEU B CA 1
ATOM 4334 C C . LEU B 1 242 ? -12.352 -7.902 -6.176 1 97.06 242 LEU B C 1
ATOM 4336 O O . LEU B 1 242 ? -13.344 -8.258 -6.809 1 97.06 242 LEU B O 1
ATOM 4340 N N . PRO B 1 243 ? -12.305 -6.805 -5.324 1 96.62 243 PRO B N 1
ATOM 4341 C CA . PRO B 1 243 ? -13.422 -5.859 -5.434 1 96.62 243 PRO B CA 1
ATOM 4342 C C . PRO B 1 243 ? -13.578 -5.293 -6.844 1 96.62 243 PRO B C 1
ATOM 4344 O O . PRO B 1 243 ? -12.586 -4.945 -7.484 1 96.62 243 PRO B O 1
ATOM 4347 N N . GLU B 1 244 ? -14.789 -5.223 -7.242 1 96.94 244 GLU B N 1
ATOM 4348 C CA . GLU B 1 244 ? -15.078 -4.758 -8.594 1 96.94 244 GLU B CA 1
ATOM 4349 C C . GLU B 1 244 ? -14.562 -3.336 -8.812 1 96.94 244 GLU B C 1
ATOM 4351 O O . GLU B 1 244 ? -14.078 -3.004 -9.898 1 96.94 244 GLU B O 1
ATOM 4356 N N . ILE B 1 245 ? -14.609 -2.512 -7.848 1 97 245 ILE B N 1
ATOM 4357 C CA . ILE B 1 245 ? -14.234 -1.104 -7.945 1 97 245 ILE B CA 1
ATOM 4358 C C . ILE B 1 245 ? -12.734 -0.981 -8.195 1 97 245 ILE B C 1
ATOM 4360 O O . ILE B 1 245 ? -12.25 0.086 -8.57 1 97 245 ILE B O 1
ATOM 4364 N N . TYR B 1 246 ? -11.961 -2.043 -7.91 1 97.31 246 TYR B N 1
ATOM 4365 C CA . TYR B 1 246 ? -10.539 -2.039 -8.219 1 97.31 246 TYR B CA 1
ATOM 4366 C C . TYR B 1 246 ? -10.305 -2.129 -9.719 1 97.31 246 TYR B C 1
ATOM 4368 O O . TYR B 1 246 ? -9.227 -1.776 -10.203 1 97.31 246 TYR B O 1
ATOM 4376 N N . CYS B 1 247 ? -11.328 -2.582 -10.453 1 98.12 247 CYS B N 1
ATOM 4377 C CA . CYS B 1 247 ? -11.102 -2.994 -11.828 1 98.12 247 CYS B CA 1
ATOM 4378 C C . CYS B 1 247 ? -12.078 -2.301 -12.773 1 98.12 247 CYS B C 1
ATOM 4380 O O . CYS B 1 247 ? -12.375 -2.814 -13.852 1 98.12 247 CYS B O 1
ATOM 4382 N N . SER B 1 248 ? -12.633 -1.197 -12.359 1 97.62 248 SER B N 1
ATOM 4383 C CA . SER B 1 248 ? -13.664 -0.544 -13.164 1 97.62 248 SER B CA 1
ATOM 4384 C C . SER B 1 248 ? -13.148 -0.226 -14.562 1 97.62 248 SER B C 1
ATOM 4386 O O . SER B 1 248 ? -13.82 -0.518 -15.555 1 97.62 248 SER B O 1
ATOM 4388 N N . ALA B 1 249 ? -11.977 0.344 -14.672 1 97.06 249 ALA B N 1
ATOM 4389 C CA . ALA B 1 249 ? -11.414 0.723 -15.969 1 97.06 249 ALA B CA 1
ATOM 4390 C C . ALA B 1 249 ? -11.172 -0.505 -16.844 1 97.06 249 ALA B C 1
ATOM 4392 O O . ALA B 1 249 ? -11.484 -0.5 -18.031 1 97.06 249 ALA B O 1
ATOM 4393 N N . GLU B 1 250 ? -10.633 -1.51 -16.25 1 98.31 250 GLU B N 1
ATOM 4394 C CA . GLU B 1 250 ? -10.297 -2.729 -16.969 1 98.31 250 GLU B CA 1
ATOM 4395 C C . GLU B 1 250 ? -11.562 -3.471 -17.406 1 98.31 250 GLU B C 1
ATOM 4397 O O . GLU B 1 250 ? -11.594 -4.07 -18.484 1 98.31 250 GLU B O 1
ATOM 4402 N N . LEU B 1 251 ? -12.57 -3.422 -16.594 1 98.12 251 LEU B N 1
ATOM 4403 C CA . LEU B 1 251 ? -13.852 -4.027 -16.938 1 98.12 251 LEU B CA 1
ATOM 4404 C C . LEU B 1 251 ? -14.523 -3.266 -18.078 1 98.12 251 LEU B C 1
ATOM 4406 O O . LEU B 1 251 ? -15.031 -3.875 -19.016 1 98.12 251 LEU B O 1
ATOM 4410 N N . ASN B 1 252 ? -14.445 -1.985 -18.016 1 98.06 252 ASN B N 1
ATOM 4411 C CA . ASN B 1 252 ? -15.023 -1.148 -19.062 1 98.06 252 ASN B CA 1
ATOM 4412 C C . ASN B 1 252 ? -14.289 -1.321 -20.375 1 98.06 252 ASN B C 1
ATOM 4414 O O . ASN B 1 252 ? -14.914 -1.29 -21.453 1 98.06 252 ASN B O 1
ATOM 4418 N N . ALA B 1 253 ? -13.016 -1.555 -20.312 1 97.94 253 ALA B N 1
ATOM 4419 C CA . ALA B 1 253 ? -12.188 -1.702 -21.516 1 97.94 253 ALA B CA 1
ATOM 4420 C C . ALA B 1 253 ? -12.203 -3.145 -22.016 1 97.94 253 ALA B C 1
ATOM 4422 O O . ALA B 1 253 ? -11.734 -3.428 -23.125 1 97.94 253 ALA B O 1
ATOM 4423 N N . GLY B 1 254 ? -12.633 -4.008 -21.188 1 97.94 254 GLY B N 1
ATOM 4424 C CA . GLY B 1 254 ? -12.703 -5.414 -21.562 1 97.94 254 GLY B CA 1
ATOM 4425 C C . GLY B 1 254 ? -11.375 -6.133 -21.422 1 97.94 254 GLY B C 1
ATOM 4426 O O . GLY B 1 254 ? -11.203 -7.23 -21.953 1 97.94 254 GLY B O 1
ATOM 4427 N N . THR B 1 255 ? -10.477 -5.516 -20.734 1 98.56 255 THR B N 1
ATOM 4428 C CA . THR B 1 255 ? -9.18 -6.164 -20.562 1 98.56 255 THR B CA 1
ATOM 4429 C C . THR B 1 255 ? -9.227 -7.156 -19.406 1 98.56 255 THR B C 1
ATOM 4431 O O . THR B 1 255 ? -8.359 -8.023 -19.281 1 98.56 255 THR B O 1
ATOM 4434 N N . LEU B 1 256 ? -10.188 -7.035 -18.531 1 98.62 256 LEU B N 1
ATOM 4435 C CA . LEU B 1 256 ? -10.648 -8.047 -17.594 1 98.62 256 LEU B CA 1
ATOM 4436 C C . LEU B 1 256 ? -12.133 -8.312 -17.766 1 98.62 256 LEU B C 1
ATOM 4438 O O . LEU B 1 256 ? -12.906 -7.387 -18.031 1 98.62 256 LEU B O 1
ATOM 4442 N N . VAL B 1 257 ? -12.484 -9.57 -17.562 1 98.44 257 VAL B N 1
ATOM 4443 C CA . VAL B 1 257 ? -13.891 -9.914 -17.75 1 98.44 257 VAL B CA 1
ATOM 4444 C C . VAL B 1 257 ? -14.352 -10.828 -16.609 1 98.44 257 VAL B C 1
ATOM 4446 O O . VAL B 1 257 ? -13.555 -11.602 -16.078 1 98.44 257 VAL B O 1
ATOM 4449 N N . HIS B 1 258 ? -15.633 -10.742 -16.281 1 97.75 258 HIS B N 1
ATOM 4450 C CA . HIS B 1 258 ? -16.234 -11.648 -15.312 1 97.75 258 HIS B CA 1
ATOM 4451 C C . HIS B 1 258 ? -16.219 -13.086 -15.812 1 97.75 258 HIS B C 1
ATOM 4453 O O . HIS B 1 258 ? -16.516 -13.344 -16.984 1 97.75 258 HIS B O 1
ATOM 4459 N N . LEU B 1 259 ? -15.938 -13.977 -14.914 1 97.88 259 LEU B N 1
ATOM 4460 C CA . LEU B 1 259 ? -15.859 -15.375 -15.328 1 97.88 259 LEU B CA 1
ATOM 4461 C C . LEU B 1 259 ? -17.203 -16.062 -15.164 1 97.88 259 LEU B C 1
ATOM 4463 O O . LEU B 1 259 ? -17.562 -16.938 -15.961 1 97.88 259 LEU B O 1
ATOM 4467 N N . PHE B 1 260 ? -17.906 -15.672 -14.141 1 96.88 260 PHE B N 1
ATOM 4468 C CA . PHE B 1 260 ? -19.141 -16.391 -13.836 1 96.88 260 PHE B CA 1
ATOM 4469 C C . PHE B 1 260 ? -20.328 -15.453 -13.93 1 96.88 260 PHE B C 1
ATOM 4471 O O . PHE B 1 260 ? -20.359 -14.391 -13.312 1 96.88 260 PHE B O 1
ATOM 4478 N N . ASP B 1 261 ? -21.312 -15.938 -14.602 1 93.06 261 ASP B N 1
ATOM 4479 C CA . ASP B 1 261 ? -22.547 -15.172 -14.711 1 93.06 261 ASP B CA 1
ATOM 4480 C C . ASP B 1 261 ? -23.562 -15.617 -13.664 1 93.06 261 ASP B C 1
ATOM 4482 O O . ASP B 1 261 ? -24.328 -14.805 -13.148 1 93.06 261 ASP B O 1
ATOM 4486 N N . ASP B 1 262 ? -23.5 -16.844 -13.328 1 95.19 262 ASP B N 1
ATOM 4487 C CA . ASP B 1 262 ? -24.547 -17.422 -12.492 1 95.19 262 ASP B CA 1
ATOM 4488 C C . ASP B 1 262 ? -24.078 -17.578 -11.047 1 95.19 262 ASP B C 1
ATOM 4490 O O . ASP B 1 262 ? -24.891 -17.875 -10.164 1 95.19 262 ASP B O 1
ATOM 4494 N N . TRP B 1 263 ? -22.859 -17.453 -10.867 1 97.06 263 TRP B N 1
ATOM 4495 C CA . TRP B 1 263 ? -22.281 -17.578 -9.523 1 97.06 263 TRP B CA 1
ATOM 4496 C C . TRP B 1 263 ? -21.797 -16.219 -9.008 1 97.06 263 TRP B C 1
ATOM 4498 O O . TRP B 1 263 ? -21.219 -15.438 -9.766 1 97.06 263 TRP B O 1
ATOM 4508 N N . ALA B 1 264 ? -22.062 -16.031 -7.719 1 96.19 264 ALA B N 1
ATOM 4509 C CA . ALA B 1 264 ? -21.719 -14.742 -7.109 1 96.19 264 ALA B CA 1
ATOM 4510 C C . ALA B 1 264 ? -20.922 -14.953 -5.824 1 96.19 264 ALA B C 1
ATOM 4512 O O . ALA B 1 264 ? -20.906 -16.047 -5.27 1 96.19 264 ALA B O 1
ATOM 4513 N N . ILE B 1 265 ? -20.188 -13.914 -5.469 1 96.31 265 ILE B N 1
ATOM 4514 C CA . ILE B 1 265 ? -19.469 -13.812 -4.203 1 96.31 265 ILE B CA 1
ATOM 4515 C C . ILE B 1 265 ? -20.188 -12.82 -3.285 1 96.31 265 ILE B C 1
ATOM 4517 O O . ILE B 1 265 ? -20.688 -11.797 -3.744 1 96.31 265 ILE B O 1
ATOM 4521 N N . SER B 1 266 ? -20.203 -13.078 -1.997 1 94.56 266 SER B N 1
ATOM 4522 C CA . SER B 1 266 ? -20.844 -12.164 -1.061 1 94.56 266 SER B CA 1
ATOM 4523 C C . SER B 1 266 ? -20.141 -10.805 -1.053 1 94.56 266 SER B C 1
ATOM 4525 O O . SER B 1 266 ? -18.906 -10.742 -1.094 1 94.56 266 SER B O 1
ATOM 4527 N N . ASP B 1 267 ? -20.984 -9.789 -0.946 1 96.06 267 ASP B N 1
ATOM 4528 C CA . ASP B 1 267 ? -20.438 -8.438 -0.82 1 96.06 267 ASP B CA 1
ATOM 4529 C C . ASP B 1 267 ? -19.719 -8.258 0.519 1 96.06 267 ASP B C 1
ATOM 4531 O O . ASP B 1 267 ? -20 -8.977 1.479 1 96.06 267 ASP B O 1
ATOM 4535 N N . THR B 1 268 ? -18.766 -7.348 0.508 1 95.94 268 THR B N 1
ATOM 4536 C CA . THR B 1 268 ? -18.078 -6.945 1.73 1 95.94 268 THR B CA 1
ATOM 4537 C C . THR B 1 268 ? -18.5 -5.535 2.145 1 95.94 268 THR B C 1
ATOM 4539 O O . THR B 1 268 ? -18.297 -4.578 1.4 1 95.94 268 THR B O 1
ATOM 4542 N N . PRO B 1 269 ? -19.031 -5.387 3.291 1 96.75 269 PRO B N 1
ATOM 4543 C CA . PRO B 1 269 ? -19.422 -4.035 3.703 1 96.75 269 PRO B CA 1
ATOM 4544 C C . PRO B 1 269 ? -18.219 -3.178 4.102 1 96.75 269 PRO B C 1
ATOM 4546 O O . PRO B 1 269 ? -17.234 -3.699 4.617 1 96.75 269 PRO B O 1
ATOM 4549 N N . LEU B 1 270 ? -18.297 -1.903 3.824 1 96.75 270 LEU B N 1
ATOM 4550 C CA . LEU B 1 270 ? -17.359 -0.886 4.277 1 96.75 270 LEU B CA 1
ATOM 4551 C C . LEU B 1 270 ? -18.031 0.073 5.258 1 96.75 270 LEU B C 1
ATOM 4553 O O . LEU B 1 270 ? -19.109 0.597 4.984 1 96.75 270 LEU B O 1
ATOM 4557 N N . TYR B 1 271 ? -17.297 0.311 6.379 1 95.62 271 TYR B N 1
ATOM 4558 C CA . TYR B 1 271 ? -17.875 1.147 7.43 1 95.62 271 TYR B CA 1
ATOM 4559 C C . TYR B 1 271 ? -16.938 2.289 7.789 1 95.62 271 TYR B C 1
ATOM 4561 O O . TYR B 1 271 ? -15.711 2.172 7.637 1 95.62 271 TYR B O 1
ATOM 4569 N N . LEU B 1 272 ? -17.516 3.342 8.211 1 95.38 272 LEU B N 1
ATOM 4570 C CA . LEU B 1 272 ? -16.844 4.344 9.031 1 95.38 272 LEU B CA 1
ATOM 4571 C C . LEU B 1 272 ? -17.141 4.129 10.508 1 95.38 272 LEU B C 1
ATOM 4573 O O . LEU B 1 272 ? -18.297 4.129 10.922 1 95.38 272 LEU B O 1
ATOM 4577 N N . LEU B 1 273 ? -16.094 3.959 11.305 1 91.94 273 LEU B N 1
ATOM 4578 C CA . LEU B 1 273 ? -16.234 3.711 12.734 1 91.94 273 LEU B CA 1
ATOM 4579 C C . LEU B 1 273 ? -15.719 4.891 13.547 1 91.94 273 LEU B C 1
ATOM 4581 O O . LEU B 1 273 ? -14.688 5.48 13.203 1 91.94 273 LEU B O 1
ATOM 4585 N N . TYR B 1 274 ? -16.391 5.16 14.57 1 89.19 274 TYR B N 1
ATOM 4586 C CA . TYR B 1 274 ? -15.938 6.172 15.516 1 89.19 274 TYR B CA 1
ATOM 4587 C C . TYR B 1 274 ? -16.609 6.004 16.875 1 89.19 274 TYR B C 1
ATOM 4589 O O . TYR B 1 274 ? -17.609 5.281 16.984 1 89.19 274 TYR B O 1
ATOM 4597 N N . ASN B 1 275 ? -16.062 6.629 17.891 1 83.19 275 ASN B N 1
ATOM 4598 C CA . ASN B 1 275 ? -16.641 6.566 19.234 1 83.19 275 ASN B CA 1
ATOM 4599 C C . ASN B 1 275 ? -17.906 7.406 19.328 1 83.19 275 ASN B C 1
ATOM 4601 O O . ASN B 1 275 ? -17.984 8.492 18.766 1 83.19 275 ASN B O 1
ATOM 4605 N N . ARG B 1 276 ? -18.812 6.723 20.172 1 78.94 276 ARG B N 1
ATOM 4606 C CA . ARG B 1 276 ? -20.016 7.477 20.5 1 78.94 276 ARG B CA 1
ATOM 4607 C C . ARG B 1 276 ? -19.734 8.539 21.562 1 78.94 276 ARG B C 1
ATOM 4609 O O . ARG B 1 276 ? -19.219 8.227 22.641 1 78.94 276 ARG B O 1
ATOM 4616 N N . ASP B 1 277 ? -19.281 9.602 21.078 1 66.81 277 ASP B N 1
ATOM 4617 C CA . ASP B 1 277 ? -18.938 10.625 22.062 1 66.81 277 ASP B CA 1
ATOM 4618 C C . ASP B 1 277 ? -19.859 11.836 21.938 1 66.81 277 ASP B C 1
ATOM 4620 O O . ASP B 1 277 ? -19.969 12.43 20.875 1 66.81 277 ASP B O 1
ATOM 4624 N N . GLN B 1 278 ? -20.609 12.102 23.062 1 56.47 278 GLN B N 1
ATOM 4625 C CA . GLN B 1 278 ? -21.484 13.273 23.125 1 56.47 278 GLN B CA 1
ATOM 4626 C C . GLN B 1 278 ? -20.672 14.562 22.953 1 56.47 278 GLN B C 1
ATOM 4628 O O . GLN B 1 278 ? -21.219 15.586 22.531 1 56.47 278 GLN B O 1
ATOM 4633 N N . PHE B 1 279 ? -19.391 14.5 23.188 1 61.47 279 PHE B N 1
ATOM 4634 C CA . PHE B 1 279 ? -18.594 15.711 23.078 1 61.47 279 PHE B CA 1
ATOM 4635 C C . PHE B 1 279 ? -17.625 15.609 21.906 1 61.47 279 PHE B C 1
ATOM 4637 O O . PHE B 1 279 ? -16.5 16.094 21.984 1 61.47 279 PHE B O 1
ATOM 4644 N N . GLN B 1 280 ? -18.094 15.133 20.891 1 76.06 280 GLN B N 1
ATOM 4645 C CA . GLN B 1 280 ? -17.297 15.023 19.672 1 76.06 280 GLN B CA 1
ATOM 4646 C C . GLN B 1 280 ? -16.906 16.391 19.141 1 76.06 280 GLN B C 1
ATOM 4648 O O . GLN B 1 280 ? -17.75 17.266 18.953 1 76.06 280 GLN B O 1
ATOM 4653 N N . PRO B 1 281 ? -15.586 16.688 18.969 1 78.88 281 PRO B N 1
ATOM 4654 C CA . PRO B 1 281 ? -15.148 17.969 18.406 1 78.88 281 PRO B CA 1
ATOM 4655 C C . PRO B 1 281 ? -15.805 18.281 17.062 1 78.88 281 PRO B C 1
ATOM 4657 O O . PRO B 1 281 ? -16.125 17.359 16.297 1 78.88 281 PRO B O 1
ATOM 4660 N N . ALA B 1 282 ? -15.938 19.562 16.781 1 83.62 282 ALA B N 1
ATOM 4661 C CA . ALA B 1 282 ? -16.625 20.016 15.57 1 83.62 282 ALA B CA 1
ATOM 4662 C C . ALA B 1 282 ? -15.938 19.484 14.32 1 83.62 282 ALA B C 1
ATOM 4664 O O . ALA B 1 282 ? -16.609 19.141 13.344 1 83.62 282 ALA B O 1
ATOM 4665 N N . ARG B 1 283 ? -14.578 19.469 14.344 1 89.69 283 ARG B N 1
ATOM 4666 C CA . ARG B 1 283 ? -13.836 19.016 13.18 1 89.69 283 ARG B CA 1
ATOM 4667 C C . ARG B 1 283 ? -14.188 17.562 12.844 1 89.69 283 ARG B C 1
ATOM 4669 O O . ARG B 1 283 ? -14.281 17.188 11.672 1 89.69 283 ARG B O 1
ATOM 4676 N N . LEU B 1 284 ? -14.43 16.734 13.828 1 91.12 284 LEU B N 1
ATOM 4677 C CA . LEU B 1 284 ? -14.789 15.336 13.609 1 91.12 284 LEU B CA 1
ATOM 4678 C C . LEU B 1 284 ? -16.219 15.211 13.109 1 91.12 284 LEU B C 1
ATOM 4680 O O . LEU B 1 284 ? -16.5 14.445 12.18 1 91.12 284 LEU B O 1
ATOM 4684 N N . ARG B 1 285 ? -17.109 15.945 13.734 1 89.31 285 ARG B N 1
ATOM 4685 C CA . ARG B 1 285 ? -18.5 15.938 13.297 1 89.31 285 ARG B CA 1
ATOM 4686 C C . ARG B 1 285 ? -18.609 16.344 11.836 1 89.31 285 ARG B C 1
ATOM 4688 O O . ARG B 1 285 ? -19.328 15.711 11.062 1 89.31 285 ARG B O 1
ATOM 4695 N N . GLN B 1 286 ? -17.844 17.359 11.516 1 93.19 286 GLN B N 1
ATOM 4696 C CA . GLN B 1 286 ? -17.906 17.859 10.141 1 93.19 286 GLN B CA 1
ATOM 4697 C C . GLN B 1 286 ? -17.297 16.844 9.164 1 93.19 286 GLN B C 1
ATOM 4699 O O . GLN B 1 286 ? -17.797 16.672 8.055 1 93.19 286 GLN B O 1
ATOM 4704 N N . PHE B 1 287 ? -16.219 16.219 9.555 1 96.44 287 PHE B N 1
ATOM 4705 C CA . PHE B 1 287 ? -15.617 15.211 8.688 1 96.44 287 PHE B CA 1
ATOM 4706 C C . PHE B 1 287 ? -16.562 14.039 8.484 1 96.44 287 PHE B C 1
ATOM 4708 O O . PHE B 1 287 ? -16.703 13.539 7.371 1 96.44 287 PHE B O 1
ATOM 4715 N N . ILE B 1 288 ? -17.172 13.633 9.547 1 96 288 ILE B N 1
ATOM 4716 C CA . ILE B 1 288 ? -18.125 12.523 9.484 1 96 288 ILE B CA 1
ATOM 4717 C C . ILE B 1 288 ? -19.281 12.883 8.547 1 96 288 ILE B C 1
ATOM 4719 O O . ILE B 1 288 ? -19.625 12.102 7.66 1 96 288 ILE B O 1
ATOM 4723 N N . GLU B 1 289 ? -19.844 14.031 8.75 1 95.62 289 GLU B N 1
ATOM 4724 C CA . GLU B 1 289 ? -20.953 14.484 7.902 1 95.62 289 GLU B CA 1
ATOM 4725 C C . GLU B 1 289 ? -20.516 14.578 6.441 1 95.62 289 GLU B C 1
ATOM 4727 O O . GLU B 1 289 ? -21.219 14.125 5.543 1 95.62 289 GLU B O 1
ATOM 4732 N N . PHE B 1 290 ? -19.344 15.148 6.211 1 97.69 290 PHE B N 1
ATOM 4733 C CA . PHE B 1 290 ? -18.797 15.266 4.867 1 97.69 290 PHE B CA 1
ATOM 4734 C C . PHE B 1 290 ? -18.656 13.898 4.219 1 97.69 290 PHE B C 1
ATOM 4736 O O . PHE B 1 290 ? -19.016 13.719 3.053 1 97.69 290 PHE B O 1
ATOM 4743 N N . THR B 1 291 ? -18.141 12.953 4.938 1 98.56 291 THR B N 1
ATOM 4744 C CA . THR B 1 291 ? -17.938 11.594 4.438 1 98.56 291 THR B CA 1
ATOM 4745 C C . THR B 1 291 ? -19.266 10.945 4.062 1 98.56 291 THR B C 1
ATOM 4747 O O . THR B 1 291 ? -19.422 10.43 2.957 1 98.56 291 THR B O 1
ATOM 4750 N N . ILE B 1 292 ? -20.203 11.023 4.949 1 97.62 292 ILE B N 1
ATOM 4751 C CA . ILE B 1 292 ? -21.484 10.367 4.75 1 97.62 292 ILE B CA 1
ATOM 4752 C C . ILE B 1 292 ? -22.188 10.977 3.535 1 97.62 292 ILE B C 1
ATOM 4754 O O . ILE B 1 292 ? -22.781 10.25 2.732 1 97.62 292 ILE B O 1
ATOM 4758 N N . GLN B 1 293 ? -22.047 12.219 3.344 1 97.5 293 GLN B N 1
ATOM 4759 C CA . GLN B 1 293 ? -22.766 12.922 2.283 1 97.5 293 GLN B CA 1
ATOM 4760 C C . GLN B 1 293 ? -22.078 12.711 0.933 1 97.5 293 GLN B C 1
ATOM 4762 O O . GLN B 1 293 ? -22.75 12.711 -0.108 1 97.5 293 GLN B O 1
ATOM 4767 N N . ASN B 1 294 ? -20.766 12.477 0.972 1 98.12 294 ASN B N 1
ATOM 4768 C CA . ASN B 1 294 ? -20.047 12.617 -0.292 1 98.12 294 ASN B CA 1
ATOM 4769 C C . ASN B 1 294 ? -19.328 11.336 -0.675 1 98.12 294 ASN B C 1
ATOM 4771 O O . ASN B 1 294 ? -18.828 11.211 -1.793 1 98.12 294 ASN B O 1
ATOM 4775 N N . PHE B 1 295 ? -19.234 10.375 0.12 1 98.5 295 PHE B N 1
ATOM 4776 C CA . PHE B 1 295 ? -18.359 9.227 -0.085 1 98.5 295 PHE B CA 1
ATOM 4777 C C . PHE B 1 295 ? -18.562 8.633 -1.473 1 98.5 295 PHE B C 1
ATOM 4779 O O . PHE B 1 295 ? -17.594 8.367 -2.189 1 98.5 295 PHE B O 1
ATOM 4786 N N . MET B 1 296 ? -19.781 8.469 -1.848 1 97.88 296 MET B N 1
ATOM 4787 C CA . MET B 1 296 ? -20.094 7.758 -3.084 1 97.88 296 MET B CA 1
ATOM 4788 C C . MET B 1 296 ? -19.656 8.562 -4.301 1 97.88 296 MET B C 1
ATOM 4790 O O . MET B 1 296 ? -19.531 8.023 -5.402 1 97.88 296 MET B O 1
ATOM 4794 N N . LYS B 1 297 ? -19.406 9.852 -4.16 1 97.75 297 LYS B N 1
ATOM 4795 C CA . LYS B 1 297 ? -18.922 10.68 -5.258 1 97.75 297 LYS B CA 1
ATOM 4796 C C . LYS B 1 297 ? -17.516 10.273 -5.684 1 97.75 297 LYS B C 1
ATOM 4798 O O . LYS B 1 297 ? -17.078 10.578 -6.801 1 97.75 297 LYS B O 1
ATOM 4803 N N . TYR B 1 298 ? -16.844 9.617 -4.809 1 97.94 298 TYR B N 1
ATOM 4804 C CA . TYR B 1 298 ? -15.445 9.281 -5.074 1 97.94 298 TYR B CA 1
ATOM 4805 C C . TYR B 1 298 ? -15.32 7.84 -5.562 1 97.94 298 TYR B C 1
ATOM 4807 O O . TYR B 1 298 ? -14.211 7.363 -5.836 1 97.94 298 TYR B O 1
ATOM 4815 N N . VAL B 1 299 ? -16.344 7.148 -5.598 1 97.38 299 VAL B N 1
ATOM 4816 C CA . VAL B 1 299 ? -16.359 5.75 -6.008 1 97.38 299 VAL B CA 1
ATOM 4817 C C . VAL B 1 299 ? -16.703 5.648 -7.492 1 97.38 299 VAL B C 1
ATOM 4819 O O . VAL B 1 299 ? -17.734 6.176 -7.934 1 97.38 299 VAL B O 1
ATOM 4822 N N . GLU B 1 300 ? -15.828 5.039 -8.266 1 94.31 300 GLU B N 1
ATOM 4823 C CA . GLU B 1 300 ? -16.109 4.773 -9.672 1 94.31 300 GLU B CA 1
ATOM 4824 C C . GLU B 1 300 ? -16.547 3.33 -9.883 1 94.31 300 GLU B C 1
ATOM 4826 O O . GLU B 1 300 ? -15.734 2.408 -9.828 1 94.31 300 GLU B O 1
ATOM 4831 N N . LEU B 1 301 ? -17.781 3.168 -10.164 1 92.62 301 LEU B N 1
ATOM 4832 C CA . LEU B 1 301 ? -18.328 1.848 -10.453 1 92.62 301 LEU B CA 1
ATOM 4833 C C . LEU B 1 301 ? -18.188 1.508 -11.938 1 92.62 301 LEU B C 1
ATOM 4835 O O . LEU B 1 301 ? -18.219 2.398 -12.789 1 92.62 301 LEU B O 1
ATOM 4839 N N . PRO B 1 302 ? -17.938 0.262 -12.148 1 91.56 302 PRO B N 1
ATOM 4840 C CA . PRO B 1 302 ? -17.922 -0.109 -13.562 1 91.56 302 PRO B CA 1
ATOM 4841 C C . PRO B 1 302 ? -19.281 0.107 -14.242 1 91.56 302 PRO B C 1
ATOM 4843 O O . PRO B 1 302 ? -20.312 0.108 -13.57 1 91.56 302 PRO B O 1
ATOM 4846 N N . ASN B 1 303 ? -19.078 0.274 -15.523 1 87.5 303 ASN B N 1
ATOM 4847 C CA . ASN B 1 303 ? -20.312 0.427 -16.297 1 87.5 303 ASN B CA 1
ATOM 4848 C C . ASN B 1 303 ? -21.125 -0.863 -16.312 1 87.5 303 ASN B C 1
ATOM 4850 O O . ASN B 1 303 ? -20.562 -1.958 -16.312 1 87.5 303 ASN B O 1
ATOM 4854 N N . ALA B 1 304 ? -22.453 -0.688 -16.312 1 73.12 304 ALA B N 1
ATOM 4855 C CA . ALA B 1 304 ? -23.359 -1.836 -16.359 1 73.12 304 ALA B CA 1
ATOM 4856 C C . ALA B 1 304 ? -23.297 -2.527 -17.719 1 73.12 304 ALA B C 1
ATOM 4858 O O . ALA B 1 304 ? -23.172 -1.866 -18.75 1 73.12 304 ALA B O 1
#

Sequence (608 aa):
MYQDLNLADVRAFTVIAEKGSFTIAAEKLGCSRSHLSKQLTQLERYLGVTLITRTTRAQRLTEQGRFFYERCQHALDIMEQAVAKTVDDAHNLQGKININCVGGYIGEEIVNQLVNDFMTLHPNIQVHLDFSSQRVDLVLDEFDLVFRMGELEDSGLVARKLMDIANCTLASPRYIAKHGRPEHPKELKHHACVTGSVHHWSYHRRSNKSHKTEVTITGALLCKNGRVMKSSALAGNGIVRLPEIYCSAELNAGTLVHLFDDWAISDTPLYLLYNRDQFQPARLRQFIEFTIQNFMKYVELPNAMYQDLNLADVRAFTVIAEKGSFTIAAEKLGCSRSHLSKQLTQLERYLGVTLITRTTRAQRLTEQGRFFYERCQHALDIMEQAVAKTVDDAHNLQGKININCVGGYIGEEIVNQLVNDFMTLHPNIQVHLDFSSQRVDLVLDEFDLVFRMGELEDSGLVARKLMDIANCTLASPRYIAKHGRPEHPKELKHHACVTGSVHHWSYHRRSNKSHKTEVTITGALLCKNGRVMKSSALAGNGIVRLPEIYCSAELNAGTLVHLFDDWAISDTPLYLLYNRDQFQPARLRQFIEFTIQNFMKYVELPNA

Secondary structure (DSSP, 8-state):
-GGG--HHHHHHHHHHHHHT-HHHHHHHHTS-HHHHHHHHHHHHHHHTS--EEE-SS-EEE-HHHHHHHHHHHHHHHHHHHHHHHHS--TTS--EEEEEEE--HHIIIIIIHHHHHHHHHH-TTEEEEEE---------TTS-SEEEEESPPP--SEEEEEEEEEPEEEEE-HHHHHHH---SSGGGGGGSEEEESS--EEEEEESS-TT-EEEEE-EEEEE-S-HHHHHHHHHTTS-EEEEEGGGGHHHHHHTSSEES-SSEE---EEEEEEEE--TT--HHHHHHHHHHHHHGGGG--PPP-/-GGG--HHHHHHHHHHHHHT-HHHHHHHHTS-HHHHHHHHHHHHHHHTS--EEE-SS-EEE-HHHHHHHHHHHHHHHHHHHHHHHHS--TTS--EEEEEEE--HHIIIIIIHHHHHHHHHH-TTEEEEEE---------TTS-SEEEEESPPP--SEEEEEEEEEPEEEEE-HHHHHHH---SSGGGGGGS-EEESS--EEEEEESS-TT-EEEEE---SEE-S-HHHHHHHHHTTS-EEEEEGGGSHHHHHHTSSEES-SSEE---EEEEEEEE--TT--HHHHHHHHHHHHHGGGG--PPP-

InterPro domains:
  IPR000847 LysR, HTH, N-terminal domain [PF00126] (8-66)
  IPR000847 LysR, HTH, N-terminal domain [PS50931] (5-62)
  IPR005119 LysR, substrate-binding [PF03466] (93-293)
  IPR036388 Winged helix-like DNA-binding domain superfamily [G3DSA:1.10.10.10] (1-86)
  IPR036390 Winged helix DNA-binding domain superfamily [SSF46785] (6-86)
  IPR058163 LysR-type transcriptional regulator, proteobacterial-type [PTHR30537] (5-298)

Foldseek 3Di:
DCPPQDVVLLQLLLLCQVVQDLVVSCVVVVHDSVVSVVSPVVNCVVVVHRQWDDDPVGIDGDPVNVVSNLLSVLVVQVVVLVVVLVVVPLPQDADEAEEEEADACCQPFQVVVLVVVLCVVHVRYHYHYHNDPDVPVVPLRRHAKYKDKADDDDDLKDKDWQDWFFKAKKAFPVLCVVQNFDADPQCQQVWAEAEEPDQKAKKAFPVDRVRIDIYGHHHDHYHNHPVVRVVCRLVNRTMYMDGQLSCQVVPQVRRMHGRYDGMGGGIMIIIMIGHPDPSGRSSSVVSVVSCNVCSVVRGDGHDD/DCVPQDVVLLQLLLLCQVVQDLVVSCVVVVHDSVVSVVSPVVNCVVVVHRQWDDDPVGIDGDPVNVVSNLLSVLVVQVVVLLVVLVVQPLPQDADEAEEEEADACCQPFQVVVLVVVLCVVHVRYHYHYHNPPDVPVVPLRRHAKYKDKADDDDDLKDKDWQDWFFKAKKAFPVLCVVQNFDADPQCQQVWAEAEEPDQKAKKAFPVDRVRIDIYGHHHDHYHNHPVVRVVCRLVNRTMYMDGQLSCQVVPQVRRMHGRYDGMGGGIMIIIMIGHPDPSGRSSSVVSVVSCNVCSVVRGDGHDD

Organism: Shewanella halifaxensis (strain HAW-EB4) (NCBI:txid458817)

pLDDT: mean 86.04, std 14.73, range [32.31, 98.62]

Nearest PDB structures (foldseek):
  3hhf-assembly1_A  TM=8.268E-01  e=7.365E-18  Neisseria meningitidis serogroup B
  3isp-assembly1_A-2  TM=6.521E-01  e=1.311E-17  Mycobacterium tuberculosis H37Rv
  6g4r-assembly1_E  TM=5.368E-01  e=5.327E-19  Corynebacterium glutamicum
  6g1b-assembly1_J-2  TM=4.693E-01  e=2.797E-20  Corynebacterium glutamicum
  5z49-assembly1_A  TM=7.151E-01  e=4.526E-11  Synechococcus elongatus PCC 7942 = FACHB-805

Solvent-accessible surface area (backbone atoms only — not comparable to full-atom values): 32949 Å² total; per-residue (Å²): 124,78,80,75,63,55,62,66,26,52,48,48,41,47,38,27,65,70,60,62,29,58,65,59,24,13,61,72,69,70,48,50,52,70,57,48,52,48,33,39,50,50,44,24,58,73,70,70,45,68,36,64,46,75,53,101,85,48,67,43,68,29,75,60,20,49,53,50,41,55,51,46,52,41,50,48,50,49,48,50,32,51,53,44,44,72,55,60,58,82,86,64,53,58,48,78,45,34,33,36,29,49,51,61,64,57,30,55,52,30,50,38,50,54,50,45,53,51,34,67,78,30,76,54,34,26,39,36,50,38,53,73,82,57,84,46,71,68,56,67,69,78,37,60,32,35,40,43,71,49,87,77,71,94,58,87,51,44,74,43,78,74,48,71,43,48,40,41,48,31,31,12,59,67,32,34,72,74,73,52,75,62,90,46,75,66,49,43,58,81,38,48,21,40,30,51,89,62,50,69,48,64,37,21,30,66,92,39,70,83,50,63,52,67,33,64,55,48,53,35,37,36,28,83,40,69,66,42,40,52,52,34,16,60,70,41,59,21,37,29,73,45,53,45,62,79,39,18,68,38,46,66,70,54,50,28,39,77,60,56,89,60,51,35,44,76,63,40,40,31,29,44,32,33,72,75,48,97,79,59,32,64,56,55,54,48,48,51,51,49,44,73,74,42,52,70,77,54,58,60,71,50,76,131,123,78,80,74,63,54,61,66,25,52,50,47,42,46,39,26,64,70,60,62,29,59,65,60,25,13,60,73,69,71,48,51,52,68,57,47,52,47,32,40,50,51,44,23,60,74,69,70,45,69,37,65,46,74,53,102,85,48,67,41,68,30,74,61,20,49,52,49,42,55,50,46,51,42,50,49,50,49,49,49,33,51,52,44,44,71,56,61,58,83,89,63,50,59,48,78,45,36,33,34,29,49,52,60,63,58,29,53,52,31,51,38,51,54,49,45,52,51,34,68,76,31,75,54,33,26,38,38,49,38,52,75,81,56,82,45,70,68,58,66,71,76,36,60,33,34,40,42,72,47,89,77,73,95,60,88,52,42,73,43,76,75,46,70,42,50,39,41,48,31,30,12,60,68,34,34,73,73,73,52,76,60,90,46,75,66,47,42,59,80,37,49,21,40,31,49,90,64,50,69,49,63,37,21,29,66,91,40,71,82,50,64,50,68,33,63,55,47,52,35,37,33,29,83,39,69,65,43,41,51,50,34,16,59,72,41,59,20,35,27,70,44,52,44,61,77,38,18,68,39,46,66,70,54,51,29,40,75,59,56,87,58,52,37,44,77,61,38,40,31,29,43,34,32,71,77,48,98,78,59,32,64,56,56,53,48,49,51,51,50,44,74,75,41,52,70,78,56,58,59,71,50,75,131

Radius of gyration: 27.19 Å; Cα contacts (8 Å, |Δi|>4): 1075; chains: 2; bounding box: 60×76×66 Å